Protein AF-A0A8K1CAI7-F1 (afdb_monomer_lite)

Sequence (606 aa):
MFGKKLILIAAAVALAVGSTTAKPEGIKISLHVRDGSHHTDASSIAITANDTIVVESGSLEVDDEESEERDGDDDEEDEEEEESEEGDDDEEEEDEEEEEEEEEEEEEEEESEDGDVTPTPASNSTTTATETEETEITIWVEGETGPSTTPDCSGDGESPMSVEGVEGVFCVHEQACVADIKDGNCPEPQEGLEFGAYCGTVKSGVQGCKPYSSLEEWEAGQAKHKAKKAKKAVKKVVKKAHKAKKDAVCTGPNQSPMSVEGVEGVFCVTGQSCVADIKGACPEPAANLPYGGYCDKVKTGVYGCKPKTKEMWDAEHAGQENASADCSGPNESPMSVEGVEGVYCVSGQACVANILGACPGPQDGLPLGAYCDKVKTGVYGCKPYTSVRHFKKPLKKAHKVKKAHKAKKDAVCTGPNQSPMSVEGVEGVFCVTGQSCVADIKGACPEPAANLPYGGYCDKVKTGVYGCKPKTKEMWDAEHAGEEDASADCGDGESPMSVEGVEGIFCVSGQSCVADIMGNCPGPQEGLEHGAHCGTVKTGVLGCKPNTSAHKHHFKHATVSKPKAHPKKVVKKHAVVKKPKKVVKKVMKKVVGKVHPPKKHSPKKN

Radius of gyration: 43.68 Å; chains: 1; bounding box: 120×98×103 Å

Structure (mmCIF, N/CA/C/O backbone):
data_AF-A0A8K1CAI7-F1
#
_entry.id   AF-A0A8K1CAI7-F1
#
loop_
_atom_site.group_PDB
_atom_site.id
_atom_site.type_symbol
_atom_site.label_atom_id
_atom_site.label_alt_id
_atom_site.label_comp_id
_atom_site.label_asym_id
_atom_site.label_entity_id
_atom_site.label_seq_id
_atom_site.pdbx_PDB_ins_code
_atom_site.Cartn_x
_atom_site.Cartn_y
_atom_site.Cartn_z
_atom_site.occupancy
_atom_site.B_iso_or_equiv
_atom_site.auth_seq_id
_atom_site.auth_comp_id
_atom_site.auth_asym_id
_atom_site.auth_atom_id
_atom_site.pdbx_PDB_model_num
ATOM 1 N N . MET A 1 1 ? -11.250 29.398 43.341 1.00 40.06 1 MET A N 1
ATOM 2 C CA . MET A 1 1 ? -11.298 28.273 42.381 1.00 40.06 1 MET A CA 1
ATOM 3 C C . MET A 1 1 ? -12.736 27.778 42.278 1.00 40.06 1 MET A C 1
ATOM 5 O O . MET A 1 1 ? -13.139 27.056 43.163 1.00 40.06 1 MET A O 1
ATOM 9 N N . PHE A 1 2 ? -13.518 28.246 41.299 1.00 40.19 2 PHE A N 1
ATOM 10 C CA . PHE A 1 2 ? -14.754 27.646 40.744 1.00 40.19 2 PHE A CA 1
ATOM 11 C C . PHE A 1 2 ? -15.329 28.698 39.784 1.00 40.19 2 PHE A C 1
ATOM 13 O O . PHE A 1 2 ? -16.049 29.600 40.189 1.00 40.19 2 PHE A O 1
ATOM 20 N N . GLY A 1 3 ? -14.913 28.662 38.519 1.00 37.84 3 GLY A N 1
ATOM 21 C CA . GLY A 1 3 ? -15.300 29.686 37.547 1.00 37.84 3 GLY A CA 1
ATOM 22 C C . GLY A 1 3 ? -14.571 29.494 36.232 1.00 37.84 3 GLY A C 1
ATOM 23 O O . GLY A 1 3 ? -13.623 30.212 35.959 1.00 37.84 3 GLY A O 1
ATOM 24 N N . LYS A 1 4 ? -14.953 28.455 35.478 1.00 39.66 4 LYS A N 1
ATOM 25 C CA . LYS A 1 4 ? -14.561 28.249 34.064 1.00 39.66 4 LYS A CA 1
ATOM 26 C C . LYS A 1 4 ? -15.398 27.193 33.317 1.00 39.66 4 LYS A C 1
ATOM 28 O O . LYS A 1 4 ? -15.179 26.985 32.134 1.00 39.66 4 LYS A O 1
ATOM 33 N N . LYS A 1 5 ? -16.398 26.554 33.948 1.00 42.03 5 LYS A N 1
ATOM 34 C CA . LYS A 1 5 ? -17.209 25.493 33.309 1.00 42.03 5 LYS A CA 1
ATOM 35 C C . LYS A 1 5 ? -18.584 25.919 32.766 1.00 42.03 5 LYS A C 1
ATOM 37 O O . LYS A 1 5 ? -19.255 25.085 32.174 1.00 42.03 5 LYS A O 1
ATOM 42 N N . LEU A 1 6 ? -18.997 27.185 32.892 1.00 39.62 6 LEU A N 1
ATOM 43 C CA . LEU A 1 6 ? -20.319 27.624 32.404 1.00 39.62 6 LEU A CA 1
ATOM 44 C C . LEU A 1 6 ? -20.339 28.186 30.967 1.00 39.62 6 LEU A C 1
ATOM 46 O O . LEU A 1 6 ? -21.412 28.313 30.390 1.00 39.62 6 LEU A O 1
ATOM 50 N N . ILE A 1 7 ? -19.188 28.494 30.360 1.00 43.47 7 ILE A N 1
ATOM 51 C CA . ILE A 1 7 ? -19.135 29.200 29.059 1.00 43.47 7 ILE A CA 1
ATOM 52 C C . ILE A 1 7 ? -19.227 28.237 27.854 1.00 43.47 7 ILE A C 1
ATOM 54 O O . ILE A 1 7 ? -19.613 28.638 26.761 1.00 43.47 7 ILE A O 1
ATOM 58 N N . LEU A 1 8 ? -18.981 26.938 28.050 1.00 38.09 8 LEU A N 1
ATOM 59 C CA . LEU A 1 8 ? -18.921 25.956 26.957 1.00 38.09 8 LEU A CA 1
ATOM 60 C C . LEU A 1 8 ? -20.285 25.419 26.481 1.00 38.09 8 LEU A C 1
ATOM 62 O O . LEU A 1 8 ? -20.372 24.890 25.378 1.00 38.09 8 LEU A O 1
ATOM 66 N N . ILE A 1 9 ? -21.366 25.581 27.254 1.00 38.78 9 ILE A N 1
ATOM 67 C CA . ILE A 1 9 ? -22.683 25.006 26.899 1.00 38.78 9 ILE A CA 1
ATOM 68 C C . ILE A 1 9 ? -23.518 25.964 26.027 1.00 38.78 9 ILE A C 1
ATOM 70 O O . ILE A 1 9 ? -24.315 25.514 25.207 1.00 38.78 9 ILE A O 1
ATOM 74 N N . ALA A 1 10 ? -23.287 27.278 26.108 1.00 37.06 10 ALA A N 1
ATOM 75 C CA . ALA A 1 10 ? -24.016 28.257 25.295 1.00 37.06 10 ALA A CA 1
ATOM 76 C C . ALA A 1 10 ? -23.569 28.273 23.816 1.00 37.06 10 ALA A C 1
ATOM 78 O O . ALA A 1 10 ? -24.388 28.499 22.927 1.00 37.06 10 ALA A O 1
ATOM 79 N N . ALA A 1 11 ? -22.296 27.971 23.530 1.00 39.69 11 ALA A N 1
ATOM 80 C CA . ALA A 1 11 ? -21.764 27.974 22.163 1.00 39.69 11 ALA A CA 1
ATOM 81 C C . ALA A 1 11 ? -22.216 26.756 21.330 1.00 39.69 11 ALA A C 1
ATOM 83 O O . ALA A 1 11 ? -22.404 26.869 20.119 1.00 39.69 11 ALA A O 1
ATOM 84 N N . ALA A 1 12 ? -22.461 25.605 21.969 1.00 38.50 12 ALA A N 1
ATOM 85 C CA . ALA A 1 12 ? -22.873 24.382 21.275 1.00 38.50 12 ALA A CA 1
ATOM 86 C C . ALA A 1 12 ? -24.326 24.436 20.760 1.00 38.50 12 ALA A C 1
ATOM 88 O O . ALA A 1 12 ? -24.644 23.840 19.733 1.00 38.50 12 ALA A O 1
ATOM 89 N N . VAL A 1 13 ? -25.206 25.192 21.425 1.00 37.91 13 VAL A N 1
ATOM 90 C CA . VAL A 1 13 ? -26.621 25.314 21.025 1.00 37.91 13 VAL A CA 1
ATOM 91 C C . VAL A 1 13 ? -26.805 26.311 19.869 1.00 37.91 13 VAL A C 1
ATOM 93 O O . VAL A 1 13 ? -27.704 26.138 19.050 1.00 37.91 13 VAL A O 1
ATOM 96 N N . ALA A 1 14 ? -25.914 27.299 19.723 1.00 39.41 14 ALA A N 1
ATOM 97 C CA . ALA A 1 14 ? -25.960 28.258 18.615 1.00 39.41 14 ALA A CA 1
ATOM 98 C C . ALA A 1 14 ? -25.511 27.658 17.264 1.00 39.41 14 ALA A C 1
ATOM 100 O O . ALA A 1 14 ? -25.999 28.076 16.215 1.00 39.41 14 ALA A O 1
ATOM 101 N N . LEU A 1 15 ? -24.640 26.641 17.268 1.00 41.84 15 LEU A N 1
ATOM 102 C CA . LEU A 1 15 ? -24.167 25.973 16.045 1.00 41.84 15 LEU A CA 1
ATOM 103 C C . LEU A 1 15 ? -25.156 24.933 15.484 1.00 41.84 15 LEU A C 1
ATOM 105 O O . LEU A 1 15 ? -25.115 24.635 14.292 1.00 41.84 15 LEU A O 1
ATOM 109 N N . ALA A 1 16 ? -26.094 24.429 16.293 1.00 37.34 16 ALA A N 1
ATOM 110 C CA . ALA A 1 16 ? -27.057 23.406 15.870 1.00 37.34 16 ALA A CA 1
ATOM 111 C C . ALA A 1 16 ? -28.301 23.954 15.130 1.00 37.34 16 ALA A C 1
ATOM 113 O O . ALA A 1 16 ? -29.062 23.176 14.561 1.00 37.34 16 ALA A O 1
ATOM 114 N N . VAL A 1 17 ? -28.514 25.277 15.088 1.00 43.94 17 VAL A N 1
ATOM 115 C CA . VAL A 1 17 ? -29.697 25.900 14.443 1.00 43.94 17 VAL A CA 1
ATOM 116 C C . VAL A 1 17 ? -29.384 26.466 13.042 1.00 43.94 17 VAL A C 1
ATOM 118 O O . VAL A 1 17 ? -30.270 26.931 12.331 1.00 43.94 17 VAL A O 1
ATOM 121 N N . GLY A 1 18 ? -28.138 26.363 1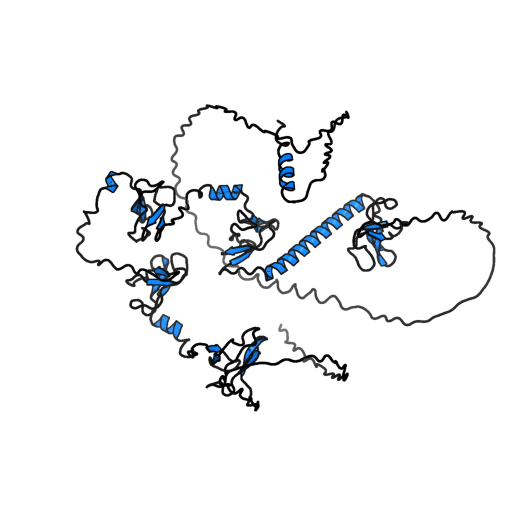2.570 1.00 39.31 18 GLY A N 1
ATOM 122 C CA . GLY A 1 18 ? -27.683 26.970 11.310 1.00 39.31 18 GLY A CA 1
ATOM 123 C C . GLY A 1 18 ? -28.145 26.315 9.999 1.00 39.31 18 GLY A C 1
ATOM 124 O O . GLY A 1 18 ? -27.663 26.707 8.941 1.00 39.31 18 GLY A O 1
ATOM 125 N N . SER A 1 19 ? -29.034 25.318 10.008 1.00 39.41 19 SER A N 1
ATOM 126 C CA . SER A 1 19 ? -29.372 24.579 8.779 1.00 39.41 19 SER A CA 1
ATOM 127 C C . SER A 1 19 ? -30.821 24.098 8.693 1.00 39.41 19 SER A C 1
ATOM 129 O O . SER A 1 19 ? -31.077 22.943 8.387 1.00 39.41 19 SER A O 1
ATOM 131 N N . THR A 1 20 ? -31.802 24.990 8.862 1.00 37.47 20 THR A N 1
ATOM 132 C CA . THR A 1 20 ? -33.116 24.786 8.222 1.00 37.47 20 THR A CA 1
ATOM 133 C C . THR A 1 20 ? -33.693 26.110 7.715 1.00 37.47 20 THR A C 1
ATOM 135 O O . THR A 1 20 ? -33.923 27.054 8.464 1.00 37.47 20 THR A O 1
ATOM 138 N N . THR A 1 21 ? -33.926 26.201 6.406 1.00 43.59 21 THR A N 1
ATOM 139 C CA . THR A 1 21 ? -34.692 27.280 5.775 1.00 43.59 21 THR A CA 1
ATOM 140 C C . THR A 1 21 ? -36.184 26.986 5.920 1.00 43.59 21 THR A C 1
ATOM 142 O O . THR A 1 21 ? -36.829 26.484 5.004 1.00 43.59 21 THR A O 1
ATOM 145 N N . ALA A 1 22 ? -36.756 27.308 7.080 1.00 42.38 22 ALA A N 1
ATOM 146 C CA . ALA A 1 22 ? -38.203 27.391 7.250 1.00 42.38 22 ALA A CA 1
ATOM 147 C C . ALA A 1 22 ? -38.580 28.485 8.262 1.00 42.38 22 ALA A C 1
ATOM 149 O O . ALA A 1 22 ? -37.907 28.710 9.261 1.00 42.38 22 ALA A O 1
ATOM 150 N N . LYS A 1 23 ? -39.658 29.200 7.937 1.00 36.91 23 LYS A N 1
ATOM 151 C CA . LYS A 1 23 ? -40.226 30.363 8.639 1.00 36.91 23 LYS A CA 1
ATOM 152 C C . LYS A 1 23 ? -40.496 30.038 10.127 1.00 36.91 23 LYS A C 1
ATOM 154 O O . LYS A 1 23 ? -41.126 29.012 10.372 1.00 36.91 23 LYS A O 1
ATOM 159 N N . PRO A 1 24 ? -40.087 30.869 11.107 1.00 41.44 24 PRO A N 1
ATOM 160 C CA . PRO A 1 24 ? -40.223 30.497 12.512 1.00 41.44 24 PRO A CA 1
ATOM 161 C C . PRO A 1 24 ? -41.618 30.831 13.059 1.00 41.44 24 PRO A C 1
ATOM 163 O O . PRO A 1 24 ? -42.025 31.993 13.073 1.00 41.44 24 PRO A O 1
ATOM 166 N N . GLU A 1 25 ? -42.321 29.822 13.573 1.00 39.16 25 GLU A N 1
ATOM 167 C CA . GLU A 1 25 ? -43.254 29.998 14.690 1.00 39.16 25 GLU A CA 1
ATOM 168 C C . GLU A 1 25 ? -42.498 29.669 15.989 1.00 39.16 25 GLU A C 1
ATOM 170 O O . GLU A 1 25 ? -41.663 28.765 16.021 1.00 39.16 25 GLU A O 1
ATOM 175 N N . GLY A 1 26 ? -42.698 30.492 17.022 1.00 39.06 26 GLY A N 1
ATOM 176 C CA . GLY A 1 26 ? -41.787 30.639 18.161 1.00 39.06 26 GLY A CA 1
ATOM 177 C C . GLY A 1 26 ? -41.462 29.346 18.914 1.00 39.06 26 GLY A C 1
ATOM 178 O O . GLY A 1 26 ? -42.344 28.682 19.451 1.00 39.06 26 GLY A O 1
ATOM 179 N N . ILE A 1 27 ? -40.167 29.041 19.021 1.00 38.91 27 ILE A N 1
ATOM 180 C CA . ILE A 1 27 ? -39.647 27.943 19.840 1.00 38.91 27 ILE A CA 1
ATOM 181 C C . ILE A 1 27 ? -39.511 28.439 21.283 1.00 38.91 27 ILE A C 1
ATOM 183 O O . ILE A 1 27 ? -38.824 29.424 21.553 1.00 38.91 27 ILE A O 1
ATOM 187 N N . LYS A 1 28 ? -40.159 27.743 22.219 1.00 35.50 28 LYS A N 1
ATOM 188 C CA . LYS A 1 28 ? -40.067 28.001 23.660 1.00 35.50 28 LYS A CA 1
ATOM 189 C C . LYS A 1 28 ? -39.188 26.915 24.281 1.00 35.50 28 LYS A C 1
ATOM 191 O O . LYS A 1 28 ? -39.600 25.762 24.346 1.00 35.50 28 LYS A O 1
ATOM 196 N N . ILE A 1 29 ? -37.973 27.267 24.699 1.00 34.19 29 ILE A N 1
ATOM 197 C CA . ILE A 1 29 ? -37.051 26.338 25.369 1.00 34.19 29 ILE A CA 1
ATOM 198 C C . ILE A 1 29 ? -37.164 26.564 26.878 1.00 34.19 29 ILE A C 1
ATOM 200 O O . ILE A 1 29 ? -36.898 27.662 27.361 1.00 34.19 29 ILE A O 1
ATOM 204 N N . SER A 1 30 ? -37.561 25.530 27.621 1.00 32.94 30 SER A N 1
ATOM 205 C CA . SER A 1 30 ? -37.557 25.525 29.088 1.00 32.94 30 SER A CA 1
ATOM 206 C C . SER A 1 30 ? -36.387 24.683 29.584 1.00 32.94 30 SER A C 1
ATOM 208 O O . SER A 1 30 ? -36.345 23.478 29.361 1.00 32.94 30 SER A O 1
ATOM 210 N N . LEU A 1 31 ? -35.439 25.323 30.265 1.00 30.53 31 LEU A N 1
ATOM 211 C CA . LEU A 1 31 ? -34.338 24.660 30.958 1.00 30.53 31 LEU A CA 1
ATOM 212 C C . LEU A 1 31 ? -34.680 24.559 32.444 1.00 30.53 31 LEU A C 1
ATOM 214 O O . LEU A 1 31 ? -34.848 25.573 33.116 1.00 30.53 31 LEU A O 1
ATOM 218 N N . HIS A 1 32 ? -34.767 23.334 32.957 1.00 30.47 32 HIS A N 1
ATOM 219 C CA . HIS A 1 32 ? -34.830 23.081 34.391 1.00 30.47 32 HIS A CA 1
ATOM 220 C C . HIS A 1 32 ? -33.421 22.805 34.909 1.00 30.47 32 HIS A C 1
ATOM 222 O O . HIS A 1 32 ? -32.841 21.758 34.628 1.00 30.47 32 HIS A O 1
ATOM 228 N N . VAL A 1 33 ? -32.881 23.746 35.679 1.00 32.75 33 VAL A N 1
ATOM 229 C CA . VAL A 1 33 ? -31.655 23.547 36.454 1.00 32.75 33 VAL A CA 1
ATOM 230 C C . VAL A 1 33 ? -32.075 23.139 37.859 1.00 32.75 33 VAL A C 1
ATOM 232 O O . VAL A 1 33 ? -32.844 23.839 38.516 1.00 32.75 33 VAL A O 1
ATOM 235 N N . ARG A 1 34 ? -31.626 21.965 38.300 1.00 28.73 34 ARG A N 1
ATOM 236 C CA . ARG A 1 34 ? -31.884 21.458 39.647 1.00 28.73 34 ARG A CA 1
ATOM 237 C C . ARG A 1 34 ? -30.728 21.912 40.528 1.00 28.73 34 ARG A C 1
ATOM 239 O O . ARG A 1 34 ? -29.659 21.315 40.466 1.00 28.73 34 ARG A O 1
ATOM 246 N N . ASP A 1 35 ? -30.940 22.967 41.305 1.00 33.75 35 ASP A N 1
ATOM 247 C CA . ASP A 1 35 ? -29.999 23.364 42.349 1.00 33.75 35 ASP A CA 1
ATOM 248 C C . ASP A 1 35 ? -30.506 22.881 43.710 1.00 33.75 35 ASP A C 1
ATOM 250 O O . ASP A 1 35 ? -31.693 22.982 44.035 1.00 33.75 35 ASP A O 1
ATOM 254 N N . GLY A 1 36 ? -29.609 22.271 44.477 1.00 37.97 36 GLY A N 1
ATOM 255 C CA . GLY A 1 36 ? -29.901 21.642 45.759 1.00 37.97 36 GLY A CA 1
ATOM 256 C C . GLY A 1 36 ? -29.976 22.666 46.882 1.00 37.97 36 GLY A C 1
ATOM 257 O O . GLY A 1 36 ? -29.133 22.655 47.771 1.00 37.97 36 GLY A O 1
ATOM 258 N N . SER A 1 37 ? -30.968 23.553 46.859 1.00 34.16 37 SER A N 1
ATOM 259 C CA . SER A 1 37 ? -31.308 24.374 48.021 1.00 34.16 37 SER A CA 1
ATOM 260 C C . SER A 1 37 ? -32.764 24.825 47.959 1.00 34.16 37 SER A C 1
ATOM 262 O O . SER A 1 37 ? -33.235 25.362 46.958 1.00 34.16 37 SER A O 1
ATOM 264 N N . HIS A 1 38 ? -33.495 24.563 49.041 1.00 42.25 38 HIS A N 1
ATOM 265 C CA . HIS A 1 38 ? -34.890 24.944 49.214 1.00 42.25 38 HIS A CA 1
ATOM 266 C C . HIS A 1 38 ? -35.023 26.468 49.239 1.00 42.25 38 HIS A C 1
ATOM 268 O O . HIS A 1 38 ? -34.750 27.058 50.270 1.00 42.25 38 HIS A O 1
ATOM 274 N N . HIS A 1 39 ? -35.459 27.082 48.139 1.00 33.44 39 HIS A N 1
ATOM 275 C CA . HIS A 1 39 ? -36.371 28.235 48.096 1.00 33.44 39 HIS A CA 1
ATOM 276 C C . HIS A 1 39 ? -36.778 28.470 46.631 1.00 33.44 39 HIS A C 1
ATOM 278 O O . HIS A 1 39 ? -35.936 28.625 45.752 1.00 33.44 39 HIS A O 1
ATOM 284 N N . THR A 1 40 ? -38.081 28.421 46.350 1.00 32.06 40 THR A N 1
ATOM 285 C CA . THR A 1 40 ? -38.645 28.555 45.002 1.00 32.06 40 THR A CA 1
ATOM 286 C C . THR A 1 40 ? -38.952 30.014 44.685 1.00 32.06 40 THR A C 1
ATOM 288 O O . THR A 1 40 ? -39.915 30.543 45.229 1.00 32.06 40 THR A O 1
ATOM 291 N N . ASP A 1 41 ? -38.222 30.604 43.741 1.00 32.16 41 ASP A N 1
ATOM 292 C CA . ASP A 1 41 ? -38.693 31.751 42.962 1.00 32.16 41 ASP A CA 1
ATOM 293 C C . ASP A 1 41 ? -38.345 31.527 41.485 1.00 32.16 41 ASP A C 1
ATOM 295 O O . ASP A 1 41 ? -37.181 31.449 41.090 1.00 32.16 41 ASP A O 1
ATOM 299 N N . ALA A 1 42 ? -39.378 31.368 40.657 1.00 32.19 42 ALA A N 1
ATOM 300 C CA . ALA A 1 42 ? -39.245 31.174 39.220 1.00 32.19 42 ALA A CA 1
ATOM 301 C C . ALA A 1 42 ? -39.174 32.538 38.523 1.00 32.19 42 ALA A C 1
ATOM 303 O O . ALA A 1 42 ? -40.165 33.263 38.472 1.00 32.19 42 ALA A O 1
ATOM 304 N N . SER A 1 43 ? -38.019 32.880 37.950 1.00 32.03 43 SER A N 1
ATOM 305 C CA . SER A 1 43 ? -37.897 34.024 37.039 1.00 32.03 43 SER A CA 1
ATOM 306 C C . SER A 1 43 ? -37.868 33.540 35.592 1.00 32.03 43 SER A C 1
ATOM 308 O O . SER A 1 43 ? -36.973 32.802 35.188 1.00 32.03 43 SER A O 1
ATOM 310 N N . SER A 1 44 ? -38.858 33.954 34.802 1.00 31.80 44 SER A N 1
ATOM 311 C CA . SER A 1 44 ? -38.900 33.739 33.354 1.00 31.80 44 SER A CA 1
ATOM 312 C C . SER A 1 44 ? -38.314 34.950 32.629 1.00 31.80 44 SER A C 1
ATOM 314 O O . SER A 1 44 ? -38.834 36.054 32.783 1.00 31.80 44 SER A O 1
ATOM 316 N N . ILE A 1 45 ? -37.286 34.749 31.803 1.00 33.84 45 ILE A N 1
ATOM 317 C CA . ILE A 1 45 ? -36.786 35.766 30.867 1.00 33.84 45 ILE A CA 1
ATOM 318 C C . ILE A 1 45 ? -37.313 35.415 29.475 1.00 33.84 45 ILE A C 1
ATOM 320 O O . ILE A 1 45 ? -37.091 34.310 28.982 1.00 33.84 45 ILE A O 1
ATOM 324 N N . ALA A 1 46 ? -38.031 36.346 28.850 1.00 31.84 46 ALA A N 1
ATOM 325 C CA . ALA A 1 46 ? -38.451 36.242 27.458 1.00 31.84 46 ALA A CA 1
ATOM 326 C C . ALA A 1 46 ? -37.490 37.067 26.594 1.00 31.84 46 ALA A C 1
ATOM 328 O O . ALA A 1 46 ? -37.387 38.275 26.785 1.00 31.84 46 ALA A O 1
ATOM 329 N N . ILE A 1 47 ? -36.800 36.421 25.653 1.00 35.59 47 ILE A N 1
ATOM 330 C CA . ILE A 1 47 ? -35.985 37.097 24.635 1.00 35.59 47 ILE A CA 1
ATOM 331 C C . ILE A 1 47 ? -36.798 37.098 23.340 1.00 35.59 47 ILE A C 1
ATOM 333 O O . ILE A 1 47 ? -37.262 36.045 22.898 1.00 35.59 47 ILE A O 1
ATOM 337 N N . THR A 1 48 ? -36.997 38.272 22.741 1.00 36.12 48 THR A N 1
ATOM 338 C CA . THR A 1 48 ? -37.642 38.404 21.424 1.00 36.12 48 THR A CA 1
ATOM 339 C C . THR A 1 48 ? -36.602 38.682 20.343 1.00 36.12 48 THR A C 1
ATOM 341 O O . THR A 1 48 ? -35.549 39.244 20.619 1.00 36.12 48 THR A O 1
ATOM 344 N N . ALA A 1 49 ? -36.890 38.252 19.113 1.00 35.50 49 ALA A N 1
ATOM 345 C CA . ALA A 1 49 ? -35.923 38.005 18.036 1.00 35.50 49 ALA A CA 1
ATOM 346 C C . ALA A 1 49 ? -35.177 39.226 17.439 1.00 35.50 49 ALA A C 1
ATOM 348 O O . ALA A 1 49 ? -34.654 39.110 16.338 1.00 35.50 49 ALA A O 1
ATOM 349 N N . ASN A 1 50 ? -35.100 40.368 18.129 1.00 40.91 50 ASN A N 1
ATOM 350 C CA . ASN A 1 50 ? -34.421 41.578 17.644 1.00 40.91 50 ASN A CA 1
ATOM 351 C C . ASN A 1 50 ? -33.405 42.193 18.627 1.00 40.91 50 ASN A C 1
ATOM 353 O O . ASN A 1 50 ? -32.916 43.289 18.360 1.00 40.91 50 ASN A O 1
ATOM 357 N N . ASP A 1 51 ? -33.055 41.522 19.727 1.00 37.50 51 ASP A N 1
ATOM 358 C CA . ASP A 1 51 ? -32.044 42.050 20.650 1.00 37.50 51 ASP A CA 1
ATOM 359 C C . ASP A 1 51 ? -30.622 41.664 20.216 1.00 37.50 51 ASP A C 1
ATOM 361 O O . ASP A 1 51 ? -30.208 40.505 20.275 1.00 37.50 51 ASP A O 1
ATOM 365 N N . THR A 1 52 ? -29.863 42.665 19.770 1.00 30.38 52 THR A N 1
ATOM 366 C CA . THR A 1 52 ? -28.436 42.563 19.447 1.00 30.38 52 THR A CA 1
ATOM 367 C C . THR A 1 52 ? -27.618 42.513 20.737 1.00 30.38 52 THR A C 1
ATOM 369 O O . THR A 1 52 ? -27.555 43.496 21.473 1.00 30.38 52 THR A O 1
ATOM 372 N N . ILE A 1 53 ? -26.953 41.389 21.007 1.00 34.22 53 ILE A N 1
ATOM 373 C CA . ILE A 1 53 ? -26.015 41.258 22.130 1.00 34.22 53 ILE A CA 1
ATOM 374 C C . ILE A 1 53 ? -24.625 41.686 21.645 1.00 34.22 53 ILE A C 1
ATOM 376 O O . ILE A 1 53 ? -24.006 40.996 20.838 1.00 34.22 53 ILE A O 1
ATOM 380 N N . VAL A 1 54 ? -24.137 42.833 22.123 1.00 26.95 54 VAL A N 1
ATOM 381 C CA . VAL A 1 54 ? -22.752 43.281 21.910 1.00 26.95 54 VAL A CA 1
ATOM 382 C C . VAL A 1 54 ? -21.892 42.703 23.031 1.00 26.95 54 VAL A C 1
ATOM 384 O O . VAL A 1 54 ? -22.118 43.009 24.200 1.00 26.95 54 VAL A O 1
ATOM 387 N N . VAL A 1 55 ? -20.919 41.860 22.684 1.00 27.75 55 VAL A N 1
ATOM 388 C CA . VAL A 1 55 ? -19.883 41.393 23.614 1.00 27.75 55 VAL A CA 1
ATOM 389 C C . VAL A 1 55 ? -18.607 42.164 23.295 1.00 27.75 55 VAL A C 1
ATOM 391 O O . VAL A 1 55 ? -17.958 41.908 22.285 1.00 27.75 55 VAL A O 1
ATOM 394 N N . GLU A 1 56 ? -18.280 43.143 24.135 1.00 26.09 56 GLU A N 1
ATOM 395 C CA . GLU A 1 56 ? -17.016 43.877 24.085 1.00 26.09 56 GLU A CA 1
ATOM 396 C C . GLU A 1 56 ? -15.945 43.059 24.824 1.00 26.09 56 GLU A C 1
ATOM 398 O O . GLU A 1 56 ? -16.051 42.815 26.026 1.00 26.09 56 GLU A O 1
ATOM 403 N N . SER A 1 57 ? -14.927 42.588 24.107 1.00 32.66 57 SER A N 1
ATOM 404 C CA . SER A 1 57 ? -13.751 41.944 24.694 1.00 32.66 57 SER A CA 1
ATOM 405 C C . SER A 1 57 ? -12.703 43.007 25.026 1.00 32.66 57 SER A C 1
ATOM 407 O O . SER A 1 57 ? -12.000 43.479 24.134 1.00 32.66 57 SER A O 1
ATOM 409 N N . GLY A 1 58 ? -12.613 43.396 26.298 1.00 28.61 58 GLY A N 1
ATOM 410 C CA . GLY A 1 58 ? -11.522 44.225 26.811 1.00 28.61 58 GLY A CA 1
ATOM 411 C C . GLY A 1 58 ? -10.271 43.385 27.081 1.00 28.61 58 GLY A C 1
ATOM 412 O O . GLY A 1 58 ? -10.332 42.428 27.854 1.00 28.61 58 GLY A O 1
ATOM 413 N N . SER A 1 59 ? -9.153 43.745 26.448 1.00 29.53 59 SER A N 1
ATOM 414 C CA . SER A 1 59 ? -7.817 43.228 26.768 1.00 29.53 59 SER A CA 1
ATOM 415 C C . SER A 1 59 ? -7.327 43.830 28.083 1.00 29.53 59 SER A C 1
ATOM 417 O O . SER A 1 59 ? -7.387 45.043 28.273 1.00 29.53 59 SER A O 1
ATOM 419 N N . LEU A 1 60 ? -6.846 42.975 28.981 1.00 29.91 60 LEU A N 1
ATOM 420 C CA . LEU A 1 60 ? -6.201 43.347 30.235 1.00 29.91 60 LEU A CA 1
ATOM 421 C C . LEU A 1 60 ? -4.728 42.954 30.093 1.00 29.91 60 LEU A C 1
ATOM 423 O O . LEU A 1 60 ? -4.413 41.767 30.027 1.00 29.91 60 LEU A O 1
ATOM 427 N N . GLU A 1 61 ? -3.865 43.957 29.945 1.00 35.41 61 GLU A N 1
ATOM 428 C CA . GLU A 1 61 ? -2.409 43.809 29.968 1.00 35.41 61 GLU A CA 1
ATOM 429 C C . GLU A 1 61 ? -1.977 43.548 31.416 1.00 35.41 61 GLU A C 1
ATOM 431 O O . GLU A 1 61 ? -2.413 44.245 32.336 1.00 35.41 61 GLU A O 1
ATOM 436 N N . VAL A 1 62 ? -1.175 42.503 31.616 1.00 37.66 62 VAL A N 1
ATOM 437 C CA . VAL A 1 62 ? -0.517 42.200 32.889 1.00 37.66 62 VAL A CA 1
ATOM 438 C C . VAL A 1 62 ? 0.971 42.119 32.578 1.00 37.66 62 VAL A C 1
ATOM 440 O O . VAL A 1 62 ? 1.407 41.204 31.881 1.00 37.66 62 VAL A O 1
ATOM 443 N N . ASP A 1 63 ? 1.702 43.136 33.024 1.00 37.78 63 ASP A N 1
ATOM 444 C CA . ASP A 1 63 ? 3.157 43.146 33.108 1.00 37.78 63 ASP A CA 1
ATOM 445 C C . ASP A 1 63 ? 3.586 42.238 34.269 1.00 37.78 63 ASP A C 1
ATOM 447 O O . ASP A 1 63 ? 3.184 42.474 35.409 1.00 37.78 63 ASP A O 1
ATOM 451 N N . ASP A 1 64 ? 4.416 41.236 33.988 1.00 39.50 64 ASP A N 1
ATOM 452 C CA . ASP A 1 64 ? 5.205 40.532 35.000 1.00 39.50 64 ASP A CA 1
ATOM 453 C C . ASP A 1 64 ? 6.665 40.507 34.524 1.00 39.50 64 ASP A C 1
ATOM 455 O O . ASP A 1 64 ? 7.061 39.744 33.639 1.00 39.50 64 ASP A O 1
ATOM 459 N N . GLU A 1 65 ? 7.445 41.424 35.097 1.00 45.12 65 GLU A N 1
ATOM 460 C CA . GLU A 1 65 ? 8.899 41.362 35.175 1.00 45.12 65 GLU A CA 1
ATOM 461 C C . GLU A 1 65 ? 9.273 40.345 36.263 1.00 45.12 65 GLU A C 1
ATOM 463 O O . GLU A 1 65 ? 8.979 40.584 37.431 1.00 45.12 65 GLU A O 1
ATOM 468 N N . GLU A 1 66 ? 9.994 39.272 35.934 1.00 45.03 66 GLU A N 1
ATOM 469 C CA . GLU A 1 66 ? 10.993 38.756 36.875 1.00 45.03 66 GLU A CA 1
ATOM 470 C C . GLU A 1 66 ? 12.138 38.039 36.153 1.00 45.03 66 GLU A C 1
ATOM 472 O O . GLU A 1 66 ? 11.967 37.123 35.349 1.00 45.03 66 GLU A O 1
ATOM 477 N N . SER A 1 67 ? 13.324 38.554 36.441 1.00 42.41 67 SER A N 1
ATOM 478 C CA . SER A 1 67 ? 14.652 38.104 36.070 1.00 42.41 67 SER A CA 1
ATOM 479 C C . SER A 1 67 ? 15.128 37.008 37.017 1.00 42.41 67 SER A C 1
ATOM 481 O O . SER A 1 67 ? 15.189 37.273 38.213 1.00 42.41 67 SER A O 1
ATOM 483 N N . GLU A 1 68 ? 15.603 35.870 36.511 1.00 47.78 68 GLU A N 1
ATOM 484 C CA . GLU A 1 68 ? 16.612 35.085 37.231 1.00 47.78 68 GLU A CA 1
ATOM 485 C C . GLU A 1 68 ? 17.664 34.536 36.263 1.00 47.78 68 GLU A C 1
ATOM 487 O O . GLU A 1 68 ? 17.380 33.813 35.307 1.00 47.78 68 GLU A O 1
ATOM 492 N N . GLU A 1 69 ? 18.896 34.951 36.535 1.00 45.38 69 GLU A N 1
ATOM 493 C CA . GLU A 1 69 ? 20.141 34.485 35.950 1.00 45.38 69 GLU A CA 1
ATOM 494 C C . GLU A 1 69 ? 20.448 33.083 36.491 1.00 45.38 69 GLU A C 1
ATOM 496 O O . GLU A 1 69 ? 20.316 32.827 37.691 1.00 45.38 69 GLU A O 1
ATOM 501 N N . ARG A 1 70 ? 20.871 32.160 35.623 1.00 42.34 70 ARG A N 1
ATOM 502 C CA . ARG A 1 70 ? 21.451 30.890 36.064 1.00 42.34 70 ARG A CA 1
ATOM 503 C C . ARG A 1 70 ? 22.648 30.545 35.193 1.00 42.34 70 ARG A C 1
ATOM 505 O O . ARG A 1 70 ? 22.511 29.948 34.128 1.00 42.34 70 ARG A O 1
ATOM 512 N N . ASP A 1 71 ? 23.805 30.973 35.679 1.00 48.94 71 ASP A N 1
ATOM 513 C CA . ASP A 1 71 ? 25.107 30.444 35.304 1.00 48.94 71 ASP A CA 1
ATOM 514 C C . ASP A 1 71 ? 25.177 28.955 35.680 1.00 48.94 71 ASP A C 1
ATOM 516 O O . ASP A 1 71 ? 24.739 28.547 36.761 1.00 48.94 71 ASP A O 1
ATOM 520 N N . GLY A 1 72 ? 25.703 28.148 34.765 1.00 49.56 72 GLY A N 1
ATOM 521 C CA . GLY A 1 72 ? 25.949 26.721 34.938 1.00 49.56 72 GLY A CA 1
ATOM 522 C C . GLY A 1 72 ? 27.206 26.344 34.168 1.00 49.56 72 GLY A C 1
ATOM 523 O O . GLY A 1 72 ? 27.119 25.952 33.006 1.00 49.56 72 GLY A O 1
ATOM 524 N N . ASP A 1 73 ? 28.345 26.568 34.821 1.00 44.62 73 ASP A N 1
ATOM 525 C CA . ASP A 1 73 ? 29.669 26.050 34.477 1.00 44.62 73 ASP A CA 1
ATOM 526 C C . ASP A 1 73 ? 29.740 24.518 34.624 1.00 44.62 73 ASP A C 1
ATOM 528 O O . ASP A 1 73 ? 28.995 23.943 35.418 1.00 44.62 73 ASP A O 1
ATOM 532 N N . ASP A 1 74 ? 30.694 23.943 33.880 1.00 48.31 74 ASP A N 1
ATOM 533 C CA . ASP A 1 74 ? 31.482 22.726 34.145 1.00 48.31 74 ASP A CA 1
ATOM 534 C C . ASP A 1 74 ? 30.756 21.405 34.477 1.00 48.31 74 ASP A C 1
ATOM 536 O O . ASP A 1 74 ? 30.113 21.249 35.508 1.00 48.31 74 ASP A O 1
ATOM 540 N N . ASP A 1 75 ? 30.944 20.394 33.624 1.00 50.34 75 ASP A N 1
ATOM 541 C CA . ASP A 1 75 ? 31.915 19.334 33.939 1.00 50.34 75 ASP A CA 1
ATOM 542 C C . ASP A 1 75 ? 32.098 18.398 32.728 1.00 50.34 75 ASP A C 1
ATOM 544 O O . ASP A 1 75 ? 31.155 17.810 32.191 1.00 50.34 75 ASP A O 1
ATOM 548 N N . GLU A 1 76 ? 33.350 18.320 32.276 1.00 52.22 76 GLU A N 1
ATOM 549 C CA . GLU A 1 76 ? 33.875 17.255 31.430 1.00 52.22 76 GLU A CA 1
ATOM 550 C C . GLU A 1 76 ? 34.063 16.006 32.297 1.00 52.22 76 GLU A C 1
ATOM 552 O O . GLU A 1 76 ? 34.865 16.043 33.225 1.00 52.22 76 GLU A O 1
ATOM 557 N N . GLU A 1 77 ? 33.409 14.891 31.970 1.00 53.72 77 GLU A N 1
ATOM 558 C CA . GLU A 1 77 ? 33.904 13.573 32.373 1.00 53.72 77 GLU A CA 1
ATOM 559 C C . GLU A 1 77 ? 33.910 12.629 31.164 1.00 53.72 77 GLU A C 1
ATOM 561 O O . GLU A 1 77 ? 32.876 12.268 30.595 1.00 53.72 77 GLU A O 1
ATOM 566 N N . ASP A 1 78 ? 35.141 12.316 30.754 1.00 49.44 78 ASP A N 1
ATOM 567 C CA . ASP A 1 78 ? 35.548 11.095 30.072 1.00 49.44 78 ASP A CA 1
ATOM 568 C C . ASP A 1 78 ? 34.978 9.873 30.807 1.00 49.44 78 ASP A C 1
ATOM 570 O O . ASP A 1 78 ? 35.267 9.686 31.987 1.00 49.44 78 ASP A O 1
ATOM 574 N N . GLU A 1 79 ? 34.282 8.982 30.100 1.00 54.03 79 GLU A N 1
ATOM 575 C CA . GLU A 1 79 ? 34.267 7.569 30.482 1.00 54.03 79 GLU A CA 1
ATOM 576 C C . GLU A 1 79 ? 34.651 6.709 29.276 1.00 54.03 79 GLU A C 1
ATOM 578 O O . GLU A 1 79 ? 33.998 6.687 28.227 1.00 54.03 79 GLU A O 1
ATOM 583 N N . GLU A 1 80 ? 35.804 6.071 29.454 1.00 45.72 80 GLU A N 1
ATOM 584 C CA . GLU A 1 80 ? 36.421 5.080 28.594 1.00 45.72 80 GLU A CA 1
ATOM 585 C C . GLU A 1 80 ? 35.652 3.747 28.632 1.00 45.72 80 GLU A C 1
ATOM 587 O O . GLU A 1 80 ? 35.031 3.389 29.626 1.00 45.72 80 GLU A O 1
ATOM 592 N N . GLU A 1 81 ? 35.737 3.042 27.504 1.00 46.97 81 GLU A N 1
ATOM 593 C CA . GLU A 1 81 ? 35.902 1.588 27.360 1.00 46.97 81 GLU A CA 1
ATOM 594 C C . GLU A 1 81 ? 35.239 0.641 28.375 1.00 46.97 81 GLU A C 1
ATOM 596 O O . GLU A 1 81 ? 35.744 0.439 29.470 1.00 46.97 81 GLU A O 1
ATOM 601 N N . GLU A 1 82 ? 34.249 -0.127 27.910 1.00 46.25 82 GLU A N 1
ATOM 602 C CA . GLU A 1 82 ? 34.053 -1.506 28.374 1.00 46.25 82 GLU A CA 1
ATOM 603 C C . GLU A 1 82 ? 33.726 -2.395 27.161 1.00 46.25 82 GLU A C 1
ATOM 605 O O . GLU A 1 82 ? 32.711 -2.239 26.471 1.00 46.25 82 GLU A O 1
ATOM 610 N N . GLU A 1 83 ? 34.654 -3.307 26.882 1.00 49.69 83 GLU A N 1
ATOM 611 C CA . GLU A 1 83 ? 34.502 -4.445 25.987 1.00 49.69 83 GLU A CA 1
ATOM 612 C C . GLU A 1 83 ? 33.469 -5.425 26.581 1.00 49.69 83 GLU A C 1
ATOM 614 O O . GLU A 1 83 ? 33.521 -5.754 27.760 1.00 49.69 83 GLU A O 1
ATOM 619 N N . SER A 1 84 ? 32.535 -5.928 25.773 1.00 46.72 84 SER A N 1
ATOM 620 C CA . SER A 1 84 ? 31.763 -7.142 26.094 1.00 46.72 84 SER A CA 1
ATOM 621 C C . SER A 1 84 ? 31.793 -8.007 24.839 1.00 46.72 84 SER A C 1
ATOM 623 O O . SER A 1 84 ? 31.329 -7.600 23.777 1.00 46.72 84 SER A O 1
ATOM 625 N N . GLU A 1 85 ? 32.728 -8.950 24.799 1.00 43.16 85 GLU A N 1
ATOM 626 C CA . GLU A 1 85 ? 32.597 -10.336 25.266 1.00 43.16 85 GLU A CA 1
ATOM 627 C C . GLU A 1 85 ? 31.516 -11.126 24.523 1.00 43.16 85 GLU A C 1
ATOM 629 O O . GLU A 1 85 ? 30.349 -10.756 24.422 1.00 43.16 85 GLU A O 1
ATOM 634 N N . GLU A 1 86 ? 32.014 -12.218 23.961 1.00 48.34 86 GLU A N 1
ATOM 635 C CA . GLU A 1 86 ? 31.391 -13.173 23.071 1.00 48.34 86 GLU A CA 1
ATOM 636 C C . GLU A 1 86 ? 30.228 -13.901 23.757 1.00 48.34 86 GLU A C 1
ATOM 638 O O . GLU A 1 86 ? 30.345 -14.364 24.892 1.00 48.34 86 GLU A O 1
ATOM 643 N N . GLY A 1 87 ? 29.120 -14.031 23.031 1.00 40.66 87 GLY A N 1
ATOM 644 C CA . GLY A 1 87 ? 28.018 -14.929 23.347 1.00 40.66 87 GLY A CA 1
ATOM 645 C C . GLY A 1 87 ? 27.651 -15.704 22.090 1.00 40.66 87 GLY A C 1
ATOM 646 O O . GLY A 1 87 ? 26.787 -15.272 21.332 1.00 40.66 87 GLY A O 1
ATOM 647 N N . ASP A 1 88 ? 28.381 -16.794 21.851 1.00 49.00 88 ASP A N 1
ATOM 648 C CA . ASP A 1 88 ? 27.849 -17.982 21.183 1.00 49.00 88 ASP A CA 1
ATOM 649 C C . ASP A 1 88 ? 26.696 -18.518 22.042 1.00 49.00 88 ASP A C 1
ATOM 651 O O . ASP A 1 88 ? 26.894 -18.690 23.241 1.00 49.00 88 ASP A O 1
ATOM 655 N N . ASP A 1 89 ? 25.525 -18.726 21.440 1.00 52.28 89 ASP A N 1
ATOM 656 C CA . ASP A 1 89 ? 24.512 -19.750 21.753 1.00 52.28 89 ASP A CA 1
ATOM 657 C C . ASP A 1 89 ? 23.165 -19.274 21.181 1.00 52.28 89 ASP A C 1
ATOM 659 O O . ASP A 1 89 ? 22.653 -18.234 21.584 1.00 52.28 89 ASP A O 1
ATOM 663 N N . ASP A 1 90 ? 22.669 -19.983 20.162 1.00 45.72 90 ASP A N 1
ATOM 664 C CA . ASP A 1 90 ? 21.254 -20.350 19.950 1.00 45.72 90 ASP A CA 1
ATOM 665 C C . ASP A 1 90 ? 21.087 -20.844 18.499 1.00 45.72 90 ASP A C 1
ATOM 667 O O . ASP A 1 90 ? 20.587 -20.167 17.597 1.00 45.72 90 ASP A O 1
ATOM 671 N N . GLU A 1 91 ? 21.595 -22.060 18.273 1.00 53.62 91 GLU A N 1
ATOM 672 C CA . GLU A 1 91 ? 20.969 -22.998 17.342 1.00 53.62 91 GLU A CA 1
ATOM 673 C C . GLU A 1 91 ? 19.745 -23.609 18.055 1.00 53.62 91 GLU A C 1
ATOM 675 O O . GLU A 1 91 ? 19.808 -23.820 19.263 1.00 53.62 91 GLU A O 1
ATOM 680 N N . GLU A 1 92 ? 18.698 -23.940 17.289 1.00 52.72 92 GLU A N 1
ATOM 681 C CA . GLU A 1 92 ? 17.448 -24.644 17.668 1.00 52.72 92 GLU A CA 1
ATOM 682 C C . GLU A 1 92 ? 16.174 -23.781 17.774 1.00 52.72 92 GLU A C 1
ATOM 684 O O . GLU A 1 92 ? 15.616 -23.583 18.844 1.00 52.72 92 GLU A O 1
ATOM 689 N N . GLU A 1 93 ? 15.653 -23.364 16.613 1.00 44.53 93 GLU A N 1
ATOM 690 C CA . GLU A 1 93 ? 14.225 -23.060 16.393 1.00 44.53 93 GLU A CA 1
ATOM 691 C C . GLU A 1 93 ? 13.808 -23.710 15.050 1.00 44.53 93 GLU A C 1
ATOM 693 O O . GLU A 1 93 ? 13.547 -23.045 14.047 1.00 44.53 93 GLU A O 1
ATOM 698 N N . GLU A 1 94 ? 13.843 -25.044 14.996 1.00 49.59 94 GLU A N 1
ATOM 699 C CA . GLU A 1 94 ? 13.092 -25.861 14.031 1.00 49.59 94 GLU A CA 1
ATOM 700 C C . GLU A 1 94 ? 12.205 -26.799 14.877 1.00 49.59 94 GLU A C 1
ATOM 702 O O . GLU A 1 94 ? 12.733 -27.410 15.801 1.00 49.59 94 GLU A O 1
ATOM 707 N N . ASP A 1 95 ? 10.898 -26.881 14.574 1.00 48.44 95 ASP A N 1
ATOM 708 C CA . ASP A 1 95 ? 9.900 -27.875 15.063 1.00 48.44 95 ASP A CA 1
ATOM 709 C C . ASP A 1 95 ? 8.695 -27.387 15.919 1.00 48.44 95 ASP A C 1
ATOM 711 O O . ASP A 1 95 ? 8.298 -28.082 16.851 1.00 48.44 95 ASP A O 1
ATOM 715 N N . GLU A 1 96 ? 8.006 -26.282 15.577 1.00 46.59 96 GLU A N 1
ATOM 716 C CA . GLU A 1 96 ? 6.669 -25.985 16.172 1.00 46.59 96 GLU A CA 1
ATOM 717 C C . GLU A 1 96 ? 5.510 -25.734 15.170 1.00 46.59 96 GLU A C 1
ATOM 719 O O . GLU A 1 96 ? 4.407 -25.391 15.584 1.00 46.59 96 GLU A O 1
ATOM 724 N N . GLU A 1 97 ? 5.670 -25.967 13.858 1.00 45.84 97 GLU A N 1
ATOM 725 C CA . GLU A 1 97 ? 4.590 -25.706 12.871 1.00 45.84 97 GLU A CA 1
ATOM 726 C C . GLU A 1 97 ? 3.662 -26.906 12.536 1.00 45.84 97 GLU A C 1
ATOM 728 O O . GLU A 1 97 ? 2.839 -26.788 11.630 1.00 45.84 97 GLU A O 1
ATOM 733 N N . GLU A 1 98 ? 3.723 -28.050 13.238 1.00 46.88 98 GLU A N 1
ATOM 734 C CA . GLU A 1 98 ? 2.916 -29.248 12.880 1.00 46.88 98 GLU A CA 1
ATOM 735 C C . GLU A 1 98 ? 1.719 -29.592 13.804 1.00 46.88 98 GLU A C 1
ATOM 737 O O . GLU A 1 98 ? 1.010 -30.550 13.504 1.00 46.88 98 GLU A O 1
ATOM 742 N N . GLU A 1 99 ? 1.405 -28.833 14.866 1.00 43.31 99 GLU A N 1
ATOM 743 C CA . GLU A 1 99 ? 0.307 -29.206 15.797 1.00 43.31 99 GLU A CA 1
ATOM 744 C C . GLU A 1 99 ? -1.022 -28.422 15.650 1.00 43.31 99 GLU A C 1
ATOM 746 O O . GLU A 1 99 ? -2.003 -28.777 16.300 1.00 43.31 99 GLU A O 1
ATOM 751 N N . GLU A 1 100 ? -1.137 -27.419 14.766 1.00 41.69 100 GLU A N 1
ATOM 752 C CA . GLU A 1 100 ? -2.391 -26.637 14.624 1.00 41.69 100 GLU A CA 1
ATOM 753 C C . GLU A 1 100 ? -3.392 -27.166 13.565 1.00 41.69 100 GLU A C 1
ATOM 755 O O . GLU A 1 100 ? -4.496 -26.630 13.459 1.00 41.69 100 GLU A O 1
ATOM 760 N N . GLU A 1 101 ? -3.082 -28.227 12.803 1.00 41.66 101 GLU A N 1
ATOM 761 C CA . GLU A 1 101 ? -4.017 -28.787 11.799 1.00 41.66 101 GLU A CA 1
ATOM 762 C C . GLU A 1 101 ? -4.888 -29.966 12.299 1.00 41.66 101 GLU A C 1
ATOM 764 O O . GLU A 1 101 ? -5.816 -30.358 11.592 1.00 41.66 101 GLU A O 1
ATOM 769 N N . GLU A 1 102 ? -4.675 -30.513 13.507 1.00 38.69 102 GLU A N 1
ATOM 770 C CA . GLU A 1 102 ? -5.464 -31.666 14.002 1.00 38.69 102 GLU A CA 1
ATOM 771 C C . GLU A 1 102 ? -6.687 -31.302 14.878 1.00 38.69 102 GLU A C 1
ATOM 773 O O . GLU A 1 102 ? -7.553 -32.153 15.079 1.00 38.69 102 GLU A O 1
ATOM 778 N N . GLU A 1 103 ? -6.855 -30.052 15.339 1.00 38.66 103 GLU A N 1
ATOM 779 C CA . GLU A 1 103 ? -8.011 -29.673 16.186 1.00 38.66 103 GLU A CA 1
ATOM 780 C C . GLU A 1 103 ? -9.269 -29.212 15.411 1.00 38.66 103 GLU A C 1
ATOM 782 O O . GLU A 1 103 ? -10.340 -29.093 16.008 1.00 38.66 103 GLU A O 1
ATOM 787 N N . GLU A 1 104 ? -9.213 -29.002 14.086 1.00 39.44 104 GLU A N 1
ATOM 788 C CA . GLU A 1 104 ? -10.406 -28.626 13.293 1.00 39.44 104 GLU A CA 1
ATOM 789 C C . GLU A 1 104 ? -11.212 -29.827 12.741 1.00 39.44 104 GLU A C 1
ATOM 791 O O . GLU A 1 104 ? -12.316 -29.625 12.229 1.00 39.44 104 GLU A O 1
ATOM 796 N N . GLU A 1 105 ? -10.738 -31.076 12.872 1.00 38.12 105 GLU A N 1
ATOM 797 C CA . GLU A 1 105 ? -11.470 -32.265 12.381 1.00 38.12 105 GLU A CA 1
ATOM 798 C C . GLU A 1 105 ? -12.307 -33.007 13.451 1.00 38.12 105 GLU A C 1
ATOM 800 O O . GLU A 1 105 ? -13.143 -33.836 13.085 1.00 38.12 105 GLU A O 1
ATOM 805 N N . GLU A 1 106 ? -12.187 -32.698 14.752 1.00 36.91 106 GLU A N 1
ATOM 806 C CA . GLU A 1 106 ? -12.940 -33.415 15.807 1.00 36.91 106 GLU A CA 1
ATOM 807 C C . GLU A 1 106 ? -14.313 -32.802 16.175 1.00 36.91 106 GLU A C 1
ATOM 809 O O . GLU A 1 106 ? -15.103 -33.448 16.866 1.00 36.91 106 GLU A O 1
ATOM 814 N N . GLU A 1 107 ? -14.686 -31.616 15.673 1.00 39.31 107 GLU A N 1
ATOM 815 C CA . GLU A 1 107 ? -16.006 -31.013 15.966 1.00 39.31 107 GLU A CA 1
ATOM 816 C C . GLU A 1 107 ? -17.139 -31.400 14.978 1.00 39.31 107 GLU A C 1
ATOM 818 O O . GLU A 1 107 ? -18.277 -30.958 15.155 1.00 39.31 107 GLU A O 1
ATOM 823 N N . GLU A 1 108 ? -16.898 -32.254 13.969 1.00 38.94 108 GLU A N 1
ATOM 824 C CA . GLU A 1 108 ? -17.939 -32.673 12.999 1.00 38.94 108 GLU A CA 1
ATOM 825 C C . GLU A 1 108 ? -18.559 -34.077 13.228 1.00 38.94 108 GLU A C 1
ATOM 827 O O . GLU A 1 108 ? -19.466 -34.455 12.482 1.00 38.94 108 GLU A O 1
ATOM 832 N N . GLU A 1 109 ? -18.174 -34.848 14.260 1.00 38.66 109 GLU A N 1
ATOM 833 C CA . GLU A 1 109 ? -18.706 -36.220 14.460 1.00 38.66 109 GLU A CA 1
ATOM 834 C C . GLU A 1 109 ? -19.787 -36.404 15.555 1.00 38.66 109 GLU A C 1
ATOM 836 O O . GLU A 1 109 ? -20.346 -37.497 15.672 1.00 38.66 109 GLU A O 1
ATOM 841 N N . GLU A 1 110 ? -20.212 -35.366 16.285 1.00 40.81 110 GLU A N 1
ATOM 842 C CA . GLU A 1 110 ? -21.231 -35.501 17.351 1.00 40.81 110 GLU A CA 1
ATOM 843 C C . GLU A 1 110 ? -22.649 -35.004 16.989 1.00 40.81 110 GLU A C 1
ATOM 845 O O . GLU A 1 110 ? -23.298 -34.341 17.787 1.00 40.81 110 GLU A O 1
ATOM 850 N N . GLU A 1 111 ? -23.204 -35.352 15.821 1.00 42.34 111 GLU A N 1
ATOM 851 C CA . GLU A 1 111 ? -24.666 -35.261 15.596 1.00 42.34 111 GLU A CA 1
ATOM 852 C C . GLU A 1 111 ? -25.189 -36.380 14.671 1.00 42.34 111 GLU A C 1
ATOM 854 O O . GLU A 1 111 ? -25.516 -36.153 13.506 1.00 42.34 111 GLU A O 1
ATOM 859 N N . SER A 1 112 ? -25.317 -37.620 15.169 1.00 44.59 112 SER A N 1
ATOM 860 C CA . SER A 1 112 ? -26.192 -38.616 14.517 1.00 44.59 112 SER A CA 1
ATOM 861 C C . SER A 1 112 ? -26.698 -39.749 15.422 1.00 44.59 112 SER A C 1
ATOM 863 O O . SER A 1 112 ? -26.530 -40.920 15.104 1.00 44.59 112 SER A O 1
ATOM 865 N N . GLU A 1 113 ? -27.431 -39.437 16.493 1.00 46.12 113 GLU A N 1
ATOM 866 C CA . GLU A 1 113 ? -28.326 -40.423 17.130 1.00 46.12 113 GLU A CA 1
ATOM 867 C C . GLU A 1 113 ? -29.671 -39.794 17.527 1.00 46.12 113 GLU A C 1
ATOM 869 O O . GLU A 1 113 ? -29.963 -39.581 18.699 1.00 46.12 113 GLU A O 1
ATOM 874 N N . ASP A 1 114 ? -30.532 -39.539 16.535 1.00 37.41 114 ASP A N 1
ATOM 875 C CA . ASP A 1 114 ? -31.965 -39.327 16.767 1.00 37.41 114 ASP A CA 1
ATOM 876 C C . ASP A 1 114 ? -32.758 -40.555 16.311 1.00 37.41 114 ASP A C 1
ATOM 878 O O . ASP A 1 114 ? -32.858 -40.890 15.125 1.00 37.41 114 ASP A O 1
ATOM 882 N N . GLY A 1 115 ? -33.300 -41.249 17.310 1.00 38.25 115 GLY A N 1
ATOM 883 C CA . GLY A 1 115 ? -34.175 -42.399 17.167 1.00 38.25 115 GLY A CA 1
ATOM 884 C C . GLY A 1 115 ? -35.540 -42.018 16.597 1.00 38.25 115 GLY A C 1
ATOM 885 O O . GLY A 1 115 ? -36.265 -41.176 17.123 1.00 38.25 115 GLY A O 1
ATOM 886 N N . ASP A 1 116 ? -35.898 -42.720 15.530 1.00 35.62 116 ASP A N 1
ATOM 887 C CA . ASP A 1 116 ? -37.201 -42.739 14.878 1.00 35.62 116 ASP A CA 1
ATOM 888 C C . ASP A 1 116 ? -38.307 -43.219 15.841 1.00 35.62 116 ASP A C 1
ATOM 890 O O . ASP A 1 116 ? -38.309 -44.370 16.284 1.00 35.62 116 ASP A O 1
ATOM 894 N N . VAL A 1 117 ? -39.280 -42.351 16.150 1.00 36.03 117 VAL A N 1
ATOM 895 C CA . VAL A 1 117 ? -40.588 -42.777 16.675 1.00 36.03 117 VAL A CA 1
ATOM 896 C C . VAL A 1 117 ? -41.708 -42.040 15.940 1.00 36.03 117 VAL A C 1
ATOM 898 O O . VAL A 1 117 ? -42.155 -40.958 16.316 1.00 36.03 117 VAL A O 1
ATOM 901 N N . THR A 1 118 ? -42.205 -42.669 14.877 1.00 34.75 118 THR A N 1
ATOM 902 C CA . THR A 1 118 ? -43.501 -42.359 14.251 1.00 34.75 118 THR A CA 1
ATOM 903 C C . THR A 1 118 ? -44.689 -42.531 15.213 1.00 34.75 118 THR A C 1
ATOM 905 O O . THR A 1 118 ? -44.775 -43.562 15.882 1.00 34.75 118 THR A O 1
ATOM 908 N N . PRO A 1 119 ? -45.698 -41.634 15.198 1.00 47.62 119 PRO A N 1
ATOM 909 C CA . PRO A 1 119 ? -46.992 -41.884 15.821 1.00 47.62 119 PRO A CA 1
ATOM 910 C C . PRO A 1 119 ? -48.035 -42.357 14.791 1.00 47.62 119 PRO A C 1
ATOM 912 O O . PRO A 1 119 ? -48.064 -41.923 13.640 1.00 47.62 119 PRO A O 1
ATOM 915 N N . THR A 1 120 ? -48.945 -43.241 15.202 1.00 34.84 120 THR A N 1
ATOM 916 C CA . THR A 1 120 ? -50.181 -43.583 14.467 1.00 34.84 120 THR A CA 1
ATOM 917 C C . THR A 1 120 ? -51.322 -43.806 15.483 1.00 34.84 120 THR A C 1
ATOM 919 O O . THR A 1 120 ? -51.035 -44.231 16.602 1.00 34.84 120 THR A O 1
ATOM 922 N N . PRO A 1 121 ? -52.596 -43.475 15.165 1.00 63.22 121 PRO A N 1
ATOM 923 C CA . PRO A 1 121 ? -53.602 -43.085 16.159 1.00 63.22 121 PRO A CA 1
ATOM 924 C C . PRO A 1 121 ? -54.702 -44.138 16.415 1.00 63.22 121 PRO A C 1
ATOM 926 O O . PRO A 1 121 ? -55.031 -44.925 15.533 1.00 63.22 121 PRO A O 1
ATOM 929 N N . ALA A 1 122 ? -55.349 -44.069 17.586 1.00 30.39 122 ALA A N 1
ATOM 930 C CA . ALA A 1 122 ? -56.714 -44.558 17.874 1.00 30.39 122 ALA A CA 1
ATOM 931 C C . ALA A 1 122 ? -57.164 -43.932 19.218 1.00 30.39 122 ALA A C 1
ATOM 933 O O . ALA A 1 122 ? -56.455 -44.057 20.206 1.00 30.39 122 ALA A O 1
ATOM 934 N N . SER A 1 123 ? -58.144 -43.027 19.294 1.00 33.75 123 SER A N 1
ATOM 935 C CA . SER A 1 123 ? -59.607 -43.159 19.149 1.00 33.75 123 SER A CA 1
ATOM 936 C C . SER A 1 123 ? -60.311 -44.023 20.216 1.00 33.75 123 SER A C 1
ATOM 938 O O . SER A 1 123 ? -60.170 -45.239 20.234 1.00 33.75 123 SER A O 1
ATOM 940 N N . ASN A 1 124 ? -61.140 -43.321 21.005 1.00 39.50 124 ASN A N 1
ATOM 941 C CA . ASN A 1 124 ? -62.353 -43.706 21.742 1.00 39.50 124 ASN A CA 1
ATOM 942 C C . ASN A 1 124 ? -62.314 -44.779 22.845 1.00 39.50 124 ASN A C 1
ATOM 944 O O . ASN A 1 124 ? -62.186 -45.970 22.578 1.00 39.50 124 ASN A O 1
ATOM 948 N N . SER A 1 125 ? -62.753 -44.382 24.048 1.00 30.80 125 SER A N 1
ATOM 949 C CA . SER A 1 125 ? -64.055 -44.838 24.569 1.00 30.80 125 SER A CA 1
ATOM 950 C C . SER A 1 125 ? -64.560 -44.000 25.746 1.00 30.80 125 SER A C 1
ATOM 952 O O . SER A 1 125 ? -63.801 -43.416 26.512 1.00 30.80 125 SER A O 1
ATOM 954 N N . THR A 1 126 ? -65.883 -43.950 25.820 1.00 30.69 126 THR A N 1
ATOM 955 C CA . THR A 1 126 ? -66.761 -43.097 26.620 1.00 30.69 126 THR A CA 1
ATOM 956 C C . THR A 1 126 ? -67.661 -44.022 27.458 1.00 30.69 126 THR A C 1
ATOM 958 O O . THR A 1 126 ? -68.120 -45.032 26.926 1.00 30.69 126 THR A O 1
ATOM 961 N N . THR A 1 127 ? -67.933 -43.618 28.715 1.00 31.86 127 THR A N 1
ATOM 962 C CA . THR A 1 127 ? -69.083 -43.991 29.596 1.00 31.86 127 THR A CA 1
ATOM 963 C C . THR A 1 127 ? -69.089 -45.428 30.187 1.00 31.86 127 THR A C 1
ATOM 965 O O . THR A 1 127 ? -68.617 -46.352 29.549 1.00 31.86 127 THR A O 1
ATOM 968 N N . THR A 1 128 ? -69.582 -45.772 31.394 1.00 31.94 128 THR A N 1
ATOM 969 C CA . THR A 1 128 ? -70.694 -45.278 32.242 1.00 31.94 128 THR A CA 1
ATOM 970 C C . THR A 1 128 ? -70.659 -45.905 33.658 1.00 31.94 128 THR A C 1
ATOM 972 O O . THR A 1 128 ? -70.306 -47.074 33.768 1.00 31.94 128 THR A O 1
ATOM 975 N N . ALA A 1 129 ? -71.171 -45.139 34.643 1.00 33.00 129 ALA A N 1
ATOM 976 C CA . ALA A 1 129 ? -71.781 -45.467 35.961 1.00 33.00 129 ALA A CA 1
ATOM 977 C C . ALA A 1 129 ? -70.925 -46.152 37.050 1.00 33.00 129 ALA A C 1
ATOM 979 O O . ALA A 1 129 ? -70.170 -47.075 36.780 1.00 33.00 129 ALA A O 1
ATOM 980 N N . THR A 1 130 ? -71.018 -45.795 38.340 1.00 29.08 130 THR A N 1
ATOM 981 C CA . THR A 1 130 ? -72.213 -45.741 39.230 1.00 29.08 130 THR A CA 1
ATOM 982 C C . THR A 1 130 ? -71.779 -44.990 40.522 1.00 29.08 130 THR A C 1
ATOM 984 O O . THR A 1 130 ? -70.659 -45.237 40.962 1.00 29.08 130 THR A O 1
ATOM 987 N N . GLU A 1 131 ? -72.428 -43.887 40.950 1.00 37.69 131 GLU A N 1
ATOM 988 C CA . GLU A 1 131 ? -73.328 -43.760 42.146 1.00 37.69 131 GLU A CA 1
ATOM 989 C C . GLU A 1 131 ? -72.736 -44.341 43.464 1.00 37.69 131 GLU A C 1
ATOM 991 O O . GLU A 1 131 ? -72.245 -45.461 43.442 1.00 37.69 131 GLU A O 1
ATOM 996 N N . THR A 1 132 ? -72.742 -43.757 44.673 1.00 32.78 132 THR A N 1
ATOM 997 C CA . THR A 1 132 ? -73.345 -42.572 45.326 1.00 32.78 132 THR A CA 1
ATOM 998 C C . THR A 1 132 ? -72.713 -42.502 46.730 1.00 32.78 132 THR A C 1
ATOM 1000 O O . THR A 1 132 ? -72.605 -43.548 47.358 1.00 32.78 132 THR A O 1
ATOM 1003 N N . GLU A 1 133 ? -72.313 -41.335 47.241 1.00 36.72 133 GLU A N 1
ATOM 1004 C CA . GLU A 1 133 ? -72.717 -40.860 48.582 1.00 36.72 133 GLU A CA 1
ATOM 1005 C C . GLU A 1 133 ? -72.221 -39.437 48.841 1.00 36.72 133 GLU A C 1
ATOM 1007 O O . GLU A 1 133 ? -71.155 -39.006 48.401 1.00 36.72 133 GLU A O 1
ATOM 1012 N N . GLU A 1 134 ? -73.102 -38.701 49.496 1.00 44.56 134 GLU A N 1
ATOM 1013 C CA . GLU A 1 134 ? -73.161 -37.259 49.600 1.00 44.56 134 GLU A CA 1
ATOM 1014 C C . GLU A 1 134 ? -72.214 -36.732 50.683 1.00 44.56 134 GLU A C 1
ATOM 1016 O O . GLU A 1 134 ? -72.279 -37.133 51.842 1.00 44.56 134 GLU A O 1
ATOM 1021 N N . THR A 1 135 ? -71.408 -35.733 50.330 1.00 35.03 135 THR A N 1
ATOM 1022 C CA . THR A 1 135 ? -71.016 -34.683 51.275 1.00 35.03 135 THR A CA 1
ATOM 1023 C C . THR A 1 135 ? -71.208 -33.345 50.591 1.00 35.03 135 THR A C 1
ATOM 1025 O O . THR A 1 135 ? -70.469 -32.968 49.682 1.00 35.03 135 THR A O 1
ATOM 1028 N N . GLU A 1 136 ? -72.256 -32.659 51.025 1.00 37.47 136 GLU A N 1
ATOM 1029 C CA . GLU A 1 136 ? -72.590 -31.291 50.678 1.00 37.47 136 GLU A CA 1
ATOM 1030 C C . GLU A 1 136 ? -71.476 -30.357 51.185 1.00 37.47 136 GLU A C 1
ATOM 1032 O O . GLU A 1 136 ? -71.295 -30.173 52.388 1.00 37.47 136 GLU A O 1
ATOM 1037 N N . ILE A 1 137 ? -70.699 -29.784 50.264 1.00 34.91 137 ILE A N 1
ATOM 1038 C CA . ILE A 1 137 ? -69.868 -28.607 50.532 1.00 34.91 137 ILE A CA 1
ATOM 1039 C C . ILE A 1 137 ? -70.421 -27.489 49.659 1.00 34.91 137 ILE A C 1
ATOM 1041 O O . ILE A 1 137 ? -70.180 -27.428 48.453 1.00 34.91 137 ILE A O 1
ATOM 1045 N N . THR A 1 138 ? -71.190 -26.604 50.282 1.00 29.50 138 THR A N 1
ATOM 1046 C CA . THR A 1 138 ? -71.641 -25.353 49.681 1.00 29.50 138 THR A CA 1
ATOM 1047 C C . THR A 1 138 ? -70.439 -24.412 49.570 1.00 29.50 138 THR A C 1
ATOM 1049 O O . THR A 1 138 ? -70.086 -23.724 50.526 1.00 29.50 138 THR A O 1
ATOM 1052 N N . ILE A 1 139 ? -69.781 -24.385 48.408 1.00 34.41 139 ILE A N 1
ATOM 1053 C CA . ILE A 1 139 ? -68.847 -23.307 48.073 1.00 34.41 139 ILE A CA 1
ATOM 1054 C C . ILE A 1 139 ? -69.664 -22.192 47.428 1.00 34.41 139 ILE A C 1
ATOM 1056 O O . ILE A 1 139 ? -70.099 -22.293 46.283 1.00 34.41 139 ILE A O 1
ATOM 1060 N N . TRP A 1 140 ? -69.869 -21.123 48.187 1.00 30.86 140 TRP A N 1
ATOM 1061 C CA . TRP A 1 140 ? -70.278 -19.838 47.646 1.00 30.86 140 TRP A CA 1
ATOM 1062 C C . TRP A 1 140 ? -69.072 -19.244 46.915 1.00 30.86 140 TRP A C 1
ATOM 1064 O O . TRP A 1 140 ? -68.093 -18.869 47.555 1.00 30.86 140 TRP A O 1
ATOM 1074 N N . VAL A 1 141 ? -69.126 -19.173 45.584 1.00 33.66 141 VAL A N 1
ATOM 1075 C CA . VAL A 1 141 ? -68.288 -18.242 44.815 1.00 33.66 141 VAL A CA 1
ATOM 1076 C C . VAL A 1 141 ? -69.202 -17.124 44.337 1.00 33.66 141 VAL A C 1
ATOM 1078 O O . VAL A 1 141 ? -69.638 -17.080 43.191 1.00 33.66 141 VAL A O 1
ATOM 1081 N N . GLU A 1 142 ? -69.539 -16.234 45.265 1.00 46.34 142 GLU A N 1
ATOM 1082 C CA . GLU A 1 142 ? -69.756 -14.841 44.899 1.00 46.34 142 GLU A CA 1
ATOM 1083 C C . GLU A 1 142 ? -68.363 -14.254 44.656 1.00 46.34 142 GLU A C 1
ATOM 1085 O O . GLU A 1 142 ? -67.535 -14.183 45.561 1.00 46.34 142 GLU A O 1
ATOM 1090 N N . GLY A 1 143 ? -68.074 -13.919 43.405 1.00 37.19 143 GLY A N 1
ATOM 1091 C CA . GLY A 1 143 ? -66.805 -13.334 43.002 1.00 37.19 143 GLY A CA 1
ATOM 1092 C C . GLY A 1 143 ? -66.970 -12.749 41.616 1.00 37.19 143 GLY A C 1
ATOM 1093 O O . GLY A 1 143 ? -66.883 -13.453 40.616 1.00 37.19 143 GLY A O 1
ATOM 1094 N N . GLU A 1 144 ? -67.315 -11.471 41.589 1.00 41.69 144 GLU A N 1
ATOM 1095 C CA . GLU A 1 144 ? -67.547 -10.657 40.407 1.00 41.69 144 GLU A CA 1
ATOM 1096 C C . GLU A 1 144 ? -66.434 -10.873 39.371 1.00 41.69 144 GLU A C 1
ATOM 1098 O O . GLU A 1 144 ? -65.258 -10.633 39.646 1.00 41.69 144 GLU A O 1
ATOM 1103 N N . THR A 1 145 ? -66.794 -11.300 38.156 1.00 43.91 145 THR A N 1
ATOM 1104 C CA . THR A 1 145 ? -65.919 -11.173 36.987 1.00 43.91 145 THR A CA 1
ATOM 1105 C C . THR A 1 145 ? -65.786 -9.685 36.684 1.00 43.91 145 THR A C 1
ATOM 1107 O O . THR A 1 145 ? -66.493 -9.142 35.830 1.00 43.91 145 THR A O 1
ATOM 1110 N N . GLY A 1 146 ? -64.925 -9.004 37.439 1.00 51.75 146 GLY A N 1
ATOM 1111 C CA . GLY A 1 146 ? -64.451 -7.681 37.078 1.00 51.75 146 GLY A CA 1
ATOM 1112 C C . GLY A 1 146 ? -63.878 -7.748 35.659 1.00 51.75 146 GLY A C 1
ATOM 1113 O O . GLY A 1 146 ? -63.301 -8.774 35.284 1.00 51.75 146 GLY A O 1
ATOM 1114 N N . PRO A 1 147 ? -64.072 -6.713 34.829 1.00 48.47 147 PRO A N 1
ATOM 1115 C CA . PRO A 1 147 ? -63.487 -6.681 33.499 1.00 48.47 147 PRO A CA 1
ATOM 1116 C C . PRO A 1 147 ? -61.972 -6.832 33.648 1.00 48.47 147 PRO A C 1
ATOM 1118 O O . PRO A 1 147 ? -61.310 -5.939 34.169 1.00 48.47 147 PRO A O 1
ATOM 1121 N N . SER A 1 148 ? -61.433 -7.979 33.226 1.00 48.81 148 SER A N 1
ATOM 1122 C CA . SER A 1 148 ? -59.996 -8.166 33.048 1.00 48.81 148 SER A CA 1
ATOM 1123 C C . SER A 1 148 ? -59.583 -7.187 31.957 1.00 48.81 148 SER A C 1
ATOM 1125 O O . SER A 1 148 ? -59.754 -7.442 30.765 1.00 48.81 148 SER A O 1
ATOM 1127 N N . THR A 1 149 ? -59.170 -5.993 32.371 1.00 62.78 149 THR A N 1
ATOM 1128 C CA . THR A 1 149 ? -58.597 -4.992 31.488 1.00 62.78 149 THR A CA 1
ATOM 1129 C C . THR A 1 149 ? -57.251 -5.542 31.059 1.00 62.78 149 THR A C 1
ATOM 1131 O O . THR A 1 149 ? -56.251 -5.345 31.743 1.00 62.78 149 THR A O 1
ATOM 1134 N N . THR A 1 150 ? -57.233 -6.299 29.961 1.00 71.06 150 THR A N 1
ATOM 1135 C CA . THR A 1 150 ? -55.992 -6.607 29.255 1.00 71.06 150 THR A CA 1
ATOM 1136 C C . THR A 1 150 ? -55.307 -5.271 28.986 1.00 71.06 150 THR A C 1
ATOM 1138 O O . THR A 1 150 ? -55.934 -4.428 28.332 1.00 71.06 150 THR A O 1
ATOM 1141 N N . PRO A 1 151 ? -54.098 -5.029 29.518 1.00 79.25 151 PRO A N 1
ATOM 1142 C CA . PRO A 1 151 ? -53.396 -3.791 29.239 1.00 79.25 151 PRO A CA 1
ATOM 1143 C C . PRO A 1 151 ? -53.246 -3.650 27.726 1.00 79.25 151 PRO A C 1
ATOM 1145 O O . PRO A 1 151 ? -52.855 -4.589 27.029 1.00 79.25 151 PRO A O 1
ATOM 1148 N N . ASP A 1 152 ? -53.649 -2.490 27.218 1.00 88.75 152 ASP A N 1
ATOM 1149 C CA . ASP A 1 152 ? -53.485 -2.138 25.817 1.00 88.75 152 ASP A CA 1
ATOM 1150 C C . ASP A 1 152 ? -51.999 -1.811 25.616 1.00 88.75 152 ASP A C 1
ATOM 1152 O O . ASP A 1 152 ? -51.532 -0.745 26.018 1.00 88.75 152 ASP A O 1
ATOM 1156 N N . CYS A 1 153 ? -51.233 -2.772 25.088 1.00 93.44 153 CYS A N 1
ATOM 1157 C CA . CYS A 1 153 ? -49.832 -2.575 24.712 1.00 93.44 153 CYS A CA 1
ATOM 1158 C C . CYS A 1 153 ? -49.777 -1.698 23.453 1.00 93.44 153 CYS A C 1
ATOM 1160 O O . CYS A 1 153 ? -49.574 -2.190 22.342 1.00 93.44 153 CYS A O 1
ATOM 1162 N N . SER A 1 154 ? -50.073 -0.408 23.617 1.00 91.06 154 SER A N 1
ATOM 1163 C CA . SER A 1 154 ? -50.227 0.538 22.513 1.00 91.06 154 SER A CA 1
ATOM 1164 C C . SER A 1 154 ? -48.896 1.107 22.001 1.00 91.06 154 SER A C 1
ATOM 1166 O O . SER A 1 154 ? -48.909 1.902 21.061 1.00 91.06 154 SER A O 1
ATOM 1168 N N . GLY A 1 155 ? -47.753 0.757 22.604 1.00 88.81 155 GLY A N 1
ATOM 1169 C CA . GLY A 1 155 ? -46.439 1.189 22.139 1.00 88.81 155 GLY A CA 1
ATOM 1170 C C . GLY A 1 155 ? -46.033 0.512 20.827 1.00 88.81 155 GLY A C 1
ATOM 1171 O O . GLY A 1 155 ? -46.234 -0.688 20.628 1.00 88.81 155 GLY A O 1
ATOM 1172 N N . ASP A 1 156 ? -45.426 1.278 19.916 1.00 87.50 156 ASP A N 1
ATOM 1173 C CA . ASP A 1 156 ? -44.862 0.739 18.678 1.00 87.50 156 ASP A CA 1
ATOM 1174 C C . ASP A 1 156 ? -43.815 -0.343 18.995 1.00 87.50 156 ASP A C 1
ATOM 1176 O O . ASP A 1 156 ? -42.734 -0.060 19.512 1.00 87.50 156 ASP A O 1
ATOM 1180 N N . GLY A 1 157 ? -44.124 -1.596 18.649 1.00 89.50 157 GLY A N 1
ATOM 1181 C CA . GLY A 1 157 ? -43.232 -2.734 18.883 1.00 89.50 157 GLY A CA 1
ATOM 1182 C C . GLY A 1 157 ? -43.382 -3.401 20.251 1.00 89.50 157 GLY A C 1
ATOM 1183 O O . GLY A 1 157 ? -42.517 -4.200 20.616 1.00 89.50 157 GLY A O 1
ATOM 1184 N N . GLU A 1 158 ? -44.458 -3.110 20.982 1.00 95.25 158 GLU A N 1
ATOM 1185 C CA . GLU A 1 158 ? -44.854 -3.886 22.151 1.00 95.25 158 GLU A CA 1
ATOM 1186 C C . GLU A 1 158 ? -45.716 -5.093 21.755 1.00 95.25 158 GLU A C 1
ATOM 1188 O O . GLU A 1 158 ? -46.454 -5.082 20.768 1.00 95.25 158 GLU A O 1
ATOM 1193 N N . SER A 1 159 ? -45.619 -6.181 22.511 1.00 94.88 159 SER A N 1
ATOM 1194 C CA . SER A 1 159 ? -46.479 -7.352 22.350 1.00 94.88 159 SER A CA 1
ATOM 1195 C C . SER A 1 159 ? -46.927 -7.878 23.712 1.00 94.88 159 SER A C 1
ATOM 1197 O O . SER A 1 159 ? -46.106 -7.941 24.632 1.00 94.88 159 SER A O 1
ATOM 1199 N N . PRO A 1 160 ? -48.206 -8.268 23.861 1.00 95.62 160 PRO A N 1
ATOM 1200 C CA . PRO A 1 160 ? -48.694 -8.876 25.089 1.00 95.62 160 PRO A CA 1
ATOM 1201 C C . PRO A 1 160 ? -48.050 -10.250 25.296 1.00 95.62 160 PRO A C 1
ATOM 1203 O O . PRO A 1 160 ? -48.006 -11.070 24.379 1.00 95.62 160 PRO A O 1
ATOM 1206 N N . MET A 1 161 ? -47.587 -10.518 26.513 1.00 95.69 161 MET A N 1
ATOM 1207 C CA . MET A 1 161 ? -46.998 -11.790 26.923 1.00 95.69 161 MET A CA 1
ATOM 1208 C C . MET A 1 161 ? -47.486 -12.215 28.301 1.00 95.69 161 MET A C 1
ATOM 1210 O O . MET A 1 161 ? -47.630 -11.405 29.214 1.00 95.69 161 MET A O 1
ATOM 1214 N N . SER A 1 162 ? -47.683 -13.520 28.459 1.00 96.44 162 SER A N 1
ATOM 1215 C CA . SER A 1 162 ? -47.925 -14.141 29.760 1.00 96.44 162 SER A CA 1
ATOM 1216 C C . SER A 1 162 ? -46.607 -14.583 30.391 1.00 96.44 162 SER A C 1
ATOM 1218 O O . SER A 1 162 ? -45.700 -15.056 29.702 1.00 96.44 162 SER A O 1
ATOM 1220 N N . VAL A 1 163 ? -46.516 -14.446 31.712 1.00 97.00 163 VAL A N 1
ATOM 1221 C CA . VAL A 1 163 ? -45.367 -14.879 32.515 1.00 97.00 163 VAL A CA 1
ATOM 1222 C C . VAL A 1 163 ? -45.779 -16.102 33.331 1.00 97.00 163 VAL A C 1
ATOM 1224 O O . VAL A 1 163 ? -46.865 -16.144 33.905 1.00 97.00 163 VAL A O 1
ATOM 1227 N N . GLU A 1 164 ? -44.934 -17.130 33.364 1.00 97.19 164 GLU A N 1
ATOM 1228 C CA . GLU A 1 164 ? -45.248 -18.375 34.058 1.00 97.19 164 GLU A CA 1
ATOM 1229 C C . GLU A 1 164 ? -45.471 -18.141 35.558 1.00 97.19 164 GLU A C 1
ATOM 1231 O O . GLU A 1 164 ? -44.576 -17.697 36.272 1.00 97.19 164 GLU A O 1
ATOM 1236 N N . GLY A 1 165 ? -46.658 -18.509 36.047 1.00 95.69 165 GLY A N 1
ATOM 1237 C CA . GLY A 1 165 ? -46.994 -18.418 37.468 1.00 95.69 165 GLY A CA 1
ATOM 1238 C C . GLY A 1 165 ? -47.408 -17.024 37.942 1.00 95.69 165 GLY A C 1
ATOM 1239 O O . GLY A 1 165 ? -47.578 -16.848 39.144 1.00 95.69 165 GLY A O 1
ATOM 1240 N N . VAL A 1 166 ? -47.597 -16.065 37.030 1.00 96.56 166 VAL A N 1
ATOM 1241 C CA . VAL A 1 166 ? -48.103 -14.722 37.341 1.00 96.56 166 VAL A CA 1
ATOM 1242 C C . VAL A 1 166 ? -49.428 -14.506 36.612 1.00 96.56 166 VAL A C 1
ATOM 1244 O O . VAL A 1 166 ? -49.526 -14.749 35.409 1.00 96.56 166 VAL A O 1
ATOM 1247 N N . GLU A 1 167 ? -50.460 -14.073 37.336 1.00 94.88 167 GLU A N 1
ATOM 1248 C CA . GLU A 1 167 ? -51.746 -13.719 36.732 1.00 94.88 167 GLU A CA 1
ATOM 1249 C C . GLU A 1 167 ? -51.652 -12.354 36.046 1.00 94.88 167 GLU A C 1
ATOM 1251 O O . GLU A 1 167 ? -51.280 -11.360 36.665 1.00 94.88 167 GLU A O 1
ATOM 1256 N N . GLY A 1 168 ? -51.996 -12.309 34.759 1.00 93.50 168 GLY A N 1
ATOM 1257 C CA . GLY A 1 168 ? -51.992 -11.080 33.973 1.00 93.50 168 GLY A CA 1
ATOM 1258 C C . GLY A 1 168 ? -51.396 -11.252 32.580 1.00 93.50 168 GLY A C 1
ATOM 1259 O O . GLY A 1 168 ? -50.913 -12.319 32.191 1.00 93.50 168 GLY A O 1
ATOM 1260 N N . VAL A 1 169 ? -51.460 -10.168 31.814 1.00 94.75 169 VAL A N 1
ATOM 1261 C CA . VAL A 1 169 ? -50.803 -10.018 30.515 1.00 94.75 169 VAL A CA 1
ATOM 1262 C C . VAL A 1 169 ? -49.904 -8.799 30.628 1.00 94.75 169 VAL A C 1
ATOM 1264 O O . VAL A 1 169 ? -50.346 -7.763 31.109 1.00 94.75 169 VAL A O 1
ATOM 1267 N N . PHE A 1 170 ? -48.658 -8.930 30.202 1.00 96.69 170 PHE A N 1
ATOM 1268 C CA . PHE A 1 170 ? -47.621 -7.920 30.371 1.00 96.69 170 PHE A CA 1
ATOM 1269 C C . PHE A 1 170 ? -47.078 -7.494 29.012 1.00 96.69 170 PHE A C 1
ATOM 1271 O O . PHE A 1 170 ? -47.007 -8.309 28.093 1.00 96.69 170 PHE A O 1
ATOM 1278 N N . CYS A 1 171 ? -46.669 -6.236 28.873 1.00 97.12 171 CYS A N 1
ATOM 1279 C CA . CYS A 1 171 ? -46.145 -5.739 27.603 1.00 97.12 171 CYS A CA 1
ATOM 1280 C C . CYS A 1 171 ? -44.636 -5.998 27.495 1.00 97.12 171 CYS A C 1
ATOM 1282 O O . CYS A 1 171 ? -43.868 -5.725 28.420 1.00 97.12 171 CYS A O 1
ATOM 1284 N N . VAL A 1 172 ? -44.211 -6.549 26.357 1.00 96.56 172 VAL A N 1
ATOM 1285 C CA . VAL A 1 172 ? -42.805 -6.813 26.023 1.00 96.56 172 VAL A CA 1
ATOM 1286 C C . VAL A 1 172 ? -42.407 -5.967 24.839 1.00 96.56 172 VAL A C 1
ATOM 1288 O O . VAL A 1 172 ? -43.072 -6.015 23.811 1.00 96.56 172 VAL A O 1
ATOM 1291 N N . HIS A 1 173 ? -41.292 -5.254 24.963 1.00 94.44 173 HIS A N 1
ATOM 1292 C CA . HIS A 1 173 ? -40.683 -4.552 23.843 1.00 94.44 173 HIS A CA 1
ATOM 1293 C C . HIS A 1 173 ? -39.834 -5.500 22.990 1.00 94.44 173 HIS A C 1
ATOM 1295 O O . HIS A 1 173 ? -39.043 -6.295 23.511 1.00 94.44 173 HIS A O 1
ATOM 1301 N N . GLU A 1 174 ? -39.916 -5.326 21.671 1.00 93.19 174 GLU A N 1
ATOM 1302 C CA . GLU A 1 174 ? -39.207 -6.126 20.666 1.00 93.19 174 GLU A CA 1
ATOM 1303 C C . GLU A 1 174 ? -39.726 -7.583 20.583 1.00 93.19 174 GLU A C 1
ATOM 1305 O O . GLU A 1 174 ? -40.869 -7.893 20.914 1.00 93.19 174 GLU A O 1
ATOM 1310 N N . GLN A 1 175 ? -38.914 -8.497 20.044 1.00 94.94 175 GLN A N 1
ATOM 1311 C CA . GLN A 1 175 ? -39.324 -9.875 19.787 1.00 94.94 175 GLN A CA 1
ATOM 1312 C C . GLN A 1 175 ? -39.396 -10.681 21.091 1.00 94.94 175 GLN A C 1
ATOM 1314 O O . GLN A 1 175 ? -38.376 -10.914 21.741 1.00 94.94 175 GLN A O 1
ATOM 1319 N N . ALA A 1 176 ? -40.601 -11.118 21.455 1.00 95.94 176 ALA A N 1
ATOM 1320 C CA . ALA A 1 176 ? -40.852 -11.857 22.687 1.00 95.94 176 ALA A CA 1
ATOM 1321 C C . ALA A 1 176 ? -40.185 -13.245 22.717 1.00 95.94 176 ALA A C 1
ATOM 1323 O O . ALA A 1 176 ? -40.037 -13.916 21.692 1.00 95.94 176 ALA A O 1
ATOM 1324 N N . CYS A 1 177 ? -39.822 -13.689 23.922 1.00 96.50 177 CYS A N 1
ATOM 1325 C CA . CYS A 1 177 ? -39.376 -15.053 24.201 1.00 96.50 177 CYS A CA 1
ATOM 1326 C C . CYS A 1 177 ? -40.552 -16.033 24.098 1.00 96.50 177 CYS A C 1
ATOM 1328 O O . CYS A 1 177 ? -41.300 -16.223 25.057 1.00 96.50 177 CYS A O 1
ATOM 1330 N N . VAL A 1 178 ? -40.736 -16.637 22.921 1.00 95.94 178 VAL A N 1
ATOM 1331 C CA . VAL A 1 178 ? -41.794 -17.624 22.679 1.00 95.94 178 VAL A CA 1
ATOM 1332 C C . VAL A 1 178 ? -41.279 -18.764 21.798 1.00 95.94 178 VAL A C 1
ATOM 1334 O O . VAL A 1 178 ? -40.555 -18.531 20.827 1.00 95.94 178 VAL A O 1
ATOM 1337 N N . ALA A 1 179 ? -41.678 -19.996 22.125 1.00 93.56 179 ALA A N 1
ATOM 1338 C CA . ALA A 1 179 ? -41.373 -21.215 21.369 1.00 93.56 179 ALA A CA 1
ATOM 1339 C C . ALA A 1 179 ? -39.863 -21.487 21.204 1.00 93.56 179 ALA A C 1
ATOM 1341 O O . ALA A 1 179 ? -39.215 -21.904 22.164 1.00 93.56 179 ALA A O 1
ATOM 1342 N N . ASP A 1 180 ? -39.312 -21.253 20.010 1.00 92.12 180 ASP A N 1
ATOM 1343 C CA . ASP A 1 180 ? -37.920 -21.573 19.656 1.00 92.12 180 ASP A CA 1
ATOM 1344 C C . ASP A 1 180 ? -36.965 -20.375 19.830 1.00 92.12 180 ASP A C 1
ATOM 1346 O O . ASP A 1 180 ? -35.754 -20.477 19.612 1.00 92.12 180 ASP A O 1
ATOM 1350 N N . ILE A 1 181 ? -37.486 -19.212 20.235 1.00 92.12 181 ILE A N 1
ATOM 1351 C CA . ILE A 1 181 ? -36.722 -17.963 20.332 1.00 92.12 181 ILE A CA 1
ATOM 1352 C C . ILE A 1 181 ? -36.054 -17.858 21.714 1.00 92.12 181 ILE A C 1
ATOM 1354 O O . ILE A 1 181 ? -36.559 -17.197 22.619 1.00 92.12 181 ILE A O 1
ATOM 1358 N N . LYS A 1 182 ? -34.879 -18.486 21.867 1.00 92.19 182 LYS A N 1
ATOM 1359 C CA . LYS A 1 182 ? -34.085 -18.502 23.122 1.00 92.19 182 LYS A CA 1
ATOM 1360 C C . LYS A 1 182 ? -33.515 -17.135 23.544 1.00 92.19 182 LYS A C 1
ATOM 1362 O O . LYS A 1 182 ? -33.157 -16.950 24.702 1.00 92.19 182 LYS A O 1
ATOM 1367 N N . ASP A 1 183 ? -33.412 -16.192 22.606 1.00 91.50 183 ASP A N 1
ATOM 1368 C CA . ASP A 1 183 ? -32.883 -14.835 22.828 1.00 91.50 183 ASP A CA 1
ATOM 1369 C C . ASP A 1 183 ? -33.986 -13.761 22.803 1.00 91.50 183 ASP A C 1
ATOM 1371 O O . ASP A 1 183 ? -33.710 -12.591 22.530 1.00 91.50 183 ASP A O 1
ATOM 1375 N N . GLY A 1 184 ? -35.245 -14.154 23.011 1.00 94.31 184 GLY A N 1
ATOM 1376 C CA . GLY A 1 184 ? -36.357 -13.210 23.041 1.00 94.31 184 GLY A CA 1
ATOM 1377 C C . GLY A 1 184 ? -36.369 -12.370 24.318 1.00 94.31 184 GLY A C 1
ATOM 1378 O O . GLY A 1 184 ? -35.831 -12.767 25.356 1.00 94.31 184 GLY A O 1
ATOM 1379 N N . ASN A 1 185 ? -37.005 -11.204 24.247 1.00 96.31 185 ASN A N 1
ATOM 1380 C CA . ASN A 1 185 ? -37.199 -10.342 25.405 1.00 96.31 185 ASN A CA 1
ATOM 1381 C C . ASN A 1 185 ? -38.390 -10.814 26.250 1.00 96.31 185 ASN A C 1
ATOM 1383 O O . ASN A 1 185 ? -39.312 -11.472 25.761 1.00 96.31 185 ASN A O 1
ATOM 1387 N N . CYS A 1 186 ? -38.357 -10.451 27.529 1.00 97.44 186 CYS A N 1
ATOM 1388 C CA . CYS A 1 186 ? -39.431 -10.664 28.490 1.00 97.44 186 CYS A CA 1
ATOM 1389 C C . CYS A 1 186 ? -39.799 -9.337 29.164 1.00 97.44 186 CYS A C 1
ATOM 1391 O O . CYS A 1 186 ? -39.024 -8.382 29.061 1.00 97.44 186 CYS A O 1
ATOM 1393 N N . PRO A 1 187 ? -40.977 -9.251 29.808 1.00 97.06 187 PRO A N 1
ATOM 1394 C CA . PRO A 1 187 ? -41.459 -7.982 30.331 1.00 97.06 187 PRO A CA 1
ATOM 1395 C C . PRO A 1 187 ? -40.539 -7.422 31.422 1.00 97.06 187 PRO A C 1
ATOM 1397 O O . PRO A 1 187 ? -40.066 -8.155 32.295 1.00 97.06 187 PRO A O 1
ATOM 1400 N N . GLU A 1 188 ? -40.297 -6.115 31.369 1.00 95.88 188 GLU A N 1
ATOM 1401 C CA . GLU A 1 188 ? -39.599 -5.373 32.422 1.00 95.88 188 GLU A CA 1
ATOM 1402 C C . GLU A 1 188 ? -40.497 -5.205 33.667 1.00 95.88 188 GLU A C 1
ATOM 1404 O O . GLU A 1 188 ? -41.701 -5.495 33.590 1.00 95.88 188 GLU A O 1
ATOM 1409 N N . PRO A 1 189 ? -39.934 -4.773 34.819 1.00 96.50 189 PRO A N 1
ATOM 1410 C CA . PRO A 1 189 ? -40.712 -4.488 36.017 1.00 96.50 189 PRO A CA 1
ATOM 1411 C C . PRO A 1 189 ? -41.914 -3.583 35.734 1.00 96.50 189 PRO A C 1
ATOM 1413 O O . PRO A 1 189 ? -41.762 -2.466 35.241 1.00 96.50 189 PRO A O 1
ATOM 1416 N N . GLN A 1 190 ? -43.108 -4.076 36.046 1.00 95.19 190 GLN A N 1
ATOM 1417 C CA . GLN A 1 190 ? -44.373 -3.361 35.878 1.00 95.19 190 GLN A CA 1
ATOM 1418 C C . GLN A 1 190 ? -45.360 -3.782 36.971 1.00 95.19 190 GLN A C 1
ATOM 1420 O O . GLN A 1 190 ? -45.074 -4.683 37.761 1.00 95.19 190 GLN A O 1
ATOM 1425 N N . GLU A 1 191 ? -46.514 -3.123 37.053 1.00 94.06 191 GLU A N 1
ATOM 1426 C CA . GLU A 1 191 ? -47.533 -3.461 38.051 1.00 94.06 191 GLU A CA 1
ATOM 1427 C C . GLU A 1 191 ? -47.976 -4.927 37.889 1.00 94.06 191 GLU A C 1
ATOM 1429 O O . GLU A 1 191 ? -48.324 -5.360 36.792 1.00 94.06 191 GLU A O 1
ATOM 1434 N N . GLY A 1 192 ? -47.891 -5.714 38.967 1.00 94.12 192 GLY A N 1
ATOM 1435 C CA . GLY A 1 192 ? -48.118 -7.168 38.944 1.00 94.12 192 GLY A CA 1
ATOM 1436 C C . GLY A 1 192 ? -46.881 -8.024 38.626 1.00 94.12 192 GLY A C 1
ATOM 1437 O O . GLY A 1 192 ? -46.958 -9.247 38.709 1.00 94.12 192 GLY A O 1
ATOM 1438 N N . LEU A 1 193 ? -45.734 -7.412 38.310 1.00 96.00 193 LEU A N 1
ATOM 1439 C CA . LEU A 1 193 ? -44.465 -8.093 38.032 1.00 96.00 193 LEU A CA 1
ATOM 1440 C C . LEU A 1 193 ? -43.279 -7.261 38.556 1.00 96.00 193 LEU A C 1
ATOM 1442 O O . LEU A 1 193 ? -42.524 -6.670 37.785 1.00 96.00 193 LEU A O 1
ATOM 1446 N N . GLU A 1 194 ? -43.118 -7.209 39.881 1.00 94.81 194 GLU A N 1
ATOM 1447 C CA . GLU A 1 194 ? -42.218 -6.270 40.582 1.00 94.81 194 GLU A CA 1
ATOM 1448 C C . GLU A 1 194 ? -40.744 -6.343 40.153 1.00 94.81 194 GLU A C 1
ATOM 1450 O O . GLU A 1 194 ? -40.045 -5.332 40.170 1.00 94.81 194 GLU A O 1
ATOM 1455 N N . PHE A 1 195 ? -40.272 -7.518 39.733 1.00 96.06 195 PHE A N 1
ATOM 1456 C CA . PHE A 1 195 ? -38.882 -7.739 39.320 1.00 96.06 195 PHE A CA 1
ATOM 1457 C C . PHE A 1 195 ? -38.746 -8.060 37.828 1.00 96.06 195 PHE A C 1
ATOM 1459 O O . PHE A 1 195 ? -37.682 -8.473 37.387 1.00 96.06 195 PHE A O 1
ATOM 1466 N N . GLY A 1 196 ? -39.801 -7.889 37.026 1.00 96.12 196 GLY A N 1
ATOM 1467 C CA . GLY A 1 196 ? -39.795 -8.284 35.615 1.00 96.12 196 GLY A CA 1
ATOM 1468 C C . GLY A 1 196 ? -39.699 -9.804 35.415 1.00 96.12 196 GLY A C 1
ATOM 1469 O O . GLY A 1 196 ? -39.939 -10.600 36.328 1.00 96.12 196 GLY A O 1
ATOM 1470 N N . ALA A 1 197 ? -39.330 -10.222 34.205 1.00 97.50 197 ALA A N 1
ATOM 1471 C CA . ALA A 1 197 ? -39.169 -11.630 33.849 1.00 97.50 197 ALA A CA 1
ATOM 1472 C C . ALA A 1 197 ? -37.971 -11.886 32.917 1.00 97.50 197 ALA A C 1
ATOM 1474 O O . ALA A 1 197 ? -37.478 -10.984 32.239 1.00 97.50 197 ALA A O 1
ATOM 1475 N N . TYR A 1 198 ? -37.514 -13.137 32.859 1.00 96.88 198 TYR A N 1
ATOM 1476 C CA . TYR A 1 198 ? -36.447 -13.611 31.975 1.00 96.88 198 TYR A CA 1
ATOM 1477 C C . TYR A 1 198 ? -36.911 -14.737 31.055 1.00 96.88 198 TYR A C 1
ATOM 1479 O O . TYR A 1 198 ? -37.845 -15.472 31.366 1.00 96.88 198 TYR A O 1
ATOM 1487 N N . CYS A 1 199 ? -36.225 -14.879 29.921 1.00 97.25 199 CYS A N 1
ATOM 1488 C CA . CYS A 1 199 ? -36.474 -15.946 28.958 1.00 97.25 199 CYS A CA 1
ATOM 1489 C C . CYS A 1 199 ? -35.885 -17.270 29.464 1.00 97.25 199 CYS A C 1
ATOM 1491 O O . CYS A 1 199 ? -34.683 -17.354 29.734 1.00 97.25 199 CYS A O 1
ATOM 1493 N N . GLY A 1 200 ? -36.722 -18.296 29.601 1.00 96.75 200 GLY A N 1
ATOM 1494 C CA . GLY A 1 200 ? -36.307 -19.633 30.007 1.00 96.75 200 GLY A CA 1
ATOM 1495 C C . GLY A 1 200 ? -37.350 -20.703 29.689 1.00 96.75 200 GLY A C 1
ATOM 1496 O O . GLY A 1 200 ? -38.460 -20.421 29.248 1.00 96.75 200 GLY A O 1
ATOM 1497 N N . THR A 1 201 ? -37.007 -21.968 29.921 1.00 96.69 201 THR A N 1
ATOM 1498 C CA . THR A 1 201 ? -37.916 -23.090 29.647 1.00 96.69 201 THR A CA 1
ATOM 1499 C C . THR A 1 201 ? -39.036 -23.140 30.682 1.00 96.69 201 THR A C 1
ATOM 1501 O O . THR A 1 201 ? -38.775 -23.443 31.850 1.00 96.69 201 THR A O 1
ATOM 1504 N N . VAL A 1 202 ? -40.272 -22.853 30.275 1.00 96.50 202 VAL A N 1
ATOM 1505 C CA . VAL A 1 202 ? -41.448 -22.912 31.160 1.00 96.50 202 VAL A CA 1
ATOM 1506 C C . VAL A 1 202 ? -41.908 -24.358 31.392 1.00 96.50 202 VAL A C 1
ATOM 1508 O O . VAL A 1 202 ? -41.440 -25.267 30.707 1.00 96.50 202 VAL A O 1
ATOM 1511 N N . LYS A 1 203 ? -42.824 -24.618 32.339 1.00 95.38 203 LYS A N 1
ATOM 1512 C CA . LYS A 1 203 ? -43.334 -25.983 32.642 1.00 95.38 203 LYS A CA 1
ATOM 1513 C C . LYS A 1 203 ? -43.816 -26.791 31.435 1.00 95.38 203 LYS A C 1
ATOM 1515 O O . LYS A 1 203 ? -43.778 -28.015 31.481 1.00 95.38 203 LYS A O 1
ATOM 1520 N N . SER A 1 204 ? -44.276 -26.137 30.371 1.00 95.19 204 SER A N 1
ATOM 1521 C CA . SER A 1 204 ? -44.689 -26.809 29.134 1.00 95.19 204 SER A CA 1
ATOM 1522 C C . SER A 1 204 ? -43.521 -27.316 28.278 1.00 95.19 204 SER A C 1
ATOM 1524 O O . SER A 1 204 ? -43.762 -27.981 27.277 1.00 95.19 204 SER A O 1
ATOM 1526 N N . GLY A 1 205 ? -42.271 -27.017 28.641 1.00 94.94 205 GLY A N 1
ATOM 1527 C CA . GLY A 1 205 ? -41.070 -27.439 27.915 1.00 94.94 205 GLY A CA 1
ATOM 1528 C C . GLY A 1 205 ? -40.654 -26.514 26.766 1.00 94.94 205 GLY A C 1
ATOM 1529 O O . GLY A 1 205 ? -39.603 -26.733 26.173 1.00 94.94 205 GLY A O 1
ATOM 1530 N N . VAL A 1 206 ? -41.426 -25.464 26.466 1.00 95.62 206 VAL A N 1
ATOM 1531 C CA . VAL A 1 206 ? -41.081 -24.446 25.452 1.00 95.62 206 VAL A CA 1
ATOM 1532 C C . VAL A 1 206 ? -40.413 -23.222 26.089 1.00 95.62 206 VAL A C 1
ATOM 1534 O O . VAL A 1 206 ? -40.535 -23.012 27.298 1.00 95.62 206 VAL A O 1
ATOM 1537 N N . GLN A 1 207 ? -39.705 -22.399 25.304 1.00 96.50 207 GLN A N 1
ATOM 1538 C CA . GLN A 1 207 ? -39.206 -21.112 25.808 1.00 96.50 207 GLN A CA 1
ATOM 1539 C C . GLN A 1 207 ? -40.378 -20.171 26.105 1.00 96.50 207 GLN A C 1
ATOM 1541 O O . GLN A 1 207 ? -41.304 -20.037 25.298 1.00 96.50 207 GLN A O 1
ATOM 1546 N N . GLY A 1 208 ? -40.319 -19.522 27.263 1.00 97.44 208 GLY A N 1
ATOM 1547 C CA . GLY A 1 208 ? -41.282 -18.532 27.725 1.00 97.44 208 GLY A CA 1
ATOM 1548 C C . GLY A 1 208 ? -40.692 -17.643 28.819 1.00 97.44 208 GLY A C 1
ATOM 1549 O O . GLY A 1 208 ? -39.532 -17.782 29.206 1.00 97.44 208 GLY A O 1
ATOM 1550 N N . CYS A 1 209 ? -41.490 -16.707 29.324 1.00 98.00 209 CYS A N 1
ATOM 1551 C CA . CYS A 1 209 ? -41.041 -15.773 30.351 1.00 98.00 209 CYS A CA 1
ATOM 1552 C C . CYS A 1 209 ? -41.296 -16.316 31.760 1.00 98.00 209 CYS A C 1
ATOM 1554 O O . CYS A 1 209 ? -42.418 -16.707 32.082 1.00 98.00 209 CYS A O 1
ATOM 1556 N N . LYS A 1 210 ? -40.266 -16.295 32.610 1.00 97.75 210 LYS A N 1
ATOM 1557 C CA . LYS A 1 210 ? -40.328 -16.635 34.038 1.00 97.75 210 LYS A CA 1
ATOM 1558 C C . LYS A 1 210 ? -40.069 -15.402 34.897 1.00 97.75 210 LYS A C 1
ATOM 1560 O O . LYS A 1 210 ? -39.175 -14.632 34.551 1.00 97.75 210 LYS A O 1
ATOM 1565 N N . PRO A 1 211 ? -40.799 -15.205 36.004 1.00 97.88 211 PRO A N 1
ATOM 1566 C CA . PRO A 1 211 ? -40.571 -14.065 36.877 1.00 97.88 211 PRO A CA 1
ATOM 1567 C C . PRO A 1 211 ? -39.222 -14.211 37.586 1.00 97.88 211 PRO A C 1
ATOM 1569 O O . PRO A 1 211 ? -38.792 -15.325 37.898 1.00 97.88 211 PRO A O 1
ATOM 1572 N N . TYR A 1 212 ? -38.563 -13.088 37.856 1.00 97.38 212 TYR A N 1
ATOM 1573 C CA . TYR A 1 212 ? -37.426 -13.086 38.774 1.00 97.38 212 TYR A CA 1
ATOM 1574 C C . TYR A 1 212 ? -37.909 -13.261 40.214 1.00 97.38 212 TYR A C 1
ATOM 1576 O O . TYR A 1 212 ? -38.964 -12.750 40.591 1.00 97.38 212 TYR A O 1
ATOM 1584 N N . SER A 1 213 ? -37.134 -13.982 41.025 1.00 96.12 213 SER A N 1
ATOM 1585 C CA . SER A 1 213 ? -37.489 -14.225 42.427 1.00 96.12 213 SER A CA 1
ATOM 1586 C C . SER A 1 213 ? -37.088 -13.075 43.358 1.00 96.12 213 SER A C 1
ATOM 1588 O O . SER A 1 213 ? -37.610 -12.965 44.468 1.00 96.12 213 SER A O 1
ATOM 1590 N N . SER A 1 214 ? -36.172 -12.212 42.911 1.00 96.88 214 SER A N 1
ATOM 1591 C CA . SER A 1 214 ? -35.658 -11.076 43.671 1.00 96.88 214 SER A CA 1
ATOM 1592 C C . SER A 1 214 ? -35.098 -9.981 42.758 1.00 96.88 214 SER A C 1
ATOM 1594 O O . SER A 1 214 ? -34.779 -10.217 41.588 1.00 96.88 214 SER A O 1
ATOM 1596 N N . LEU A 1 215 ? -34.924 -8.781 43.321 1.00 93.56 215 LEU A N 1
ATOM 1597 C CA . LEU A 1 215 ? -34.277 -7.651 42.647 1.00 93.56 215 LEU A CA 1
ATOM 1598 C C . LEU A 1 215 ? -32.829 -7.971 42.233 1.00 93.56 215 LEU A C 1
ATOM 1600 O O . LEU A 1 215 ? -32.407 -7.601 41.143 1.00 93.56 215 LEU A O 1
ATOM 1604 N N . GLU A 1 216 ? -32.086 -8.694 43.073 1.00 95.81 216 GLU A N 1
ATOM 1605 C CA . GLU A 1 216 ? -30.690 -9.066 42.805 1.00 95.81 216 GLU A CA 1
ATOM 1606 C C . GLU A 1 216 ? -30.574 -9.987 41.579 1.00 95.81 216 GLU A C 1
ATOM 1608 O O . GLU A 1 216 ? -29.700 -9.811 40.727 1.00 95.81 216 GLU A O 1
ATOM 1613 N N . GLU A 1 217 ? -31.503 -10.938 41.438 1.00 96.00 217 GLU A N 1
ATOM 1614 C CA . GLU A 1 217 ? -31.554 -11.830 40.278 1.00 96.00 217 GLU A CA 1
ATOM 1615 C C . GLU A 1 217 ? -31.881 -11.056 38.991 1.00 96.00 217 GLU A C 1
ATOM 1617 O O . GLU A 1 217 ? -31.286 -11.312 37.939 1.00 96.00 217 GLU A O 1
ATOM 1622 N N . TRP A 1 218 ? -32.772 -10.062 39.087 1.00 94.75 218 TRP A N 1
ATOM 1623 C CA . TRP A 1 218 ? -33.110 -9.174 37.976 1.00 94.75 218 TRP A CA 1
ATOM 1624 C C . TRP A 1 218 ? -31.923 -8.312 37.533 1.00 94.75 218 TRP A C 1
ATOM 1626 O O . TRP A 1 218 ? -31.612 -8.259 36.339 1.00 94.75 218 TRP A O 1
ATOM 1636 N N . GLU A 1 219 ? -31.209 -7.684 38.469 1.00 92.62 219 GLU A N 1
ATOM 1637 C CA . GLU A 1 219 ? -30.017 -6.882 38.167 1.00 92.62 219 GLU A CA 1
ATOM 1638 C C . GLU A 1 219 ? -28.915 -7.733 37.514 1.00 92.62 219 GLU A C 1
ATOM 1640 O O . GLU A 1 219 ? -28.319 -7.334 36.504 1.00 92.62 219 GLU A O 1
ATOM 1645 N N . ALA A 1 220 ? -28.695 -8.952 38.019 1.00 92.38 220 ALA A N 1
ATOM 1646 C CA . ALA A 1 220 ? -27.772 -9.910 37.416 1.00 92.38 220 ALA A CA 1
ATOM 1647 C C . ALA A 1 220 ? -28.215 -10.330 36.000 1.00 92.38 220 ALA A C 1
ATOM 1649 O O . ALA A 1 220 ? -27.385 -10.477 35.093 1.00 92.38 220 ALA A O 1
ATOM 1650 N N . GLY A 1 221 ? -29.520 -10.498 35.780 1.00 89.75 221 GLY A N 1
ATOM 1651 C CA . GLY A 1 221 ? -30.113 -10.776 34.473 1.00 89.75 221 GLY A CA 1
ATOM 1652 C C . GLY A 1 221 ? -29.911 -9.636 33.469 1.00 89.75 221 GLY A C 1
ATOM 1653 O O . GLY A 1 221 ? -29.459 -9.873 32.344 1.00 89.75 221 GLY A O 1
ATOM 1654 N N . GLN A 1 222 ? -30.143 -8.390 33.891 1.00 88.88 222 GLN A N 1
ATOM 1655 C CA . GLN A 1 222 ? -29.889 -7.172 33.111 1.00 88.88 222 GLN A CA 1
ATOM 1656 C C . GLN A 1 222 ? -28.416 -7.062 32.692 1.00 88.88 222 GLN A C 1
ATOM 1658 O O . GLN A 1 222 ? -28.116 -6.775 31.530 1.00 88.88 222 GLN A O 1
ATOM 1663 N N . ALA A 1 223 ? -27.478 -7.347 33.601 1.00 88.12 223 ALA A N 1
ATOM 1664 C CA . ALA A 1 223 ? -26.050 -7.355 33.284 1.00 88.12 223 ALA A CA 1
ATOM 1665 C C . ALA A 1 223 ? -25.705 -8.398 32.202 1.00 88.12 223 ALA A C 1
ATOM 1667 O O . ALA A 1 223 ? -24.993 -8.091 31.240 1.00 88.12 223 ALA A O 1
ATOM 1668 N N . LYS A 1 224 ? -26.269 -9.611 32.299 1.00 87.81 224 LYS A N 1
ATOM 1669 C CA . LYS A 1 224 ? -26.089 -10.674 31.294 1.00 87.81 224 LYS A CA 1
ATOM 1670 C C . LYS A 1 224 ? -26.695 -10.298 29.940 1.00 87.81 224 LYS A C 1
ATOM 1672 O O . LYS A 1 224 ? -26.060 -10.534 28.910 1.00 87.81 224 LYS A O 1
ATOM 1677 N N . HIS A 1 225 ? -27.888 -9.698 29.914 1.00 83.50 225 HIS A N 1
ATOM 1678 C CA . HIS A 1 225 ? -28.536 -9.254 28.672 1.00 83.50 225 HIS A CA 1
ATOM 1679 C C . HIS A 1 225 ? -27.729 -8.146 27.986 1.00 83.50 225 HIS A C 1
ATOM 1681 O O . HIS A 1 225 ? -27.414 -8.265 26.800 1.00 83.50 225 HIS A O 1
ATOM 1687 N N . LYS A 1 226 ? -27.260 -7.146 28.746 1.00 85.31 226 LYS A N 1
ATOM 1688 C CA . LYS A 1 226 ? -26.361 -6.092 28.244 1.00 85.31 226 LYS A CA 1
ATOM 1689 C C . LYS A 1 226 ? -25.066 -6.670 27.673 1.00 85.31 226 LYS A C 1
ATOM 1691 O O . LYS A 1 226 ? -24.677 -6.302 26.563 1.00 85.31 226 LYS A O 1
ATOM 1696 N N . ALA A 1 227 ? -24.439 -7.623 28.365 1.00 82.62 227 ALA A N 1
ATOM 1697 C CA . ALA A 1 227 ? -23.239 -8.300 27.877 1.00 82.62 227 ALA A CA 1
ATOM 1698 C C . ALA A 1 227 ? -23.497 -9.084 26.575 1.00 82.62 227 ALA A C 1
ATOM 1700 O O . ALA A 1 227 ? -22.711 -8.989 25.631 1.00 82.62 227 ALA A O 1
ATOM 1701 N N . LYS A 1 228 ? -24.618 -9.813 26.471 1.00 84.00 228 LYS A N 1
ATOM 1702 C CA . LYS A 1 228 ? -25.015 -10.517 25.237 1.00 84.00 228 LYS A CA 1
ATOM 1703 C C . LYS A 1 228 ? -25.287 -9.546 24.082 1.00 84.00 228 LYS A C 1
ATOM 1705 O O . LYS A 1 228 ? -24.810 -9.781 22.971 1.00 84.00 228 LYS A O 1
ATOM 1710 N N . LYS A 1 229 ? -25.996 -8.437 24.329 1.00 82.12 229 LYS A N 1
ATOM 1711 C CA . LYS A 1 229 ? -26.293 -7.403 23.319 1.00 82.12 229 LYS A CA 1
ATOM 1712 C C . LYS A 1 229 ? -25.007 -6.734 22.824 1.00 82.12 229 LYS A C 1
ATOM 1714 O O . LYS A 1 229 ? -24.837 -6.586 21.614 1.00 82.12 229 LYS A O 1
ATOM 1719 N N . ALA A 1 230 ? -24.062 -6.445 23.723 1.00 77.56 230 ALA A N 1
ATOM 1720 C CA . ALA A 1 230 ? -22.733 -5.942 23.376 1.00 77.56 230 ALA A CA 1
ATOM 1721 C C . ALA A 1 230 ? -21.943 -6.945 22.515 1.00 77.56 230 ALA A C 1
ATOM 1723 O O . ALA A 1 230 ? -21.468 -6.583 21.440 1.00 77.56 230 ALA A O 1
ATOM 1724 N N . LYS A 1 231 ? -21.888 -8.227 22.906 1.00 81.88 231 LYS A N 1
ATOM 1725 C CA . LYS A 1 231 ? -21.235 -9.286 22.109 1.00 81.88 231 LYS A CA 1
ATOM 1726 C C . LYS A 1 231 ? -21.859 -9.433 20.715 1.00 81.88 231 LYS A C 1
ATOM 1728 O O . LYS A 1 231 ? -21.138 -9.537 19.724 1.00 81.88 231 LYS A O 1
ATOM 1733 N N . LYS A 1 232 ? -23.193 -9.393 20.605 1.00 81.56 232 LYS A N 1
ATOM 1734 C CA . LYS A 1 232 ? -23.910 -9.473 19.318 1.00 81.56 232 LYS A CA 1
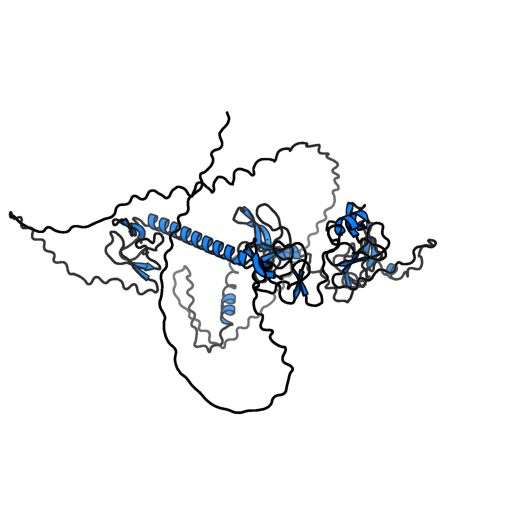ATOM 1735 C C . LYS A 1 232 ? -23.653 -8.242 18.441 1.00 81.56 232 LYS A C 1
ATOM 1737 O O . LYS A 1 232 ? -23.497 -8.391 17.230 1.00 81.56 232 LYS A O 1
ATOM 1742 N N . ALA A 1 233 ? -23.561 -7.049 19.035 1.00 73.19 233 ALA A N 1
ATOM 1743 C CA . ALA A 1 233 ? -23.183 -5.825 18.332 1.00 73.19 233 ALA A CA 1
ATOM 1744 C C . ALA A 1 233 ? -21.747 -5.909 17.792 1.00 73.19 233 ALA A C 1
ATOM 1746 O O . ALA A 1 233 ? -21.544 -5.680 16.602 1.00 73.19 233 ALA A O 1
ATOM 1747 N N . VAL A 1 234 ? -20.785 -6.349 18.611 1.00 75.25 234 VAL A N 1
ATOM 1748 C CA . VAL A 1 234 ? -19.394 -6.577 18.184 1.00 75.25 234 VAL A CA 1
ATOM 1749 C C . VAL A 1 234 ? -19.330 -7.612 17.060 1.00 75.25 234 VAL A C 1
ATOM 1751 O O . VAL A 1 234 ? -18.768 -7.322 16.011 1.00 75.25 234 VAL A O 1
ATOM 1754 N N . LYS A 1 235 ? -19.997 -8.770 17.188 1.00 80.38 235 LYS A N 1
ATOM 1755 C CA . LYS A 1 235 ? -20.044 -9.793 16.123 1.00 80.38 235 LYS A CA 1
ATOM 1756 C C . LYS A 1 235 ? -20.647 -9.250 14.822 1.00 80.38 235 LYS A C 1
ATOM 1758 O O . LYS A 1 235 ? -20.187 -9.595 13.734 1.00 80.38 235 LYS A O 1
ATOM 1763 N N . LYS A 1 236 ? -21.655 -8.371 14.905 1.00 77.31 236 LYS A N 1
ATOM 1764 C CA . LYS A 1 236 ? -22.253 -7.702 13.737 1.00 77.31 236 LYS A CA 1
ATOM 1765 C C . LYS A 1 236 ? -21.290 -6.696 13.097 1.00 77.31 236 LYS A C 1
ATOM 1767 O O . LYS A 1 236 ? -21.226 -6.646 11.870 1.00 77.31 236 LYS A O 1
ATOM 1772 N N . VAL A 1 237 ? -20.533 -5.941 13.896 1.00 67.12 237 VAL A N 1
ATOM 1773 C CA . VAL A 1 237 ? -19.484 -5.023 13.421 1.00 67.12 237 VAL A CA 1
ATOM 1774 C C . VAL A 1 237 ? -18.347 -5.803 12.764 1.00 67.12 237 VAL A C 1
ATOM 1776 O O . VAL A 1 237 ? -18.001 -5.495 11.631 1.00 67.12 237 VAL A O 1
ATOM 1779 N N . VAL A 1 238 ? -17.858 -6.876 13.391 1.00 69.19 238 VAL A N 1
ATOM 1780 C CA . VAL A 1 238 ? -16.823 -7.768 12.842 1.00 69.19 238 VAL A CA 1
ATOM 1781 C C . VAL A 1 238 ? -17.285 -8.386 11.520 1.00 69.19 238 VAL A C 1
ATOM 1783 O O . VAL A 1 238 ? -16.600 -8.265 10.510 1.00 69.19 238 VAL A O 1
ATOM 1786 N N . LYS A 1 239 ? -18.500 -8.948 11.452 1.00 69.94 239 LYS A N 1
ATOM 1787 C CA . LYS A 1 239 ? -19.046 -9.509 10.201 1.00 69.94 239 LYS A CA 1
ATOM 1788 C C . LYS A 1 239 ? -19.209 -8.450 9.100 1.00 69.94 239 LYS A C 1
ATOM 1790 O O . LYS A 1 239 ? -18.990 -8.745 7.926 1.00 69.94 239 LYS A O 1
ATOM 1795 N N . LYS A 1 240 ? -19.573 -7.213 9.460 1.00 65.44 240 LYS A N 1
ATOM 1796 C CA . LYS A 1 240 ? -19.640 -6.077 8.525 1.00 65.44 240 LYS A CA 1
ATOM 1797 C C . LYS A 1 240 ? -18.240 -5.637 8.075 1.00 65.44 240 LYS A C 1
ATOM 1799 O O . LYS A 1 240 ? -18.074 -5.350 6.897 1.00 65.44 240 LYS A O 1
ATOM 1804 N N . ALA A 1 241 ? -17.244 -5.661 8.961 1.00 53.28 241 ALA A N 1
ATOM 1805 C CA . ALA A 1 241 ? -15.847 -5.360 8.658 1.00 53.28 241 ALA A CA 1
ATOM 1806 C C . ALA A 1 241 ? -15.209 -6.421 7.745 1.00 53.28 241 ALA A C 1
ATOM 1808 O O . ALA A 1 241 ? -14.559 -6.060 6.773 1.00 53.28 241 ALA A O 1
ATOM 1809 N N . HIS A 1 242 ? -15.472 -7.716 7.956 1.00 54.84 242 HIS A N 1
ATOM 1810 C CA . HIS A 1 242 ? -15.048 -8.775 7.027 1.00 54.84 242 HIS A CA 1
ATOM 1811 C C . HIS A 1 242 ? -15.702 -8.643 5.648 1.00 54.84 242 HIS A C 1
ATOM 1813 O O . HIS A 1 242 ? -15.067 -8.927 4.635 1.00 54.84 242 HIS A O 1
ATOM 1819 N N . LYS A 1 243 ? -16.958 -8.181 5.587 1.00 53.06 243 LYS A N 1
ATOM 1820 C CA . LYS A 1 243 ? -17.610 -7.878 4.309 1.00 53.06 243 LYS A CA 1
ATOM 1821 C C . LYS A 1 243 ? -16.993 -6.643 3.639 1.00 53.06 243 LYS A C 1
ATOM 1823 O O . LYS A 1 243 ? -16.730 -6.694 2.448 1.00 53.06 243 LYS A O 1
ATOM 1828 N N . ALA A 1 244 ? -16.681 -5.594 4.401 1.00 52.06 244 ALA A N 1
ATOM 1829 C CA . ALA A 1 244 ? -15.999 -4.398 3.902 1.00 52.06 244 ALA A CA 1
ATOM 1830 C C . ALA A 1 244 ? -14.539 -4.662 3.476 1.00 52.06 244 ALA A C 1
ATOM 1832 O O . ALA A 1 244 ? -14.072 -4.039 2.529 1.00 52.06 244 ALA A O 1
ATOM 1833 N N . LYS A 1 245 ? -13.839 -5.630 4.091 1.00 50.34 245 LYS A N 1
ATOM 1834 C CA . LYS A 1 245 ? -12.508 -6.098 3.655 1.00 50.34 245 LYS A CA 1
ATOM 1835 C C . LYS A 1 245 ? -12.504 -6.667 2.230 1.00 50.34 245 LYS A C 1
ATOM 1837 O O . LYS A 1 245 ? -11.466 -6.619 1.587 1.00 50.34 245 LYS A O 1
ATOM 1842 N N . LYS A 1 246 ? -13.637 -7.175 1.720 1.00 54.25 246 LYS A N 1
ATOM 1843 C CA . LYS A 1 246 ? -13.755 -7.604 0.312 1.00 54.25 246 LYS A CA 1
ATOM 1844 C C . LYS A 1 246 ? -13.926 -6.441 -0.671 1.00 54.25 246 LYS A C 1
ATOM 1846 O O . LYS A 1 246 ? -13.639 -6.626 -1.847 1.00 54.25 246 LYS A O 1
ATOM 1851 N N . ASP A 1 247 ? -14.357 -5.273 -0.197 1.00 55.53 247 ASP A N 1
ATOM 1852 C CA . ASP A 1 247 ? -14.686 -4.119 -1.045 1.00 55.53 247 ASP A CA 1
ATOM 1853 C C . ASP A 1 247 ? -13.634 -2.990 -0.959 1.00 55.53 247 ASP A C 1
ATOM 1855 O O . ASP A 1 247 ? -13.564 -2.136 -1.842 1.00 55.53 247 ASP A O 1
ATOM 1859 N N . ALA A 1 248 ? -12.791 -2.977 0.081 1.00 58.44 248 ALA A N 1
ATOM 1860 C CA . ALA A 1 248 ? -11.685 -2.031 0.230 1.00 58.44 248 ALA A CA 1
ATOM 1861 C C . ALA A 1 248 ? -10.465 -2.483 -0.590 1.00 58.44 248 ALA A C 1
ATOM 1863 O O . ALA A 1 248 ? -9.523 -3.078 -0.070 1.00 58.44 248 ALA A O 1
ATOM 1864 N N . VAL A 1 249 ? -10.496 -2.210 -1.895 1.00 75.94 249 VAL A N 1
ATOM 1865 C CA . VAL A 1 249 ? -9.350 -2.426 -2.785 1.00 75.94 249 VAL A CA 1
ATOM 1866 C C . VAL A 1 249 ? -8.371 -1.266 -2.603 1.00 75.94 249 VAL A C 1
ATOM 1868 O O . VAL A 1 249 ? -8.606 -0.168 -3.106 1.00 75.94 249 VAL A O 1
ATOM 1871 N N . CYS A 1 250 ? -7.275 -1.496 -1.879 1.00 90.75 250 CYS A N 1
ATOM 1872 C CA . CYS A 1 250 ? -6.123 -0.600 -1.937 1.00 90.75 250 CYS A CA 1
ATOM 1873 C C . CYS A 1 250 ? -5.505 -0.702 -3.334 1.00 90.75 250 CYS A C 1
ATOM 1875 O O . CYS A 1 250 ? -5.106 -1.781 -3.762 1.00 90.75 250 CYS A O 1
ATOM 1877 N N . THR A 1 251 ? -5.499 0.402 -4.081 1.00 86.62 251 THR A N 1
ATOM 1878 C CA . THR A 1 251 ? -5.118 0.404 -5.502 1.00 86.62 251 THR A CA 1
ATOM 1879 C C . THR A 1 251 ? -3.631 0.660 -5.737 1.00 86.62 251 THR A C 1
ATOM 1881 O O . THR A 1 251 ? -3.175 0.544 -6.872 1.00 86.62 251 THR A O 1
ATOM 1884 N N . GLY A 1 252 ? -2.874 1.057 -4.709 1.00 85.94 252 GLY A N 1
ATOM 1885 C CA . GLY A 1 252 ? -1.442 1.316 -4.839 1.00 85.94 252 GLY A CA 1
ATOM 1886 C C . GLY A 1 252 ? -0.591 0.044 -4.722 1.00 85.94 252 GLY A C 1
ATOM 1887 O O . GLY A 1 252 ? -0.945 -0.861 -3.964 1.00 85.94 252 GLY A O 1
ATOM 1888 N N . PRO A 1 253 ? 0.552 -0.033 -5.431 1.00 83.44 253 PRO A N 1
ATOM 1889 C CA . PRO A 1 253 ? 1.523 -1.102 -5.217 1.00 83.44 253 PRO A CA 1
ATOM 1890 C C . PRO A 1 253 ? 2.024 -1.063 -3.765 1.00 83.44 253 PRO A C 1
ATOM 1892 O O . PRO A 1 253 ? 2.278 0.013 -3.227 1.00 83.44 253 PRO A O 1
ATOM 1895 N N . ASN A 1 254 ? 2.163 -2.233 -3.134 1.00 87.88 254 ASN A N 1
ATOM 1896 C CA . ASN A 1 254 ? 2.593 -2.387 -1.735 1.00 87.88 254 ASN A CA 1
ATOM 1897 C C . ASN A 1 254 ? 1.685 -1.704 -0.697 1.00 87.88 254 ASN A C 1
ATOM 1899 O O . ASN A 1 254 ? 2.156 -1.323 0.379 1.00 87.88 254 ASN A O 1
ATOM 1903 N N . GLN A 1 255 ? 0.396 -1.539 -1.009 1.00 92.94 255 GLN A N 1
ATOM 1904 C CA . GLN A 1 255 ? -0.585 -1.063 -0.042 1.00 92.94 255 GLN A CA 1
ATOM 1905 C C . GLN A 1 255 ? -1.356 -2.215 0.593 1.00 92.94 255 GLN A C 1
ATOM 1907 O O . GLN A 1 255 ? -1.894 -3.071 -0.107 1.00 92.94 255 GLN A O 1
ATOM 1912 N N . SER A 1 256 ? -1.471 -2.184 1.918 1.00 93.25 256 SER A N 1
ATOM 1913 C CA . SER A 1 256 ? -2.282 -3.132 2.680 1.00 93.25 256 SER A CA 1
ATOM 1914 C C . SER A 1 256 ? -3.477 -2.426 3.327 1.00 93.25 256 SER A C 1
ATOM 1916 O O . SER A 1 256 ? -3.322 -1.316 3.846 1.00 93.25 256 SER A O 1
ATOM 1918 N N . PRO A 1 257 ? -4.679 -3.029 3.314 1.00 93.88 257 PRO A N 1
ATOM 1919 C CA . PRO A 1 257 ? -5.829 -2.492 4.024 1.00 93.88 257 PRO A CA 1
ATOM 1920 C C . PRO A 1 257 ? -5.650 -2.652 5.536 1.00 93.88 257 PRO A C 1
ATOM 1922 O O . PRO A 1 257 ? -5.269 -3.714 6.026 1.00 93.88 257 PRO A O 1
ATOM 1925 N N . MET A 1 258 ? -5.985 -1.613 6.290 1.00 94.19 258 MET A N 1
ATOM 1926 C CA . MET A 1 258 ? -5.773 -1.548 7.728 1.00 94.19 258 MET A CA 1
ATOM 1927 C C . MET A 1 258 ? -6.895 -0.784 8.430 1.00 94.19 258 MET A C 1
ATOM 1929 O O . MET A 1 258 ? -7.458 0.173 7.898 1.00 94.19 258 MET A O 1
ATOM 1933 N N . SER A 1 259 ? -7.228 -1.217 9.643 1.00 94.81 259 SER A N 1
ATOM 1934 C CA . SER A 1 259 ? -8.201 -0.551 10.512 1.00 94.81 259 SER A CA 1
ATOM 1935 C C . SER A 1 259 ? -7.485 0.178 11.645 1.00 94.81 259 SER A C 1
ATOM 1937 O O . SER A 1 259 ? -6.457 -0.285 12.133 1.00 94.81 259 SER A O 1
ATOM 1939 N N . VAL A 1 260 ? -8.046 1.308 12.070 1.00 96.69 260 VAL A N 1
ATOM 1940 C CA . VAL A 1 260 ? -7.534 2.122 13.180 1.00 96.69 260 VAL A CA 1
ATOM 1941 C C . VAL A 1 260 ? -8.500 2.000 14.359 1.00 96.69 260 VAL A C 1
ATOM 1943 O O . VAL A 1 260 ? -9.716 2.075 14.171 1.00 96.69 260 VAL A O 1
ATOM 1946 N N . GLU A 1 261 ? -7.987 1.779 15.571 1.00 96.38 261 GLU A N 1
ATOM 1947 C CA . GLU A 1 261 ? -8.810 1.579 16.765 1.00 96.38 261 GLU A CA 1
ATOM 1948 C C . GLU A 1 261 ? -9.738 2.781 16.992 1.00 96.38 261 GLU A C 1
ATOM 1950 O O . GLU A 1 261 ? -9.297 3.920 17.125 1.00 96.38 261 GLU A O 1
ATOM 1955 N N . GLY A 1 262 ? -11.046 2.522 17.058 1.00 94.62 262 GLY A N 1
ATOM 1956 C CA . GLY A 1 262 ? -12.049 3.553 17.331 1.00 94.62 262 GLY A CA 1
ATOM 1957 C C . GLY A 1 262 ? -12.437 4.423 16.132 1.00 94.62 262 GLY A C 1
ATOM 1958 O O . GLY A 1 262 ? -13.253 5.324 16.307 1.00 94.62 262 GLY A O 1
ATOM 1959 N N . VAL A 1 263 ? -11.919 4.149 14.930 1.00 95.38 263 VAL A N 1
ATOM 1960 C CA . VAL A 1 263 ? -12.269 4.883 13.704 1.00 95.38 263 VAL A CA 1
ATOM 1961 C C . VAL A 1 263 ? -13.012 3.968 12.734 1.00 95.38 263 VAL A C 1
ATOM 1963 O O . VAL A 1 263 ? -12.553 2.873 12.408 1.00 95.38 263 VAL A O 1
ATOM 1966 N N . GLU A 1 264 ? -14.178 4.408 12.253 1.00 92.75 264 GLU A N 1
ATOM 1967 C CA . GLU A 1 264 ? -14.923 3.673 11.230 1.00 92.75 264 GLU A CA 1
ATOM 1968 C C . GLU A 1 264 ? -14.269 3.853 9.852 1.00 92.75 264 GLU A C 1
ATOM 1970 O O . GLU A 1 264 ? -14.255 4.946 9.287 1.00 92.75 264 GLU A O 1
ATOM 1975 N N . GLY A 1 265 ? -13.749 2.763 9.289 1.00 90.75 265 GLY A N 1
ATOM 1976 C CA . GLY A 1 265 ? -13.182 2.754 7.944 1.00 90.75 265 GLY A CA 1
ATOM 1977 C C . GLY A 1 265 ? -12.120 1.677 7.745 1.00 90.75 265 GLY A C 1
ATOM 1978 O O . GLY A 1 265 ? -11.650 1.049 8.695 1.00 90.75 265 GLY A O 1
ATOM 1979 N N . VAL A 1 266 ? -11.755 1.468 6.483 1.00 92.31 266 VAL A N 1
ATOM 1980 C CA . VAL A 1 266 ? -10.546 0.742 6.089 1.00 92.31 266 VAL A CA 1
ATOM 1981 C C . VAL A 1 266 ? -9.661 1.747 5.371 1.00 92.31 266 VAL A C 1
ATOM 1983 O O . VAL A 1 266 ? -10.121 2.439 4.464 1.00 92.31 266 VAL A O 1
ATOM 1986 N N . PHE A 1 267 ? -8.417 1.841 5.809 1.00 95.62 267 PHE A N 1
ATOM 1987 C CA . PHE A 1 267 ? -7.415 2.744 5.269 1.00 95.62 267 PHE A CA 1
ATOM 1988 C C . PHE A 1 267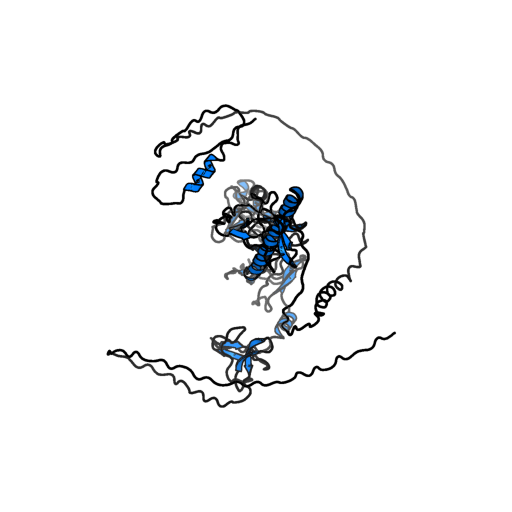 ? -6.332 1.931 4.570 1.00 95.62 267 PHE A C 1
ATOM 1990 O O . PHE A 1 267 ? -6.133 0.763 4.893 1.00 95.62 267 PHE A O 1
ATOM 1997 N N . CYS A 1 268 ? -5.628 2.539 3.625 1.00 95.50 268 CYS A N 1
ATOM 1998 C CA . CYS A 1 268 ? -4.511 1.896 2.947 1.00 95.50 268 CYS A CA 1
ATOM 1999 C C . CYS A 1 268 ? -3.204 2.412 3.537 1.00 95.50 268 CYS A C 1
ATOM 2001 O O . CYS A 1 268 ? -3.007 3.621 3.640 1.00 95.50 268 CYS A O 1
ATOM 2003 N N . VAL A 1 269 ? -2.326 1.492 3.926 1.00 96.38 269 VAL A N 1
ATOM 2004 C CA . VAL A 1 269 ? -0.965 1.790 4.381 1.00 96.38 269 VAL A CA 1
ATOM 2005 C C . VAL A 1 269 ? 0.038 1.289 3.372 1.00 96.38 269 VAL A C 1
ATOM 2007 O O . VAL A 1 269 ? -0.089 0.168 2.888 1.00 96.38 269 VAL A O 1
ATOM 2010 N N . THR A 1 270 ? 1.040 2.108 3.085 1.00 93.81 270 THR A N 1
ATOM 2011 C CA . THR A 1 270 ? 2.181 1.718 2.259 1.00 93.81 270 THR A CA 1
ATOM 2012 C C . THR A 1 270 ? 3.258 1.111 3.158 1.00 93.81 270 THR A C 1
ATOM 2014 O O . THR A 1 270 ? 3.639 1.724 4.153 1.00 93.81 270 THR A O 1
ATOM 2017 N N . GLY A 1 271 ? 3.762 -0.075 2.809 1.00 93.31 271 GLY A N 1
ATOM 2018 C CA . GLY A 1 271 ? 4.798 -0.777 3.578 1.00 93.31 271 GLY A CA 1
ATOM 2019 C C . GLY A 1 271 ? 4.257 -1.853 4.528 1.00 93.31 271 GLY A C 1
ATOM 2020 O O . GLY A 1 271 ? 3.102 -2.270 4.429 1.00 93.31 271 GLY A O 1
ATOM 2021 N N . GLN A 1 272 ? 5.120 -2.341 5.424 1.00 94.75 272 GLN A N 1
ATOM 2022 C CA . GLN A 1 272 ? 4.775 -3.402 6.373 1.00 94.75 272 GLN A CA 1
ATOM 2023 C C . GLN A 1 272 ? 3.784 -2.877 7.411 1.00 94.75 272 GLN A C 1
ATOM 2025 O O . GLN A 1 272 ? 4.029 -1.873 8.075 1.00 94.75 272 GLN A O 1
ATOM 2030 N N . SER A 1 273 ? 2.646 -3.546 7.536 1.00 95.69 273 SER A N 1
ATOM 2031 C CA . SER A 1 273 ? 1.535 -3.125 8.381 1.00 95.69 273 SER A CA 1
ATOM 2032 C C . SER A 1 273 ? 1.814 -3.288 9.880 1.00 95.69 273 SER A C 1
ATOM 2034 O O . SER A 1 273 ? 2.341 -4.318 10.287 1.00 95.69 273 SER A O 1
ATOM 2036 N N . CYS A 1 274 ? 1.383 -2.329 10.709 1.00 96.88 274 CYS A N 1
ATOM 2037 C CA . CYS A 1 274 ? 1.314 -2.475 12.168 1.00 96.88 274 CYS A CA 1
ATOM 2038 C C . CYS A 1 274 ? 0.217 -3.475 12.587 1.00 96.88 274 CYS A C 1
ATOM 2040 O O . CYS A 1 274 ? -0.955 -3.102 12.705 1.00 96.88 274 CYS A O 1
ATOM 2042 N N . VAL A 1 275 ? 0.581 -4.747 12.758 1.00 95.19 275 VAL A N 1
ATOM 2043 C CA . VAL A 1 275 ? -0.317 -5.848 13.148 1.00 95.19 275 VAL A CA 1
ATOM 2044 C C . VAL A 1 275 ? 0.463 -6.854 13.997 1.00 95.19 275 VAL A C 1
ATOM 2046 O O . VAL A 1 275 ? 1.629 -7.116 13.710 1.00 95.19 275 VAL A O 1
ATOM 2049 N N . ALA A 1 276 ? -0.202 -7.451 14.991 1.00 92.56 276 ALA A N 1
ATOM 2050 C CA . ALA A 1 276 ? 0.358 -8.489 15.863 1.00 92.56 276 ALA A CA 1
ATOM 2051 C C . ALA A 1 276 ? 1.568 -7.973 16.657 1.00 92.56 276 ALA A C 1
ATOM 2053 O O . ALA A 1 276 ? 1.399 -7.063 17.464 1.00 92.56 276 ALA A O 1
ATOM 2054 N N . ASP A 1 277 ? 2.764 -8.500 16.414 1.00 92.75 277 ASP A N 1
ATOM 2055 C CA . ASP A 1 277 ? 3.991 -8.109 17.120 1.00 92.75 277 ASP A CA 1
ATOM 2056 C C . ASP A 1 277 ? 4.899 -7.198 16.282 1.00 92.75 277 ASP A C 1
ATOM 2058 O O . ASP A 1 277 ? 5.995 -6.817 16.688 1.00 92.75 277 ASP A O 1
ATOM 2062 N N . ILE A 1 278 ? 4.418 -6.787 15.107 1.00 93.06 278 ILE A N 1
ATOM 2063 C CA . ILE A 1 278 ? 5.192 -6.013 14.145 1.00 93.06 278 ILE A CA 1
ATOM 2064 C C . ILE A 1 278 ? 4.901 -4.525 14.327 1.00 93.06 278 ILE A C 1
ATOM 2066 O O . ILE A 1 278 ? 3.786 -4.045 14.089 1.00 93.06 278 ILE A O 1
ATOM 2070 N N . LYS A 1 279 ? 5.943 -3.756 14.662 1.00 95.38 279 LYS A N 1
ATOM 2071 C CA . LYS A 1 279 ? 5.886 -2.291 14.723 1.00 95.38 279 LYS A CA 1
ATOM 2072 C C . LYS A 1 279 ? 5.969 -1.678 13.318 1.00 95.38 279 LYS A C 1
ATOM 2074 O O . LYS A 1 279 ? 6.992 -1.135 12.916 1.00 95.38 279 LYS A O 1
ATOM 2079 N N . GLY A 1 280 ? 4.889 -1.832 12.557 1.00 94.94 280 GLY A N 1
ATOM 2080 C CA . GLY A 1 280 ? 4.786 -1.387 11.166 1.00 94.94 280 GLY A CA 1
ATOM 2081 C C . GLY A 1 280 ? 4.231 0.031 10.975 1.00 94.94 280 GLY A C 1
ATOM 2082 O O . GLY A 1 280 ? 4.054 0.804 11.918 1.00 94.94 280 GLY A O 1
ATOM 2083 N N . ALA A 1 281 ? 3.923 0.359 9.721 1.00 96.62 281 ALA A N 1
ATOM 2084 C CA . ALA A 1 281 ? 3.324 1.620 9.305 1.00 96.62 281 ALA A CA 1
ATOM 2085 C C . ALA A 1 281 ? 1.821 1.684 9.628 1.00 96.62 281 ALA A C 1
ATOM 2087 O O . ALA A 1 281 ? 1.114 0.672 9.601 1.00 96.62 281 ALA A O 1
ATOM 2088 N N . CYS A 1 282 ? 1.343 2.904 9.889 1.00 97.69 282 CYS A N 1
ATOM 2089 C CA . CYS A 1 282 ? -0.062 3.246 10.103 1.00 97.69 282 CYS A CA 1
ATOM 2090 C C . CYS A 1 282 ? -0.538 4.287 9.078 1.00 97.69 282 CYS A C 1
ATOM 2092 O O . CYS A 1 282 ? 0.298 4.952 8.466 1.00 97.69 282 CYS A O 1
ATOM 2094 N N . PRO A 1 283 ? -1.860 4.424 8.850 1.00 97.06 283 PRO A N 1
ATOM 2095 C CA . PRO A 1 283 ? -2.371 5.288 7.793 1.00 97.06 283 PRO A CA 1
ATOM 2096 C C . PRO A 1 283 ? -2.009 6.759 8.001 1.00 97.06 283 PRO A C 1
ATOM 2098 O O . PRO A 1 283 ? -2.066 7.269 9.121 1.00 97.06 283 PRO A O 1
ATOM 2101 N N . GLU A 1 284 ? -1.706 7.446 6.905 1.00 95.25 284 GLU A N 1
ATOM 2102 C CA . GLU A 1 284 ? -1.517 8.898 6.863 1.00 95.25 284 GLU A CA 1
ATOM 2103 C C . GLU A 1 284 ? -2.845 9.665 7.049 1.00 95.25 284 GLU A C 1
ATOM 2105 O O . GLU A 1 284 ? -3.925 9.055 7.027 1.00 95.25 284 GLU A O 1
ATOM 2110 N N . PRO A 1 285 ? -2.802 11.000 7.248 1.00 95.06 285 PRO A N 1
ATOM 2111 C CA . PRO A 1 285 ? -3.998 11.828 7.328 1.00 95.06 285 PRO A CA 1
ATOM 2112 C C . PRO A 1 285 ? -5.007 11.599 6.200 1.00 95.06 285 PRO A C 1
ATOM 2114 O O . PRO A 1 285 ? -4.685 11.668 5.016 1.00 95.06 285 PRO A O 1
ATOM 2117 N N . ALA A 1 286 ? -6.267 11.381 6.572 1.00 94.38 286 ALA A N 1
ATOM 2118 C CA . ALA A 1 286 ? -7.374 11.153 5.648 1.00 94.38 286 ALA A CA 1
ATOM 2119 C C . ALA A 1 286 ? -8.676 11.784 6.166 1.00 94.38 286 ALA A C 1
ATOM 2121 O O . ALA A 1 286 ? -8.763 12.219 7.314 1.00 94.38 286 ALA A O 1
ATOM 2122 N N . ALA A 1 287 ? -9.729 11.791 5.339 1.00 89.69 287 ALA A N 1
ATOM 2123 C CA . ALA A 1 287 ? -11.006 12.459 5.632 1.00 89.69 287 ALA A CA 1
ATOM 2124 C C . ALA A 1 287 ? -11.685 12.027 6.955 1.00 89.69 287 ALA A C 1
ATOM 2126 O O . ALA A 1 287 ? -12.459 12.798 7.512 1.00 89.69 287 ALA A O 1
ATOM 2127 N N . ASN A 1 288 ? -11.365 10.834 7.477 1.00 91.12 288 ASN A N 1
ATOM 2128 C CA . ASN A 1 288 ? -11.864 10.310 8.760 1.00 91.12 288 ASN A CA 1
ATOM 2129 C C . ASN A 1 288 ? -10.753 10.070 9.797 1.00 91.12 288 ASN A C 1
ATOM 2131 O O . ASN A 1 288 ? -10.988 9.457 10.834 1.00 91.12 288 ASN A O 1
ATOM 2135 N N . LEU A 1 289 ? -9.535 10.517 9.500 1.00 96.00 289 LEU A N 1
ATOM 2136 C CA . LEU A 1 289 ? -8.355 10.342 10.332 1.00 96.00 289 LEU A CA 1
ATOM 2137 C C . LEU A 1 289 ? -7.434 11.554 10.117 1.00 96.00 289 LEU A C 1
ATOM 2139 O O . LEU A 1 289 ? -6.400 11.421 9.474 1.00 96.00 289 LEU A O 1
ATOM 2143 N N . PRO A 1 290 ? -7.822 12.760 10.572 1.00 94.62 290 PRO A N 1
ATOM 2144 C CA . PRO A 1 290 ? -7.195 14.022 10.157 1.00 94.62 290 PRO A CA 1
ATOM 2145 C C . PRO A 1 290 ? -5.723 14.160 10.566 1.00 94.62 290 PRO A C 1
ATOM 2147 O O . PRO A 1 290 ? -5.011 14.974 9.993 1.00 94.62 290 PRO A O 1
ATOM 2150 N N . TYR A 1 291 ? -5.277 13.356 11.529 1.00 96.31 291 TYR A N 1
ATOM 2151 C CA . TYR A 1 291 ? -3.908 13.333 12.040 1.00 96.31 291 TYR A CA 1
ATOM 2152 C C . TYR A 1 291 ? -3.208 11.994 11.758 1.00 96.31 291 TYR A C 1
ATOM 2154 O O . TYR A 1 291 ? -2.194 11.677 12.363 1.00 96.31 291 TYR A O 1
ATOM 2162 N N . GLY A 1 292 ? -3.764 11.152 10.884 1.00 96.38 292 GLY A N 1
ATOM 2163 C CA . GLY A 1 292 ? -3.236 9.808 10.659 1.00 96.38 292 GLY A CA 1
ATOM 2164 C C . GLY A 1 292 ? -3.303 8.908 11.903 1.00 96.38 292 GLY A C 1
ATOM 2165 O O . GLY A 1 292 ? -4.007 9.183 12.884 1.00 96.38 292 GLY A O 1
ATOM 2166 N N . GLY A 1 293 ? -2.588 7.788 11.843 1.00 97.12 293 GLY A N 1
ATOM 2167 C CA . GLY A 1 293 ? -2.465 6.825 12.933 1.00 97.12 293 GLY A CA 1
ATOM 2168 C C . GLY A 1 293 ? -1.017 6.583 13.350 1.00 97.12 293 GLY A C 1
ATOM 2169 O O . GLY A 1 293 ? -0.081 6.906 12.624 1.00 97.12 293 GLY A O 1
ATOM 2170 N N . TYR A 1 294 ? -0.832 5.989 14.524 1.00 97.38 294 TYR A N 1
ATOM 2171 C CA . TYR A 1 294 ? 0.462 5.530 15.028 1.00 97.38 294 TYR A CA 1
ATOM 2172 C C . TYR A 1 294 ? 0.359 4.096 15.556 1.00 97.38 294 TYR A C 1
ATOM 2174 O O . TYR A 1 294 ? -0.717 3.658 15.969 1.00 97.38 294 TYR A O 1
ATOM 2182 N N . CYS A 1 295 ? 1.469 3.360 15.501 1.00 97.69 295 CYS A N 1
ATOM 2183 C CA . CYS A 1 295 ? 1.517 1.946 15.860 1.00 97.69 295 CYS A CA 1
ATOM 2184 C C . CYS A 1 295 ? 1.745 1.767 17.364 1.00 97.69 295 CYS A C 1
ATOM 2186 O O . CYS A 1 295 ? 2.779 2.187 17.885 1.00 97.69 295 CYS A O 1
ATOM 2188 N N . ASP A 1 296 ? 0.790 1.147 18.057 1.00 97.88 296 ASP A N 1
ATOM 2189 C CA . ASP A 1 296 ? 0.834 0.930 19.506 1.00 97.88 296 ASP A CA 1
ATOM 2190 C C . ASP A 1 296 ? -0.040 -0.272 19.911 1.00 97.88 296 ASP A C 1
ATOM 2192 O O . ASP A 1 296 ? -0.854 -0.753 19.125 1.00 97.88 296 ASP A O 1
ATOM 2196 N N . LYS A 1 297 ? 0.097 -0.777 21.140 1.00 96.81 297 LYS A N 1
ATOM 2197 C CA . LYS A 1 297 ? -0.733 -1.884 21.636 1.00 96.81 297 LYS A CA 1
ATOM 2198 C C . LYS A 1 297 ? -2.189 -1.445 21.752 1.00 96.81 297 LYS A C 1
ATOM 2200 O O . LYS A 1 297 ? -2.530 -0.607 22.592 1.00 96.81 297 LYS A O 1
ATOM 2205 N N . VAL A 1 298 ? -3.057 -1.994 20.908 1.00 95.81 298 VAL A N 1
ATOM 2206 C CA . VAL A 1 298 ? -4.509 -1.762 20.966 1.00 95.81 298 VAL A CA 1
ATOM 2207 C C . VAL A 1 298 ? -5.124 -2.523 22.144 1.00 95.81 298 VAL A C 1
ATOM 2209 O O . VAL A 1 298 ? -4.454 -3.311 22.809 1.00 95.81 298 VAL A O 1
ATOM 2212 N N . LYS A 1 299 ? -6.414 -2.315 22.430 1.00 92.88 299 LYS A N 1
ATOM 2213 C CA . LYS A 1 299 ? -7.105 -2.965 23.571 1.00 92.88 299 LYS A CA 1
ATOM 2214 C C . LYS A 1 299 ? -7.002 -4.492 23.629 1.00 92.88 299 LYS A C 1
ATOM 2216 O O . LYS A 1 299 ? -7.210 -5.059 24.695 1.00 92.88 299 LYS A O 1
ATOM 2221 N N . THR A 1 300 ? -6.728 -5.152 22.508 1.00 93.31 300 THR A N 1
ATOM 2222 C CA . THR A 1 300 ? -6.533 -6.606 22.447 1.00 93.31 300 THR A CA 1
ATOM 2223 C C . THR A 1 300 ? -5.149 -7.053 22.925 1.00 93.31 300 THR A C 1
ATOM 2225 O O . THR A 1 300 ? -4.933 -8.248 23.057 1.00 93.31 300 THR A O 1
ATOM 2228 N N . GLY A 1 301 ? -4.222 -6.130 23.199 1.00 93.56 301 GLY A N 1
ATOM 2229 C CA . GLY A 1 301 ? -2.866 -6.422 23.678 1.00 93.56 301 GLY A CA 1
ATOM 2230 C C . GLY A 1 301 ? -1.808 -6.559 22.578 1.00 93.56 301 GLY A C 1
ATOM 2231 O O . GLY A 1 301 ? -0.623 -6.458 22.883 1.00 93.56 301 GLY A O 1
ATOM 2232 N N . VAL A 1 302 ? -2.224 -6.702 21.317 1.00 95.62 302 VAL A N 1
ATOM 2233 C CA . VAL A 1 302 ? -1.344 -6.735 20.133 1.00 95.62 302 VAL A CA 1
ATOM 2234 C C . VAL A 1 302 ? -1.130 -5.337 19.547 1.00 95.62 302 VAL A C 1
ATOM 2236 O O . VAL A 1 302 ? -1.942 -4.436 19.778 1.00 95.62 302 VAL A O 1
ATOM 2239 N N . TYR A 1 303 ? -0.061 -5.134 18.775 1.00 96.31 303 TYR A N 1
ATOM 2240 C CA . TYR A 1 303 ? 0.145 -3.903 18.016 1.00 96.31 303 TYR A CA 1
ATOM 2241 C C . TYR A 1 303 ? -0.952 -3.709 16.966 1.00 96.31 303 TYR A C 1
ATOM 2243 O O . TYR A 1 303 ? -1.340 -4.619 16.229 1.00 96.31 303 TYR A O 1
ATOM 2251 N N . GLY A 1 304 ? -1.451 -2.481 16.909 1.00 97.19 304 GLY A N 1
ATOM 2252 C CA . GLY A 1 304 ? -2.381 -1.999 15.905 1.00 97.19 304 GLY A CA 1
ATOM 2253 C C . GLY A 1 304 ? -2.341 -0.477 15.827 1.00 97.19 304 GLY A C 1
ATOM 2254 O O . GLY A 1 304 ? -1.712 0.202 16.640 1.00 97.19 304 GLY A O 1
ATOM 2255 N N . CYS A 1 305 ? -3.012 0.093 14.834 1.00 98.12 305 CYS A N 1
ATOM 2256 C CA . CYS A 1 305 ? -3.000 1.540 14.673 1.00 98.12 305 CYS A CA 1
ATOM 2257 C C . CYS A 1 305 ? -4.001 2.222 15.597 1.00 98.12 305 CYS A C 1
ATOM 2259 O O . CYS A 1 305 ? -5.190 1.899 15.582 1.00 98.12 305 CYS A O 1
ATOM 2261 N N . LYS A 1 306 ? -3.534 3.221 16.343 1.00 97.81 306 LYS A N 1
ATOM 2262 C CA . LYS A 1 306 ? -4.361 4.167 17.100 1.00 97.81 306 LYS A CA 1
ATOM 2263 C C . LYS A 1 306 ? -4.377 5.528 16.404 1.00 97.81 306 LYS A C 1
ATOM 2265 O O . LYS A 1 306 ? -3.398 5.878 15.746 1.00 97.81 306 LYS A O 1
ATOM 2270 N N . PRO A 1 307 ? -5.463 6.308 16.515 1.00 97.62 307 PRO A N 1
ATOM 2271 C CA . PRO A 1 307 ? -5.513 7.645 15.935 1.00 97.62 307 PRO A CA 1
ATOM 2272 C C . PRO A 1 307 ? -4.566 8.581 16.692 1.00 97.62 307 PRO A C 1
ATOM 2274 O O . PRO A 1 307 ? -4.559 8.580 17.924 1.00 97.62 307 PRO A O 1
ATOM 2277 N N . LYS A 1 308 ? -3.788 9.402 15.976 1.00 97.50 308 LYS A N 1
ATOM 2278 C CA . LYS A 1 308 ? -2.999 10.458 16.629 1.00 97.50 308 LYS A CA 1
ATOM 2279 C C . LYS A 1 308 ? -3.937 11.542 17.163 1.00 97.50 308 LYS A C 1
ATOM 2281 O O . LYS A 1 308 ? -4.923 11.909 16.516 1.00 97.50 308 LYS A O 1
ATOM 2286 N N . THR A 1 309 ? -3.634 12.065 18.349 1.00 96.69 309 THR A N 1
ATOM 2287 C CA . THR A 1 309 ? -4.282 13.287 18.833 1.00 96.69 309 THR A CA 1
ATOM 2288 C C . THR A 1 309 ? -3.679 14.493 18.123 1.00 96.69 309 THR A C 1
ATOM 2290 O O . THR A 1 309 ? -2.554 14.432 17.625 1.00 96.69 309 THR A O 1
ATOM 2293 N N . LYS A 1 310 ? -4.414 15.608 18.105 1.00 95.06 310 LYS A N 1
ATOM 2294 C CA . LYS A 1 310 ? -3.886 16.876 17.598 1.00 95.06 310 LYS A CA 1
ATOM 2295 C C . LYS A 1 310 ? -2.569 17.249 18.289 1.00 95.06 310 LYS A C 1
ATOM 2297 O O . LYS A 1 310 ? -1.629 17.635 17.623 1.00 95.06 310 LYS A O 1
ATOM 2302 N N . GLU A 1 311 ? -2.486 17.063 19.602 1.00 95.12 311 GLU A N 1
ATOM 2303 C CA . GLU A 1 311 ? -1.289 17.375 20.394 1.00 95.12 311 GLU A CA 1
ATOM 2304 C C . GLU A 1 311 ? -0.084 16.512 19.996 1.00 95.12 311 GLU A C 1
ATOM 2306 O O . GLU A 1 311 ? 1.021 17.028 19.894 1.00 95.12 311 GLU A O 1
ATOM 2311 N N . MET A 1 312 ? -0.286 15.213 19.732 1.00 94.25 312 MET A N 1
ATOM 2312 C CA . MET A 1 312 ? 0.782 14.327 19.248 1.00 94.25 312 MET A CA 1
ATOM 2313 C C . MET A 1 312 ? 1.222 14.693 17.832 1.00 94.25 312 MET A C 1
ATOM 2315 O O . MET A 1 312 ? 2.412 14.683 17.539 1.00 94.25 312 MET A O 1
ATOM 2319 N N . TRP A 1 313 ? 0.260 15.013 16.964 1.00 93.56 313 TRP A N 1
ATOM 2320 C CA . TRP A 1 313 ? 0.538 15.470 15.608 1.00 93.56 313 TRP A CA 1
ATOM 2321 C C . TRP A 1 313 ? 1.342 16.765 15.618 1.00 93.56 313 TRP A C 1
ATOM 2323 O O . TRP A 1 313 ? 2.394 16.830 14.991 1.00 93.56 313 TRP A O 1
ATOM 2333 N N . ASP A 1 314 ? 0.868 17.756 16.370 1.00 89.12 314 ASP A N 1
ATOM 2334 C CA . ASP A 1 314 ? 1.522 19.046 16.520 1.00 89.12 314 ASP A CA 1
ATOM 2335 C C . ASP A 1 314 ? 2.909 18.852 17.148 1.00 89.12 314 ASP A C 1
ATOM 2337 O O . ASP A 1 314 ? 3.854 19.422 16.646 1.00 89.12 314 ASP A O 1
ATOM 2341 N N . ALA A 1 315 ? 3.104 17.986 18.150 1.00 88.81 315 ALA A N 1
ATOM 2342 C CA . ALA A 1 315 ? 4.435 17.720 18.718 1.00 88.81 315 ALA A CA 1
ATOM 2343 C C . ALA A 1 315 ? 5.417 17.070 17.721 1.00 88.81 315 ALA A C 1
ATOM 2345 O O . ALA A 1 315 ? 6.604 17.388 17.731 1.00 88.81 315 ALA A O 1
ATOM 2346 N N . GLU A 1 316 ? 4.934 16.177 16.854 1.00 85.81 316 GLU A N 1
ATOM 2347 C CA . GLU A 1 316 ? 5.744 15.536 15.808 1.00 85.81 316 GLU A CA 1
ATOM 2348 C C . GLU A 1 316 ? 6.076 16.510 14.664 1.00 85.81 316 GLU A C 1
ATOM 2350 O O . GLU A 1 316 ? 7.129 16.396 14.042 1.00 85.81 316 GLU A O 1
ATOM 2355 N N . HIS A 1 317 ? 5.212 17.505 14.430 1.00 78.75 317 HIS A N 1
ATOM 2356 C CA . HIS A 1 317 ? 5.353 18.495 13.357 1.00 78.75 317 HIS A CA 1
ATOM 2357 C C . HIS A 1 317 ? 5.797 19.886 13.841 1.00 78.75 317 HIS A C 1
ATOM 2359 O O . HIS A 1 317 ? 6.097 20.737 13.004 1.00 78.75 317 HIS A O 1
ATOM 2365 N N . ALA A 1 318 ? 5.946 20.098 15.153 1.00 73.75 318 ALA A N 1
ATOM 2366 C CA . ALA A 1 318 ? 6.352 21.362 15.782 1.00 73.75 318 ALA A CA 1
ATOM 2367 C C . ALA A 1 318 ? 7.783 21.789 15.416 1.00 73.75 318 ALA A C 1
ATOM 2369 O O . ALA A 1 318 ? 8.196 22.908 15.708 1.00 73.75 318 ALA A O 1
ATOM 2370 N N . GLY A 1 319 ? 8.548 20.915 14.751 1.00 59.81 319 GLY A N 1
ATOM 2371 C CA . GLY A 1 319 ? 9.840 21.234 14.136 1.00 59.81 319 GLY A CA 1
ATOM 2372 C C . GLY A 1 319 ? 9.828 21.280 12.602 1.00 59.81 319 GLY A C 1
ATOM 2373 O O . GLY A 1 319 ? 10.860 21.553 11.995 1.00 59.81 319 GLY A O 1
ATOM 2374 N N . GLN A 1 320 ? 8.693 20.999 11.954 1.00 52.69 320 GLN A N 1
ATOM 2375 C CA . GLN A 1 320 ? 8.595 20.800 10.501 1.00 52.69 320 GLN A CA 1
ATOM 2376 C C . GLN A 1 320 ? 7.793 21.888 9.775 1.00 52.69 320 GLN A C 1
ATOM 2378 O O . GLN A 1 320 ? 7.880 22.005 8.552 1.00 52.69 320 GLN A O 1
ATOM 2383 N N . GLU A 1 321 ? 7.089 22.747 10.510 1.00 47.31 321 GLU A N 1
ATOM 2384 C CA . GLU A 1 321 ? 6.251 23.825 9.968 1.00 47.31 321 GLU A CA 1
ATOM 2385 C C . GLU A 1 321 ? 7.019 25.000 9.316 1.00 47.31 321 GLU A C 1
ATOM 2387 O O . GLU A 1 321 ? 6.405 25.931 8.804 1.00 47.31 321 GLU A O 1
ATOM 2392 N N . ASN A 1 322 ? 8.351 24.904 9.197 1.00 51.16 322 ASN A N 1
ATOM 2393 C CA . ASN A 1 322 ? 9.184 25.826 8.406 1.00 51.16 322 ASN A CA 1
ATOM 2394 C C . ASN A 1 322 ? 10.039 25.150 7.308 1.00 51.16 322 ASN A C 1
ATOM 2396 O O . ASN A 1 322 ? 10.911 25.800 6.732 1.00 51.16 322 ASN A O 1
ATOM 2400 N N . ALA A 1 323 ? 9.832 23.861 6.999 1.00 52.88 323 ALA A N 1
ATOM 2401 C CA . ALA A 1 323 ? 10.790 23.087 6.195 1.00 52.88 323 ALA A CA 1
ATOM 2402 C C . ALA A 1 323 ? 10.251 22.459 4.895 1.00 52.88 323 ALA A C 1
ATOM 2404 O O . ALA A 1 323 ? 10.968 21.685 4.267 1.00 52.88 323 ALA A O 1
ATOM 2405 N N . SER A 1 324 ? 9.048 22.795 4.426 1.00 53.97 324 SER A N 1
ATOM 2406 C CA . SER A 1 324 ? 8.686 22.544 3.022 1.00 53.97 324 SER A CA 1
ATOM 2407 C C . SER A 1 324 ? 8.621 23.870 2.279 1.00 53.97 324 SER A C 1
ATOM 2409 O O . SER A 1 324 ? 7.551 24.445 2.080 1.00 53.97 324 SER A O 1
ATOM 2411 N N . ALA A 1 325 ? 9.779 24.389 1.871 1.00 64.81 325 ALA A N 1
ATOM 2412 C CA . ALA A 1 325 ? 9.777 25.370 0.800 1.00 64.81 325 ALA A CA 1
ATOM 2413 C C . ALA A 1 325 ? 9.190 24.675 -0.437 1.00 64.81 325 ALA A C 1
ATOM 2415 O O . ALA A 1 325 ? 9.849 23.835 -1.053 1.00 64.81 325 ALA A O 1
ATOM 2416 N N . ASP A 1 326 ? 7.929 24.973 -0.757 1.00 80.38 326 ASP A N 1
ATOM 2417 C CA . ASP A 1 326 ? 7.297 24.570 -2.011 1.00 80.38 326 ASP A CA 1
ATOM 2418 C C . ASP A 1 326 ? 8.036 25.277 -3.153 1.00 80.38 326 ASP A C 1
ATOM 2420 O O . ASP A 1 326 ? 7.699 26.395 -3.561 1.00 80.38 326 ASP A O 1
ATOM 2424 N N . CYS A 1 327 ? 9.100 24.640 -3.642 1.00 90.12 327 CYS A N 1
ATOM 2425 C CA . CYS A 1 327 ? 9.910 25.131 -4.746 1.00 90.12 327 CYS A CA 1
ATOM 2426 C C . CYS A 1 327 ? 9.083 25.105 -6.033 1.00 90.12 327 CYS A C 1
ATOM 2428 O O . CYS A 1 327 ? 9.046 24.122 -6.768 1.00 90.12 327 CYS A O 1
ATOM 2430 N N . SER A 1 328 ? 8.359 26.198 -6.261 1.00 87.38 328 SER A N 1
ATOM 2431 C CA . SER A 1 328 ? 7.364 26.327 -7.325 1.00 87.38 328 SER A CA 1
ATOM 2432 C C . SER A 1 328 ? 7.981 26.704 -8.678 1.00 87.38 328 SER A C 1
ATOM 2434 O O . SER A 1 328 ? 7.275 26.750 -9.689 1.00 87.38 328 SER A O 1
ATOM 2436 N N . GLY A 1 329 ? 9.281 27.015 -8.729 1.00 84.62 329 GLY A N 1
ATOM 2437 C CA . GLY A 1 329 ? 9.964 27.363 -9.966 1.00 84.62 329 GLY A CA 1
ATOM 2438 C C . GLY A 1 329 ? 10.271 26.142 -10.847 1.00 84.62 329 GLY A C 1
ATOM 2439 O O . GLY A 1 329 ? 10.588 25.058 -10.353 1.00 84.62 329 GLY A O 1
ATOM 2440 N N . PRO A 1 330 ? 10.223 26.286 -12.185 1.00 77.94 330 PRO A N 1
ATOM 2441 C CA . PRO A 1 330 ? 10.608 25.211 -13.092 1.00 77.94 330 PRO A CA 1
ATOM 2442 C C . PRO A 1 330 ? 12.095 24.861 -12.914 1.00 77.94 330 PRO A C 1
ATOM 2444 O O . PRO A 1 330 ? 12.964 25.713 -13.106 1.00 77.94 330 PRO A O 1
ATOM 2447 N N . ASN A 1 331 ? 12.385 23.585 -12.645 1.00 83.88 331 ASN A N 1
ATOM 2448 C CA . ASN A 1 331 ? 13.722 23.053 -12.325 1.00 83.88 331 ASN A CA 1
ATOM 2449 C C . ASN A 1 331 ? 14.291 23.510 -10.972 1.00 83.88 331 ASN A C 1
ATOM 2451 O O . ASN A 1 331 ? 15.516 23.581 -10.819 1.00 83.88 331 ASN A O 1
ATOM 2455 N N . GLU A 1 332 ? 13.428 23.834 -10.011 1.00 91.31 332 GLU A N 1
ATOM 2456 C CA . GLU A 1 332 ? 13.845 24.000 -8.625 1.00 91.31 332 GLU A CA 1
ATOM 2457 C C . GLU A 1 332 ? 13.724 22.685 -7.854 1.00 91.31 332 GLU A C 1
ATOM 2459 O O . GLU A 1 332 ? 12.868 21.845 -8.132 1.00 91.31 332 GLU A O 1
ATOM 2464 N N . SER A 1 333 ? 14.621 22.472 -6.900 1.00 91.94 333 SER A N 1
ATOM 2465 C CA . SER A 1 333 ? 14.565 21.336 -5.983 1.00 91.94 333 SER A CA 1
ATOM 2466 C C . SER A 1 333 ? 14.830 21.811 -4.556 1.00 91.94 333 SER A C 1
ATOM 2468 O O . SER A 1 333 ? 15.614 22.749 -4.372 1.00 91.94 333 SER A O 1
ATOM 2470 N N . PRO A 1 334 ? 14.192 21.198 -3.547 1.00 93.31 334 PRO A N 1
ATOM 2471 C CA . PRO A 1 334 ? 14.492 21.476 -2.152 1.00 93.31 334 PRO A CA 1
ATOM 2472 C C . PRO A 1 334 ? 15.902 20.987 -1.811 1.00 93.31 334 PRO A C 1
ATOM 2474 O O . PRO A 1 334 ? 16.303 19.889 -2.199 1.00 93.31 334 PRO A O 1
ATOM 2477 N N . MET A 1 335 ? 16.662 21.798 -1.081 1.00 94.25 335 MET A N 1
ATOM 2478 C CA . MET A 1 335 ? 18.018 21.471 -0.664 1.00 94.25 335 MET A CA 1
ATOM 2479 C C . MET A 1 335 ? 18.320 22.021 0.730 1.00 94.25 335 MET A C 1
ATOM 2481 O O . MET A 1 335 ? 18.106 23.202 1.009 1.00 94.25 335 MET A O 1
ATOM 2485 N N . SER A 1 336 ? 18.862 21.170 1.599 1.00 94.94 336 SER A N 1
ATOM 2486 C CA . SER A 1 336 ? 19.365 21.567 2.915 1.00 94.94 336 SER A CA 1
ATOM 2487 C C . SER A 1 336 ? 20.766 22.173 2.811 1.00 94.94 336 SER A C 1
ATOM 2489 O O . SER A 1 336 ? 21.584 21.766 1.980 1.00 94.94 336 SER A O 1
ATOM 2491 N N . VAL A 1 337 ? 21.051 23.146 3.676 1.00 96.25 337 VAL A N 1
ATOM 2492 C CA . VAL A 1 337 ? 22.346 23.831 3.764 1.00 96.25 337 VAL A CA 1
ATOM 2493 C C . VAL A 1 337 ? 22.971 23.516 5.121 1.00 96.25 337 VAL A C 1
ATOM 2495 O O . VAL A 1 337 ? 22.330 23.661 6.155 1.00 96.25 337 VAL A O 1
ATOM 2498 N N . GLU A 1 338 ? 24.225 23.065 5.135 1.00 95.69 338 GLU A N 1
ATOM 2499 C CA . GLU A 1 338 ? 24.908 22.651 6.362 1.00 95.69 338 GLU A CA 1
ATOM 2500 C C . GLU A 1 338 ? 25.004 23.807 7.367 1.00 95.69 338 GLU A C 1
ATOM 2502 O O . GLU A 1 338 ? 25.598 24.848 7.081 1.00 95.69 338 GLU A O 1
ATOM 2507 N N . GLY A 1 339 ? 24.469 23.589 8.570 1.00 93.81 339 GLY A N 1
ATOM 2508 C CA . GLY A 1 339 ? 24.519 24.564 9.660 1.00 93.81 339 GLY A CA 1
ATOM 2509 C C . GLY A 1 339 ? 23.489 25.689 9.555 1.00 93.81 339 GLY A C 1
ATOM 2510 O O . GLY A 1 339 ? 23.637 26.684 10.259 1.00 93.81 339 GLY A O 1
ATOM 2511 N N . VAL A 1 340 ? 22.474 25.556 8.695 1.00 94.19 340 VAL A N 1
ATOM 2512 C CA . VAL A 1 340 ? 21.323 26.466 8.659 1.00 94.19 340 VAL A CA 1
ATOM 2513 C C . VAL A 1 340 ? 20.036 25.650 8.732 1.00 94.19 340 VAL A C 1
ATOM 2515 O O . VAL A 1 340 ? 19.886 24.663 8.014 1.00 94.19 340 VAL A O 1
ATOM 2518 N N . GLU A 1 341 ? 19.121 26.051 9.610 1.00 90.38 341 GLU A N 1
ATOM 2519 C CA . GLU A 1 341 ? 17.805 25.425 9.726 1.00 90.38 341 GLU A CA 1
ATOM 2520 C C . GLU A 1 341 ? 16.899 25.852 8.567 1.00 90.38 341 GLU A C 1
ATOM 2522 O O . GLU A 1 341 ? 16.760 27.041 8.275 1.00 90.38 341 GLU A O 1
ATOM 2527 N N . GLY A 1 342 ? 16.277 24.870 7.913 1.00 89.25 342 GLY A N 1
ATOM 2528 C CA . GLY A 1 342 ? 15.330 25.082 6.820 1.00 89.25 342 GLY A CA 1
ATOM 2529 C C . GLY A 1 342 ? 15.672 24.314 5.543 1.00 89.25 342 GLY A C 1
ATOM 2530 O O . GLY A 1 342 ? 16.732 23.697 5.397 1.00 89.25 342 GLY A O 1
ATOM 2531 N N . VAL A 1 343 ? 14.733 24.353 4.601 1.00 91.94 343 VAL A N 1
ATOM 2532 C CA . VAL A 1 343 ? 14.873 23.789 3.255 1.00 91.94 343 VAL A CA 1
ATOM 2533 C C . VAL A 1 343 ? 14.796 24.931 2.259 1.00 91.94 343 VAL A C 1
ATOM 2535 O O . VAL A 1 343 ? 13.890 25.756 2.318 1.00 91.94 343 VAL A O 1
ATOM 2538 N N . TYR A 1 344 ? 15.754 24.973 1.342 1.00 95.56 344 TYR A N 1
ATOM 2539 C CA . TYR A 1 344 ? 15.933 26.085 0.423 1.00 95.56 344 TYR A CA 1
ATOM 2540 C C . TYR A 1 344 ? 15.807 25.626 -1.020 1.00 95.56 344 TYR A C 1
ATOM 2542 O O . TYR A 1 344 ? 16.214 24.518 -1.364 1.00 95.56 344 TYR A O 1
ATOM 2550 N N . CYS A 1 345 ? 15.312 26.495 -1.892 1.00 96.62 345 CYS A N 1
ATOM 2551 C CA . CYS A 1 345 ? 15.163 26.152 -3.298 1.00 96.62 345 CYS A CA 1
ATOM 2552 C C . CYS A 1 345 ? 16.469 26.397 -4.056 1.00 96.62 345 CYS A C 1
ATOM 2554 O O . CYS A 1 345 ? 17.075 27.473 -3.977 1.00 96.62 345 CYS A O 1
ATOM 2556 N N . VAL A 1 346 ? 16.912 25.384 -4.801 1.00 96.31 346 VAL A N 1
ATOM 2557 C CA . VAL A 1 346 ? 18.036 25.475 -5.734 1.00 96.31 346 VAL A CA 1
ATOM 2558 C C . VAL A 1 346 ? 17.546 25.288 -7.161 1.00 96.31 346 VAL A C 1
ATOM 2560 O O . VAL A 1 346 ? 16.836 24.332 -7.448 1.00 96.31 346 VAL A O 1
ATOM 2563 N N . SER A 1 347 ? 17.949 26.177 -8.068 1.00 93.94 347 SER A N 1
ATOM 2564 C CA . SER A 1 347 ? 17.701 26.014 -9.501 1.00 93.94 347 SER A CA 1
ATOM 2565 C C . SER A 1 347 ? 18.867 25.267 -10.161 1.00 93.94 347 SER A C 1
ATOM 2567 O O . SER A 1 347 ? 20.018 25.705 -10.078 1.00 93.94 347 SER A O 1
ATOM 2569 N N . GLY A 1 348 ? 18.574 24.172 -10.867 1.00 92.38 348 GLY A N 1
ATOM 2570 C CA . GLY A 1 348 ? 19.569 23.343 -11.560 1.00 92.38 348 GLY A CA 1
ATOM 2571 C C . GLY A 1 348 ? 19.975 22.077 -10.794 1.00 92.38 348 GLY A C 1
ATOM 2572 O O . GLY A 1 348 ? 19.380 21.724 -9.784 1.00 92.38 348 GLY A O 1
ATOM 2573 N N . GLN A 1 349 ? 20.983 21.356 -11.299 1.00 92.69 349 GLN A N 1
ATOM 2574 C CA . GLN A 1 349 ? 21.433 20.095 -10.697 1.00 92.69 349 GLN A CA 1
ATOM 2575 C C . GLN A 1 349 ? 22.030 20.347 -9.308 1.00 92.69 349 GLN A C 1
ATOM 2577 O O . GLN A 1 349 ? 23.033 21.048 -9.199 1.00 92.69 349 GLN A O 1
ATOM 2582 N N . ALA A 1 350 ? 21.426 19.783 -8.263 1.00 93.94 350 ALA A N 1
ATOM 2583 C CA . ALA A 1 350 ? 21.826 20.020 -6.879 1.00 93.94 350 ALA A CA 1
ATOM 2584 C C . ALA A 1 350 ? 23.248 19.515 -6.564 1.00 93.94 350 ALA A C 1
ATOM 2586 O O . ALA A 1 350 ? 23.713 18.506 -7.100 1.00 93.94 350 ALA A O 1
ATOM 2587 N N . CYS A 1 351 ? 23.942 20.227 -5.675 1.00 96.38 351 CYS A N 1
ATOM 2588 C CA . CYS A 1 351 ? 25.220 19.808 -5.104 1.00 96.38 351 CYS A CA 1
ATOM 2589 C C . CYS A 1 351 ? 25.003 18.698 -4.065 1.00 96.38 351 CYS A C 1
ATOM 2591 O O . CYS A 1 351 ? 24.729 18.982 -2.900 1.00 96.38 351 CYS A O 1
ATOM 2593 N N . VAL A 1 352 ? 25.107 17.438 -4.494 1.00 93.88 352 VAL A N 1
ATOM 2594 C CA . VAL A 1 352 ? 24.912 16.261 -3.636 1.00 93.88 352 VAL A CA 1
ATOM 2595 C C . VAL A 1 352 ? 25.954 15.189 -3.963 1.00 93.88 352 VAL A C 1
ATOM 2597 O O . VAL A 1 352 ? 26.282 14.938 -5.128 1.00 93.88 352 VAL A O 1
ATOM 2600 N N . ALA A 1 353 ? 26.453 14.516 -2.926 1.00 90.56 353 ALA A N 1
ATOM 2601 C CA . ALA A 1 353 ? 27.362 13.375 -3.016 1.00 90.56 353 ALA A CA 1
ATOM 2602 C C . ALA A 1 353 ? 28.701 13.709 -3.703 1.00 90.56 353 ALA A C 1
ATOM 2604 O O . ALA A 1 353 ? 29.576 14.330 -3.107 1.00 90.56 353 ALA A O 1
ATOM 2605 N N . ASN A 1 354 ? 28.882 13.284 -4.954 1.00 88.62 354 ASN A N 1
ATOM 2606 C CA . ASN A 1 354 ? 30.109 13.496 -5.732 1.00 88.62 354 ASN A CA 1
ATOM 2607 C C . ASN A 1 354 ? 29.920 14.503 -6.876 1.00 88.62 354 ASN A C 1
ATOM 2609 O O . ASN A 1 354 ? 30.793 14.640 -7.734 1.00 88.62 354 ASN A O 1
ATOM 2613 N N . ILE A 1 355 ? 28.775 15.185 -6.913 1.00 87.31 355 ILE A N 1
ATOM 2614 C CA . ILE A 1 355 ? 28.391 16.077 -8.002 1.00 87.31 355 ILE A CA 1
ATOM 2615 C C . ILE A 1 355 ? 28.630 17.524 -7.570 1.00 87.31 355 ILE A C 1
ATOM 2617 O O . ILE A 1 355 ? 28.056 18.007 -6.596 1.00 87.31 355 ILE A O 1
ATOM 2621 N N . LEU A 1 356 ? 29.459 18.235 -8.338 1.00 92.50 356 LEU A N 1
ATOM 2622 C CA . LEU A 1 356 ? 29.632 19.684 -8.223 1.00 92.50 356 LEU A CA 1
ATOM 2623 C C . LEU A 1 356 ? 28.424 20.394 -8.850 1.00 92.50 356 LEU A C 1
ATOM 2625 O O . LEU A 1 356 ? 28.473 20.816 -10.005 1.00 92.50 356 LEU A O 1
ATOM 2629 N N . GLY A 1 357 ? 27.336 20.463 -8.088 1.00 94.12 357 GLY A N 1
ATOM 2630 C CA . GLY A 1 357 ? 26.076 21.073 -8.501 1.00 94.12 357 GLY A CA 1
ATOM 2631 C C . GLY A 1 357 ? 25.902 22.531 -8.067 1.00 94.12 357 GLY A C 1
ATOM 2632 O O . GLY A 1 357 ? 26.805 23.171 -7.521 1.00 94.12 357 GLY A O 1
ATOM 2633 N N . ALA A 1 358 ? 24.707 23.057 -8.320 1.00 96.56 358 ALA A N 1
ATOM 2634 C CA . ALA A 1 358 ? 24.236 24.336 -7.817 1.00 96.56 358 ALA A CA 1
ATOM 2635 C C . ALA A 1 358 ? 23.834 24.226 -6.339 1.00 96.56 358 ALA A C 1
ATOM 2637 O O . ALA A 1 358 ? 23.463 23.156 -5.852 1.00 96.56 358 ALA A O 1
ATOM 2638 N N . CYS A 1 359 ? 23.894 25.358 -5.642 1.00 97.56 359 CYS A N 1
ATOM 2639 C CA . CYS A 1 359 ? 23.381 25.520 -4.288 1.00 97.56 359 CYS A CA 1
ATOM 2640 C C . CYS A 1 359 ? 22.368 26.665 -4.240 1.00 97.56 359 CYS A C 1
ATOM 2642 O O . CYS A 1 359 ? 22.382 27.516 -5.138 1.00 97.56 359 CYS A O 1
ATOM 2644 N N . PRO A 1 360 ? 21.500 26.694 -3.215 1.00 97.50 360 PRO A N 1
ATOM 2645 C CA . PRO A 1 360 ? 20.480 27.721 -3.089 1.00 97.50 360 PRO A CA 1
ATOM 2646 C C . PRO A 1 360 ? 21.070 29.136 -3.122 1.00 97.50 360 PRO A C 1
ATOM 2648 O O . PRO A 1 360 ? 22.066 29.437 -2.455 1.00 97.50 360 PRO A O 1
ATOM 2651 N N . GLY A 1 361 ? 20.461 30.008 -3.925 1.00 95.88 361 GLY A N 1
ATOM 2652 C CA . GLY A 1 361 ? 20.806 31.428 -3.962 1.00 95.88 361 GLY A CA 1
ATOM 2653 C C . GLY A 1 361 ? 20.310 32.176 -2.717 1.00 95.88 361 GLY A C 1
ATOM 2654 O O . GLY A 1 361 ? 19.684 31.571 -1.842 1.00 95.88 361 GLY A O 1
ATOM 2655 N N . PRO A 1 362 ? 20.579 33.492 -2.625 1.00 95.81 362 PRO A N 1
ATOM 2656 C CA . PRO A 1 362 ? 20.011 34.344 -1.586 1.00 95.81 362 PRO A CA 1
ATOM 2657 C C . PRO A 1 362 ? 18.482 34.238 -1.518 1.00 95.81 362 PRO A C 1
ATOM 2659 O O . PRO A 1 362 ? 17.809 34.511 -2.511 1.00 95.81 362 PRO A O 1
ATOM 2662 N N . GLN A 1 363 ? 17.956 33.859 -0.356 1.00 94.31 363 GLN A N 1
ATOM 2663 C CA . GLN A 1 363 ? 16.521 33.766 -0.063 1.00 94.31 363 GLN A CA 1
ATOM 2664 C C . GLN A 1 363 ? 16.273 33.963 1.441 1.00 94.31 363 GLN A C 1
ATOM 2666 O O . GLN A 1 363 ? 17.232 34.126 2.203 1.00 94.31 363 GLN A O 1
ATOM 2671 N N . ASP A 1 364 ? 15.012 33.972 1.872 1.00 92.25 364 ASP A N 1
ATOM 2672 C CA . ASP A 1 364 ? 14.668 34.101 3.293 1.00 92.25 364 ASP A CA 1
ATOM 2673 C C . ASP A 1 364 ? 15.296 32.958 4.103 1.00 92.25 364 ASP A C 1
ATOM 2675 O O . ASP A 1 364 ? 15.311 31.810 3.672 1.00 92.25 364 ASP A O 1
ATOM 2679 N N . GLY A 1 365 ? 15.917 33.290 5.238 1.00 91.44 365 GLY A N 1
ATOM 2680 C CA . GLY A 1 365 ? 16.728 32.355 6.032 1.00 91.44 365 GLY A CA 1
ATOM 2681 C C . GLY A 1 365 ? 18.153 32.112 5.505 1.00 91.44 365 GLY A C 1
ATOM 2682 O O . GLY A 1 365 ? 19.008 31.660 6.260 1.00 91.44 365 GLY A O 1
ATOM 2683 N N . LEU A 1 366 ? 18.464 32.488 4.258 1.00 95.12 366 LEU A N 1
ATOM 2684 C CA . LEU A 1 366 ? 19.792 32.331 3.652 1.00 95.12 366 LEU A CA 1
ATOM 2685 C C . LEU A 1 366 ? 20.198 33.586 2.849 1.00 95.12 366 LEU A C 1
ATOM 2687 O O . LEU A 1 366 ? 20.342 33.536 1.625 1.00 95.12 366 LEU A O 1
ATOM 2691 N N . PRO A 1 367 ? 20.432 34.738 3.509 1.00 93.69 367 PRO A N 1
ATOM 2692 C CA . PRO A 1 367 ? 20.536 36.048 2.850 1.00 93.69 367 PRO A CA 1
ATOM 2693 C C . PRO A 1 367 ? 21.758 36.207 1.935 1.00 93.69 367 PRO A C 1
ATOM 2695 O O . PRO A 1 367 ? 21.787 37.087 1.076 1.00 93.69 367 PRO A O 1
ATOM 2698 N N . LEU A 1 368 ? 22.789 35.381 2.117 1.00 95.25 368 LEU A N 1
ATOM 2699 C CA . LEU A 1 368 ? 23.982 35.381 1.268 1.00 95.25 368 LEU A CA 1
ATOM 2700 C C . LEU A 1 368 ? 23.995 34.222 0.259 1.00 95.25 368 LEU A C 1
ATOM 2702 O O . LEU A 1 368 ? 24.886 34.186 -0.587 1.00 95.25 368 LEU A O 1
ATOM 2706 N N . GLY A 1 369 ? 23.015 33.314 0.317 1.00 95.88 369 GLY A N 1
ATOM 2707 C CA . GLY A 1 369 ? 22.997 32.050 -0.420 1.00 95.88 369 GLY A CA 1
ATOM 2708 C C . GLY A 1 369 ? 23.952 30.999 0.157 1.00 95.88 369 GLY A C 1
ATOM 2709 O O . GLY A 1 369 ? 24.519 31.158 1.244 1.00 95.88 369 GLY A O 1
ATOM 2710 N N . ALA A 1 370 ? 24.176 29.938 -0.613 1.00 97.19 370 ALA A N 1
ATOM 2711 C CA . ALA A 1 370 ? 25.114 28.866 -0.306 1.00 97.19 370 ALA A CA 1
ATOM 2712 C C . ALA A 1 370 ? 26.019 28.526 -1.501 1.00 97.19 370 ALA A C 1
ATOM 2714 O O . ALA A 1 370 ? 25.757 28.901 -2.644 1.00 97.19 370 ALA A O 1
ATOM 2715 N N . TYR A 1 371 ? 27.100 27.796 -1.233 1.00 96.81 371 TYR A N 1
ATOM 2716 C CA . TYR A 1 371 ? 28.031 27.281 -2.234 1.00 96.81 371 TYR A CA 1
ATOM 2717 C C . TYR A 1 371 ? 28.293 25.789 -2.035 1.00 96.81 371 TYR A C 1
ATOM 2719 O O . TYR A 1 371 ? 28.177 25.267 -0.930 1.00 96.81 371 TYR A O 1
ATOM 2727 N N . CYS A 1 372 ? 28.649 25.116 -3.128 1.00 97.19 372 CYS A N 1
ATOM 2728 C CA . CYS A 1 372 ? 28.932 23.686 -3.141 1.00 97.19 372 CYS A CA 1
ATOM 2729 C C . CYS A 1 372 ? 30.355 23.417 -2.638 1.00 97.19 372 CYS A C 1
ATOM 2731 O O . CYS A 1 372 ? 31.323 23.868 -3.258 1.00 97.19 372 CYS A O 1
ATOM 2733 N N . ASP A 1 373 ? 30.487 22.689 -1.532 1.00 97.12 373 ASP A N 1
ATOM 2734 C CA . ASP A 1 373 ? 31.770 22.273 -0.957 1.00 97.12 373 ASP A CA 1
ATOM 2735 C C . ASP A 1 373 ? 31.600 20.966 -0.165 1.00 97.12 373 ASP A C 1
ATOM 2737 O O . ASP A 1 373 ? 30.487 20.484 0.022 1.00 97.12 373 ASP A O 1
ATOM 2741 N N . LYS A 1 374 ? 32.690 20.353 0.298 1.00 95.31 374 LYS A N 1
ATOM 2742 C CA . LYS A 1 374 ? 32.597 19.161 1.149 1.00 95.31 374 LYS A CA 1
ATOM 2743 C C . LYS A 1 374 ? 32.019 19.530 2.510 1.00 95.31 374 LYS A C 1
ATOM 2745 O O . LYS A 1 374 ? 32.636 20.314 3.235 1.00 95.31 374 LYS A O 1
ATOM 2750 N N . VAL A 1 375 ? 30.864 18.968 2.851 1.00 94.94 375 VAL A N 1
ATOM 2751 C CA . VAL A 1 375 ? 30.233 19.100 4.175 1.00 94.94 375 VAL A CA 1
ATOM 2752 C C . VAL A 1 375 ? 30.919 18.189 5.201 1.00 94.94 375 VAL A C 1
ATOM 2754 O O . VAL A 1 375 ? 31.792 17.403 4.823 1.00 94.94 375 VAL A O 1
ATOM 2757 N N . LYS A 1 376 ? 30.587 18.287 6.499 1.00 89.06 376 LYS A N 1
ATOM 2758 C CA . LYS A 1 376 ? 31.211 17.465 7.566 1.00 89.06 376 LYS A CA 1
ATOM 2759 C C . LYS A 1 376 ? 31.233 15.961 7.272 1.00 89.06 376 LYS A C 1
ATOM 2761 O O . LYS A 1 376 ? 32.183 15.289 7.655 1.00 89.06 376 LYS A O 1
ATOM 2766 N N . THR A 1 377 ? 30.245 15.446 6.543 1.00 90.38 377 THR A N 1
ATOM 2767 C CA . THR A 1 377 ? 30.162 14.030 6.146 1.00 90.38 377 THR A CA 1
ATOM 2768 C C . THR A 1 377 ? 31.175 13.623 5.064 1.00 90.38 377 THR A C 1
ATOM 2770 O O . THR A 1 377 ? 31.253 12.457 4.694 1.00 90.38 377 THR A O 1
ATOM 2773 N N . GLY A 1 378 ? 31.962 14.560 4.524 1.00 89.88 378 GLY A N 1
ATOM 2774 C CA . GLY A 1 378 ? 33.002 14.298 3.524 1.00 89.88 378 GLY A CA 1
ATOM 2775 C C . GLY A 1 378 ? 32.511 14.244 2.072 1.00 89.88 378 GLY A C 1
ATOM 2776 O O . GLY A 1 378 ? 33.341 14.249 1.156 1.00 89.88 378 GLY A O 1
ATOM 2777 N N . VAL A 1 379 ? 31.194 14.259 1.850 1.00 93.19 379 VAL A N 1
ATOM 2778 C CA . VAL A 1 379 ? 30.565 14.403 0.528 1.00 93.19 379 VAL A CA 1
ATOM 2779 C C . VAL A 1 379 ? 30.308 15.873 0.180 1.00 93.19 379 VAL A C 1
ATOM 2781 O O . VAL A 1 379 ? 30.290 16.733 1.059 1.00 93.19 379 VAL A O 1
ATOM 2784 N N . TYR A 1 380 ? 30.133 16.188 -1.104 1.00 94.44 380 TYR A N 1
ATOM 2785 C CA . TYR A 1 380 ? 29.710 17.517 -1.543 1.00 94.44 380 TYR A CA 1
ATOM 2786 C C . TYR A 1 380 ? 28.279 17.811 -1.081 1.00 94.44 380 TYR A C 1
ATOM 2788 O O . TYR A 1 380 ? 27.375 16.996 -1.272 1.00 94.44 380 TYR A O 1
ATOM 2796 N N . GLY A 1 381 ? 28.099 18.992 -0.498 1.00 96.50 381 GLY A N 1
ATOM 2797 C CA . GLY A 1 381 ? 26.821 19.557 -0.087 1.00 96.50 381 GLY A CA 1
ATOM 2798 C C . GLY A 1 381 ? 26.892 21.085 -0.041 1.00 96.50 381 GLY A C 1
ATOM 2799 O O . GLY A 1 381 ? 27.931 21.696 -0.311 1.00 96.50 381 GLY A O 1
ATOM 2800 N N . CYS A 1 382 ? 25.773 21.727 0.275 1.00 97.88 382 CYS A N 1
ATOM 2801 C CA . CYS A 1 382 ? 25.700 23.183 0.291 1.00 97.88 382 CYS A CA 1
ATOM 2802 C C . CYS A 1 382 ? 26.117 23.754 1.648 1.00 97.88 382 CYS A C 1
ATOM 2804 O O . CYS A 1 382 ? 25.553 23.387 2.673 1.00 97.88 382 CYS A O 1
ATOM 2806 N N . LYS A 1 383 ? 27.071 24.690 1.646 1.00 97.19 383 LYS A N 1
ATOM 2807 C CA . LYS A 1 383 ? 27.495 25.470 2.819 1.00 97.19 383 LYS A CA 1
ATOM 2808 C C . LYS A 1 383 ? 27.075 26.932 2.685 1.00 97.19 383 LYS A C 1
ATOM 2810 O O . LYS A 1 383 ? 27.201 27.488 1.591 1.00 97.19 383 LYS A O 1
ATOM 2815 N N . PRO A 1 384 ? 26.632 27.596 3.763 1.00 97.06 384 PRO A N 1
ATOM 2816 C CA . PRO A 1 384 ? 26.219 28.989 3.699 1.00 97.06 384 PRO A CA 1
ATOM 2817 C C . PRO A 1 384 ? 27.434 29.892 3.491 1.00 97.06 384 PRO A C 1
ATOM 2819 O O . PRO A 1 384 ? 28.535 29.634 3.990 1.00 97.06 384 PRO A O 1
ATOM 2822 N N . TYR A 1 385 ? 27.250 31.000 2.777 1.00 95.19 385 TYR A N 1
ATOM 2823 C CA . TYR A 1 385 ? 28.276 32.038 2.757 1.00 95.19 385 TYR A CA 1
ATOM 2824 C C . TYR A 1 385 ? 28.351 32.723 4.126 1.00 95.19 385 TYR A C 1
ATOM 2826 O O . TYR A 1 385 ? 27.393 33.338 4.576 1.00 95.19 385 TYR A O 1
ATOM 2834 N N . THR A 1 386 ? 29.520 32.686 4.765 1.00 91.06 386 THR A N 1
ATOM 2835 C CA . THR A 1 386 ? 29.732 33.289 6.095 1.00 91.06 386 THR A CA 1
ATOM 2836 C C . THR A 1 386 ? 30.042 34.786 6.051 1.00 91.06 386 THR A C 1
ATOM 2838 O O . THR A 1 386 ? 29.976 35.469 7.068 1.00 91.06 386 THR A O 1
ATOM 2841 N N . SER A 1 387 ? 30.398 35.342 4.885 1.00 89.00 387 SER A N 1
ATOM 2842 C CA . SER A 1 387 ? 30.535 36.793 4.723 1.00 89.00 387 SER A CA 1
ATOM 2843 C C . SER A 1 387 ? 30.424 37.260 3.272 1.00 89.00 387 SER A C 1
ATOM 2845 O O . SER A 1 387 ? 30.806 36.566 2.326 1.00 89.00 387 SER A O 1
ATOM 2847 N N . VAL A 1 388 ? 30.007 38.518 3.099 1.00 79.44 388 VAL A N 1
ATOM 2848 C CA . VAL A 1 388 ? 29.895 39.216 1.802 1.00 79.44 388 VAL A CA 1
ATOM 2849 C C . VAL A 1 388 ? 31.221 39.222 1.017 1.00 79.44 388 VAL A C 1
ATOM 2851 O O . VAL A 1 388 ? 31.235 39.330 -0.210 1.00 79.44 388 VAL A O 1
ATOM 2854 N N . ARG A 1 389 ? 32.371 39.064 1.693 1.00 73.88 389 ARG A N 1
ATOM 2855 C CA . ARG A 1 389 ? 33.688 39.009 1.032 1.00 73.88 389 ARG A CA 1
ATOM 2856 C C . ARG A 1 389 ? 33.912 37.712 0.246 1.00 73.88 389 ARG A C 1
ATOM 2858 O O . ARG A 1 389 ? 34.707 37.727 -0.694 1.00 73.88 389 ARG A O 1
ATOM 2865 N N . HIS A 1 390 ? 33.215 36.625 0.586 1.00 65.75 390 HIS A N 1
ATOM 2866 C CA . HIS A 1 390 ? 33.266 35.364 -0.164 1.00 65.75 390 HIS A CA 1
ATOM 2867 C C . HIS A 1 390 ? 32.377 35.386 -1.414 1.00 65.75 390 HIS A C 1
ATOM 2869 O O . HIS A 1 390 ? 32.725 34.752 -2.406 1.00 65.75 390 HIS A O 1
ATOM 2875 N N . PHE A 1 391 ? 31.324 36.208 -1.420 1.00 58.81 391 PHE A N 1
ATOM 2876 C CA . PHE A 1 391 ? 30.398 36.364 -2.547 1.00 58.81 391 PHE A CA 1
ATOM 2877 C C . PHE A 1 391 ? 31.051 36.995 -3.796 1.00 58.81 391 PHE A C 1
ATOM 2879 O O . PHE A 1 391 ? 30.635 36.757 -4.925 1.00 58.81 391 PHE A O 1
ATOM 2886 N N . LYS A 1 392 ? 32.110 37.804 -3.618 1.00 53.53 392 LYS A N 1
ATOM 2887 C CA . LYS A 1 392 ? 32.716 38.625 -4.689 1.00 53.53 392 LYS A CA 1
ATOM 2888 C C . LYS A 1 392 ? 34.021 38.098 -5.287 1.00 53.53 392 LYS A C 1
ATOM 2890 O O . LYS A 1 392 ? 34.631 38.806 -6.089 1.00 53.53 392 LYS A O 1
ATOM 2895 N N . LYS A 1 393 ? 34.479 36.892 -4.938 1.00 51.03 393 LYS A N 1
ATOM 2896 C CA . LYS A 1 393 ? 35.611 36.272 -5.646 1.00 51.03 393 LYS A CA 1
ATOM 2897 C C . LYS A 1 393 ? 35.075 35.480 -6.845 1.00 51.03 393 LYS A C 1
ATOM 2899 O O . LYS A 1 393 ? 34.669 34.339 -6.655 1.00 51.03 393 LYS A O 1
ATOM 2904 N N . PRO A 1 394 ? 35.099 36.019 -8.083 1.00 45.12 394 PRO A N 1
ATOM 2905 C CA . PRO A 1 394 ? 34.897 35.178 -9.253 1.00 45.12 394 PRO A CA 1
ATOM 2906 C C . PRO A 1 394 ? 35.963 34.081 -9.229 1.00 45.12 394 PRO A C 1
ATOM 2908 O O . PRO A 1 394 ? 37.139 34.382 -8.991 1.00 45.12 394 PRO A O 1
ATOM 2911 N N . LEU A 1 395 ? 35.562 32.830 -9.468 1.00 50.50 395 LEU A N 1
ATOM 2912 C CA . LEU A 1 395 ? 36.462 31.699 -9.690 1.00 50.50 395 LEU A CA 1
ATOM 2913 C C . LEU A 1 395 ? 37.464 32.048 -10.809 1.00 50.50 395 LEU A C 1
ATOM 2915 O O . LEU A 1 395 ? 37.234 31.796 -11.985 1.00 50.50 395 LEU A O 1
ATOM 2919 N N . LYS A 1 396 ? 38.588 32.679 -10.460 1.00 44.59 396 LYS A N 1
ATOM 2920 C CA . LYS A 1 396 ? 39.687 33.005 -11.385 1.00 44.59 396 LYS A CA 1
ATOM 2921 C C . LYS A 1 396 ? 41.006 32.349 -10.998 1.00 44.59 396 LYS A C 1
ATOM 2923 O O . LYS A 1 396 ? 42.033 32.636 -11.602 1.00 44.59 396 LYS A O 1
ATOM 2928 N N . LYS A 1 397 ? 41.000 31.435 -10.031 1.00 43.28 397 LYS A N 1
ATOM 2929 C CA . LYS A 1 397 ? 42.158 30.585 -9.741 1.00 43.28 397 LYS A CA 1
ATOM 2930 C C . LYS A 1 397 ? 41.732 29.127 -9.665 1.00 43.28 397 LYS A C 1
ATOM 2932 O O . LYS A 1 397 ? 41.837 28.489 -8.628 1.00 43.28 397 LYS A O 1
ATOM 2937 N N . ALA A 1 398 ? 41.279 28.609 -10.804 1.00 39.22 398 ALA A N 1
ATOM 2938 C CA . ALA A 1 398 ? 41.449 27.194 -11.076 1.00 39.22 398 ALA A CA 1
ATOM 2939 C C . ALA A 1 398 ? 42.955 26.906 -11.040 1.00 39.22 398 ALA A C 1
ATOM 2941 O O . ALA A 1 398 ? 43.743 27.545 -11.749 1.00 39.22 398 ALA A O 1
ATOM 2942 N N . HIS A 1 399 ? 43.352 25.975 -10.176 1.00 42.91 399 HIS A N 1
ATOM 2943 C CA . HIS A 1 399 ? 44.660 25.356 -10.247 1.00 42.91 399 HIS A CA 1
ATOM 2944 C C . HIS A 1 399 ? 44.915 24.918 -11.688 1.00 42.91 399 HIS A C 1
ATOM 2946 O O . HIS A 1 399 ? 44.058 24.338 -12.353 1.00 42.91 399 HIS A O 1
ATOM 2952 N N . LYS A 1 400 ? 46.117 25.221 -12.167 1.00 40.72 400 LYS A N 1
ATOM 2953 C CA . LYS A 1 400 ? 46.647 24.804 -13.461 1.00 40.72 400 LYS A CA 1
ATOM 2954 C C . LYS A 1 400 ? 46.919 23.293 -13.417 1.00 40.72 400 LYS A C 1
ATOM 2956 O O . LYS A 1 400 ? 48.066 22.868 -13.478 1.00 40.72 400 LYS A O 1
ATOM 2961 N N . VAL A 1 401 ? 45.868 22.486 -13.275 1.00 42.00 401 VAL A N 1
ATOM 2962 C CA . VAL A 1 401 ? 45.908 21.048 -13.531 1.00 42.00 401 VAL A CA 1
ATOM 2963 C C . VAL A 1 401 ? 45.905 20.901 -15.045 1.00 42.00 401 VAL A C 1
ATOM 2965 O O . VAL A 1 401 ? 45.002 21.351 -15.751 1.00 42.00 401 VAL A O 1
ATOM 2968 N N . LYS A 1 402 ? 47.008 20.372 -15.566 1.00 38.44 402 LYS A N 1
ATOM 2969 C CA . LYS A 1 402 ? 47.174 20.097 -16.988 1.00 38.44 402 LYS A CA 1
ATOM 2970 C C . LYS A 1 402 ? 46.078 19.117 -17.431 1.00 38.44 402 LYS A C 1
ATOM 2972 O O . LYS A 1 402 ? 45.951 18.055 -16.846 1.00 38.44 402 LYS A O 1
ATOM 2977 N N . LYS A 1 403 ? 45.326 19.524 -18.463 1.00 45.91 403 LYS A N 1
ATOM 2978 C CA . LYS A 1 403 ? 44.601 18.716 -19.465 1.00 45.91 403 LYS A CA 1
ATOM 2979 C C . LYS A 1 403 ? 44.329 17.248 -19.088 1.00 45.91 403 LYS A C 1
ATOM 2981 O O . LYS A 1 403 ? 45.236 16.437 -19.222 1.00 45.91 403 LYS A O 1
ATOM 2986 N N . ALA A 1 404 ? 43.060 16.917 -18.826 1.00 39.91 404 ALA A N 1
ATOM 2987 C CA . ALA A 1 404 ? 42.255 16.006 -19.660 1.00 39.91 404 ALA A CA 1
ATOM 2988 C C . ALA A 1 404 ? 40.995 15.496 -18.930 1.00 39.91 404 ALA A C 1
ATOM 2990 O O . ALA A 1 404 ? 40.903 14.316 -18.653 1.00 39.91 404 ALA A O 1
ATOM 2991 N N . HIS A 1 405 ? 39.980 16.334 -18.704 1.00 39.72 405 HIS A N 1
ATOM 2992 C CA . HIS A 1 405 ? 38.598 15.837 -18.678 1.00 39.72 405 HIS A CA 1
ATOM 2993 C C . HIS A 1 405 ? 37.733 16.839 -19.436 1.00 39.72 405 HIS A C 1
ATOM 2995 O O . HIS A 1 405 ? 37.468 17.953 -18.993 1.00 39.72 405 HIS A O 1
ATOM 3001 N N . LYS A 1 406 ? 37.402 16.462 -20.670 1.00 39.28 406 LYS A N 1
ATOM 3002 C CA . LYS A 1 406 ? 36.406 17.125 -21.505 1.00 39.28 406 LYS A CA 1
ATOM 3003 C C . LYS A 1 406 ? 35.089 17.039 -20.735 1.00 39.28 406 LYS A C 1
ATOM 3005 O O . LYS A 1 406 ? 34.695 15.927 -20.398 1.00 39.28 406 LYS A O 1
ATOM 3010 N N . ALA A 1 407 ? 34.477 18.184 -20.424 1.00 39.78 407 ALA A N 1
ATOM 3011 C CA . ALA A 1 407 ? 33.167 18.251 -19.782 1.00 39.78 407 ALA A CA 1
ATOM 3012 C C . ALA A 1 407 ? 32.224 17.272 -20.497 1.00 39.78 407 ALA A C 1
ATOM 3014 O O . ALA A 1 407 ? 31.953 17.427 -21.695 1.00 39.78 407 ALA A O 1
ATOM 3015 N N . LYS A 1 408 ? 31.857 16.197 -19.792 1.00 48.56 408 LYS A N 1
ATOM 3016 C CA . LYS A 1 408 ? 30.904 15.202 -20.274 1.00 48.56 408 LYS A CA 1
ATOM 3017 C C . LYS A 1 408 ? 29.578 15.950 -20.412 1.00 48.56 408 LYS A C 1
ATOM 3019 O O . LYS A 1 408 ? 29.207 16.700 -19.521 1.00 48.56 408 LYS A O 1
ATOM 3024 N N . LYS A 1 409 ? 28.929 15.841 -21.573 1.00 46.62 409 LYS A N 1
ATOM 3025 C CA . LYS A 1 409 ? 27.550 16.313 -21.721 1.00 46.62 409 LYS A CA 1
ATOM 3026 C C . LYS A 1 409 ? 26.715 15.474 -20.762 1.00 46.62 409 LYS A C 1
ATOM 3028 O O . LYS A 1 409 ? 26.608 14.270 -20.988 1.00 46.62 409 LYS A O 1
ATOM 3033 N N . ASP A 1 410 ? 26.187 16.092 -19.717 1.00 60.16 410 ASP A N 1
ATOM 3034 C CA . ASP A 1 410 ? 25.231 15.451 -18.826 1.00 60.16 410 ASP A CA 1
ATOM 3035 C C . ASP A 1 410 ? 24.022 15.022 -19.662 1.00 60.16 410 ASP A C 1
ATOM 3037 O O . ASP A 1 410 ? 23.474 15.807 -20.445 1.00 60.16 410 ASP A O 1
ATOM 3041 N N . ALA A 1 411 ? 23.670 13.740 -19.592 1.00 64.94 411 ALA A N 1
ATOM 3042 C CA . ALA A 1 411 ? 22.497 13.237 -20.283 1.00 64.94 411 ALA A CA 1
ATOM 3043 C C . ALA A 1 411 ? 21.259 13.835 -19.604 1.00 64.94 411 ALA A C 1
ATOM 3045 O O . ALA A 1 411 ? 20.985 13.554 -18.441 1.00 64.94 411 ALA A O 1
ATOM 3046 N N . VAL A 1 412 ? 20.531 14.687 -20.325 1.00 80.69 412 VAL A N 1
ATOM 3047 C CA . VAL A 1 412 ? 19.237 15.202 -19.872 1.00 80.69 412 VAL A CA 1
ATOM 3048 C C . VAL A 1 412 ? 18.198 14.124 -20.157 1.00 80.69 412 VAL A C 1
ATOM 3050 O O . VAL A 1 412 ? 17.854 13.883 -21.317 1.00 80.69 412 VAL A O 1
ATOM 3053 N N . CYS A 1 413 ? 17.717 13.462 -19.109 1.00 89.12 413 CYS A N 1
ATOM 3054 C CA . CYS A 1 413 ? 16.579 12.557 -19.208 1.00 89.12 413 CYS A CA 1
ATOM 3055 C C . CYS A 1 413 ? 15.314 13.385 -19.430 1.00 89.12 413 CYS A C 1
ATOM 3057 O O . CYS A 1 413 ? 15.002 14.274 -18.644 1.00 89.12 413 CYS A O 1
ATOM 3059 N N . THR A 1 414 ? 14.635 13.152 -20.552 1.00 85.94 414 THR A N 1
ATOM 3060 C CA . THR A 1 414 ? 13.488 13.967 -20.995 1.00 85.94 414 THR A CA 1
ATOM 3061 C C . THR A 1 414 ? 12.160 13.223 -20.909 1.00 85.94 414 THR A C 1
ATOM 3063 O O . THR A 1 414 ? 11.112 13.837 -21.099 1.00 85.94 414 THR A O 1
ATOM 3066 N N . GLY A 1 415 ? 12.179 11.917 -20.625 1.00 84.62 415 GLY A N 1
ATOM 3067 C CA . GLY A 1 415 ? 10.958 11.138 -20.460 1.00 84.62 415 GLY A CA 1
ATOM 3068 C C . GLY A 1 415 ? 10.307 11.345 -19.087 1.00 84.62 415 GLY A C 1
ATOM 3069 O O . GLY A 1 415 ? 11.009 11.593 -18.103 1.00 84.62 415 GLY A O 1
ATOM 3070 N N . PRO A 1 416 ? 8.971 11.226 -18.993 1.00 76.50 416 PRO A N 1
ATOM 3071 C CA . PRO A 1 416 ? 8.276 11.231 -17.709 1.00 76.50 416 PRO A CA 1
ATOM 3072 C C . PRO A 1 416 ? 8.780 10.075 -16.834 1.00 76.50 416 PRO A C 1
ATOM 3074 O O . PRO A 1 416 ? 8.963 8.962 -17.325 1.00 76.50 416 PRO A O 1
ATOM 3077 N N . ASN A 1 417 ? 8.996 10.340 -15.543 1.00 83.19 417 ASN A N 1
ATOM 3078 C CA . ASN A 1 417 ? 9.513 9.374 -14.561 1.00 83.19 417 ASN A CA 1
ATOM 3079 C C . ASN A 1 417 ? 10.895 8.786 -14.899 1.00 83.19 417 ASN A C 1
ATOM 3081 O O . ASN A 1 417 ? 11.194 7.660 -14.496 1.00 83.19 417 ASN A O 1
ATOM 3085 N N . GLN A 1 418 ? 11.724 9.525 -15.645 1.00 89.75 418 GLN A N 1
ATOM 3086 C CA . GLN A 1 418 ? 13.108 9.138 -15.893 1.00 89.75 418 GLN A CA 1
ATOM 3087 C C . GLN A 1 418 ? 14.070 9.839 -14.940 1.00 89.75 418 GLN A C 1
ATOM 3089 O O . GLN A 1 418 ? 14.064 11.065 -14.832 1.00 89.75 418 GLN A O 1
ATOM 3094 N N . SER A 1 419 ? 14.962 9.059 -14.339 1.00 90.62 419 SER A N 1
ATOM 3095 C CA . SER A 1 419 ? 16.038 9.560 -13.486 1.00 90.62 419 SER A CA 1
ATOM 3096 C C . SER A 1 419 ? 17.402 9.256 -14.110 1.00 90.62 419 SER A C 1
ATOM 3098 O O . SER A 1 419 ? 17.598 8.156 -14.641 1.00 90.62 419 SER A O 1
ATOM 3100 N N . PRO A 1 420 ? 18.360 10.200 -14.065 1.00 92.44 420 PRO A N 1
ATOM 3101 C CA . PRO A 1 420 ? 19.729 9.935 -14.480 1.00 92.44 420 PRO A CA 1
ATOM 3102 C C . PRO A 1 420 ? 20.394 8.958 -13.505 1.00 92.44 420 PRO A C 1
ATOM 3104 O O . PRO A 1 420 ? 20.369 9.159 -12.294 1.00 92.44 420 PRO A O 1
ATOM 3107 N N . MET A 1 421 ? 21.027 7.920 -14.038 1.00 93.56 421 MET A N 1
ATOM 3108 C CA . MET A 1 421 ? 21.748 6.901 -13.284 1.00 93.56 421 MET A CA 1
ATOM 3109 C C . MET A 1 421 ? 23.103 6.599 -13.910 1.00 93.56 421 MET A C 1
ATOM 3111 O O . MET A 1 421 ? 23.268 6.559 -15.132 1.00 93.56 421 MET A O 1
ATOM 3115 N N . SER A 1 422 ? 24.072 6.346 -13.037 1.00 94.69 422 SER A N 1
ATOM 3116 C CA . SER A 1 422 ? 25.402 5.868 -13.406 1.00 94.69 422 SER A CA 1
ATOM 3117 C C . SER A 1 422 ? 25.463 4.351 -13.253 1.00 94.69 422 SER A C 1
ATOM 3119 O O . SER A 1 422 ? 24.868 3.791 -12.333 1.00 94.69 422 SER A O 1
ATOM 3121 N N . VAL A 1 423 ? 26.210 3.693 -14.135 1.00 96.19 423 VAL A N 1
ATOM 3122 C CA . VAL A 1 423 ? 26.465 2.247 -14.077 1.00 96.19 423 VAL A CA 1
ATOM 3123 C C . VAL A 1 423 ? 27.930 2.027 -13.709 1.00 96.19 423 VAL A C 1
ATOM 3125 O O . VAL A 1 423 ? 28.815 2.677 -14.270 1.00 96.19 423 VAL A O 1
ATOM 3128 N N . GLU A 1 424 ? 28.202 1.144 -12.747 1.00 95.75 424 GLU A N 1
ATOM 3129 C CA . GLU A 1 424 ? 29.553 0.892 -12.246 1.00 95.75 424 GLU A CA 1
ATOM 3130 C C . GLU A 1 424 ? 30.486 0.472 -13.391 1.00 95.75 424 GLU A C 1
ATOM 3132 O O . GLU A 1 424 ? 30.230 -0.485 -14.118 1.00 95.75 424 GLU A O 1
ATOM 3137 N N . GLY A 1 425 ? 31.592 1.201 -13.557 1.00 93.81 425 GLY A N 1
ATOM 3138 C CA . GLY A 1 425 ? 32.602 0.895 -14.572 1.00 93.81 425 GLY A CA 1
ATOM 3139 C C . GLY A 1 425 ? 32.247 1.320 -16.000 1.00 93.81 425 GLY A C 1
ATOM 3140 O O . GLY A 1 425 ? 33.059 1.100 -16.896 1.00 93.81 425 GLY A O 1
ATOM 3141 N N . VAL A 1 426 ? 31.097 1.963 -16.226 1.00 94.94 426 VAL A N 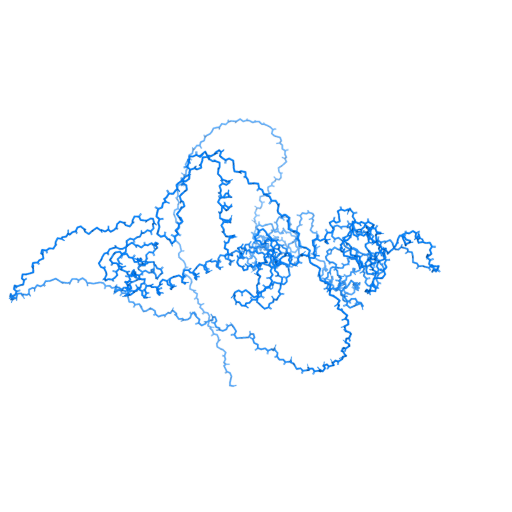1
ATOM 3142 C CA . VAL A 1 426 ? 30.684 2.441 -17.553 1.00 94.94 426 VAL A CA 1
ATOM 3143 C C . VAL A 1 426 ? 30.693 3.965 -17.592 1.00 94.94 426 VAL A C 1
ATOM 3145 O O . VAL A 1 426 ? 30.129 4.642 -16.735 1.00 94.94 426 VAL A O 1
ATOM 3148 N N . GLU A 1 427 ? 31.344 4.537 -18.607 1.00 91.75 427 GLU A N 1
ATOM 3149 C CA . GLU A 1 427 ? 31.341 5.985 -18.793 1.00 91.75 427 GLU A CA 1
ATOM 3150 C C . GLU A 1 427 ? 30.024 6.467 -19.408 1.00 91.75 427 GLU A C 1
ATOM 3152 O O . GLU A 1 427 ? 29.744 6.236 -20.584 1.00 91.75 427 GLU A O 1
ATOM 3157 N N . GLY A 1 428 ? 29.252 7.225 -18.635 1.00 89.50 428 GLY A N 1
ATOM 3158 C CA . GLY A 1 428 ? 28.039 7.874 -19.118 1.00 89.50 428 GLY A CA 1
ATOM 3159 C C . GLY A 1 428 ? 27.032 8.093 -18.001 1.00 89.50 428 GLY A C 1
ATOM 3160 O O . GLY A 1 428 ? 27.196 7.582 -16.898 1.00 89.50 428 GLY A O 1
ATOM 3161 N N . VAL A 1 429 ? 25.998 8.867 -18.315 1.00 91.25 429 VAL A N 1
ATOM 3162 C CA . VAL A 1 429 ? 24.774 8.956 -17.519 1.00 91.25 429 VAL A CA 1
ATOM 3163 C C . VAL A 1 429 ? 23.670 8.380 -18.390 1.00 91.25 429 VAL A C 1
ATOM 3165 O O . VAL A 1 429 ? 23.554 8.746 -19.561 1.00 91.25 429 VAL A O 1
ATOM 3168 N N . PHE A 1 430 ? 22.904 7.455 -17.835 1.00 95.31 430 PHE A N 1
ATOM 3169 C CA . PHE A 1 430 ? 21.826 6.759 -18.520 1.00 95.31 430 PHE A CA 1
ATOM 3170 C C . PHE A 1 430 ? 20.497 7.109 -17.863 1.00 95.31 430 PHE A C 1
ATOM 3172 O O . PHE A 1 430 ? 20.466 7.486 -16.698 1.00 95.31 430 PHE A O 1
ATOM 3179 N N . CYS A 1 431 ? 19.400 6.985 -18.596 1.00 95.31 431 CYS A N 1
ATOM 3180 C CA . CYS A 1 431 ? 18.075 7.258 -18.055 1.00 95.31 431 CYS A CA 1
ATOM 3181 C C . CYS A 1 431 ? 17.411 5.951 -17.640 1.00 95.31 431 CYS A C 1
ATOM 3183 O O . CYS A 1 431 ? 17.426 4.982 -18.396 1.00 95.31 431 CYS A O 1
ATOM 3185 N N . VAL A 1 432 ? 16.845 5.937 -16.438 1.00 95.88 432 VAL A N 1
ATOM 3186 C CA . VAL A 1 432 ? 16.101 4.801 -15.889 1.00 95.88 432 VAL A CA 1
ATOM 3187 C C . VAL A 1 432 ? 14.669 5.229 -15.673 1.00 95.88 432 VAL A C 1
ATOM 3189 O O . VAL A 1 432 ? 14.437 6.283 -15.088 1.00 95.88 432 VAL A O 1
ATOM 3192 N N . THR A 1 433 ? 13.727 4.411 -16.123 1.00 92.81 433 THR A N 1
ATOM 3193 C CA . THR A 1 433 ? 12.304 4.608 -15.851 1.00 92.81 433 THR A CA 1
ATOM 3194 C C . THR A 1 433 ? 11.934 3.876 -14.561 1.00 92.81 433 THR A C 1
ATOM 3196 O O . THR A 1 433 ? 12.221 2.688 -14.428 1.00 92.81 433 THR A O 1
ATOM 3199 N N . GLY A 1 434 ? 11.288 4.567 -13.618 1.00 91.62 434 GLY A N 1
ATOM 3200 C CA . GLY A 1 434 ? 10.860 3.992 -12.335 1.00 91.62 434 GLY A CA 1
ATOM 3201 C C . GLY A 1 434 ? 11.803 4.291 -11.163 1.00 91.62 434 GLY A C 1
ATOM 3202 O O . GLY A 1 434 ? 12.655 5.175 -11.236 1.00 91.62 434 GLY A O 1
ATOM 3203 N N . GLN A 1 435 ? 11.616 3.581 -10.047 1.00 93.19 435 GLN A N 1
ATOM 3204 C CA . GLN A 1 435 ? 12.423 3.760 -8.835 1.00 93.19 435 GLN A CA 1
ATOM 3205 C C . GLN A 1 435 ? 13.853 3.271 -9.090 1.00 93.19 435 GLN A C 1
ATOM 3207 O O . GLN A 1 435 ? 14.053 2.112 -9.441 1.00 93.19 435 GLN A O 1
ATOM 3212 N N . SER A 1 436 ? 14.848 4.143 -8.942 1.00 94.31 436 SER A N 1
ATOM 3213 C CA . SER A 1 436 ? 16.242 3.830 -9.267 1.00 94.31 436 SER A CA 1
ATOM 3214 C C . SER A 1 436 ? 16.897 2.896 -8.247 1.00 94.31 436 SER A C 1
ATOM 3216 O O . SER A 1 436 ? 16.620 2.959 -7.052 1.00 94.31 436 SER A O 1
ATOM 3218 N N . CYS A 1 437 ? 17.809 2.047 -8.725 1.00 96.31 437 CYS A N 1
ATOM 3219 C CA . CYS A 1 437 ? 18.672 1.220 -7.882 1.00 96.31 437 CYS A CA 1
ATOM 3220 C C . CYS A 1 437 ? 19.753 2.068 -7.186 1.00 96.31 437 CYS A C 1
ATOM 3222 O O . CYS A 1 437 ? 20.799 2.346 -7.778 1.00 96.31 437 CYS A O 1
ATOM 3224 N N . VAL A 1 438 ? 19.490 2.522 -5.958 1.00 94.81 438 VAL A N 1
ATOM 3225 C CA . VAL A 1 438 ? 20.399 3.368 -5.165 1.00 94.81 438 VAL A CA 1
ATOM 3226 C C . VAL A 1 438 ? 20.282 3.006 -3.684 1.00 94.81 438 VAL A C 1
ATOM 3228 O O . VAL A 1 438 ? 19.175 2.823 -3.181 1.00 94.81 438 VAL A O 1
ATOM 3231 N N . ALA A 1 439 ? 21.413 2.992 -2.975 1.00 92.19 439 ALA A N 1
ATOM 3232 C CA . ALA A 1 439 ? 21.479 2.775 -1.527 1.00 92.19 439 ALA A CA 1
ATOM 3233 C C . ALA A 1 439 ? 20.936 1.392 -1.123 1.00 92.19 439 ALA A C 1
ATOM 3235 O O . ALA A 1 439 ? 21.525 0.384 -1.502 1.00 92.19 439 ALA A O 1
ATOM 3236 N N . ASP A 1 440 ? 19.823 1.336 -0.397 1.00 91.75 440 ASP A N 1
ATOM 3237 C CA . ASP A 1 440 ? 19.208 0.086 0.072 1.00 91.75 440 ASP A CA 1
ATOM 3238 C C . ASP A 1 440 ? 18.032 -0.364 -0.808 1.00 91.75 440 ASP A C 1
ATOM 3240 O O . ASP A 1 440 ? 17.349 -1.346 -0.523 1.00 91.75 440 ASP A O 1
ATOM 3244 N N . ILE A 1 441 ? 17.788 0.350 -1.909 1.00 89.81 441 ILE A N 1
ATOM 3245 C CA . ILE A 1 441 ? 16.632 0.137 -2.772 1.00 89.81 441 ILE A CA 1
ATOM 3246 C C . ILE A 1 441 ? 17.034 -0.716 -3.973 1.00 89.81 441 ILE A C 1
ATOM 3248 O O . ILE A 1 441 ? 17.806 -0.286 -4.837 1.00 89.81 441 ILE A O 1
ATOM 3252 N N . LYS A 1 442 ? 16.429 -1.905 -4.085 1.00 94.81 442 LYS A N 1
ATOM 3253 C CA . LYS A 1 442 ? 16.560 -2.777 -5.259 1.00 94.81 442 LYS A CA 1
ATOM 3254 C C . LYS A 1 442 ? 15.659 -2.298 -6.406 1.00 94.81 442 LYS A C 1
ATOM 3256 O O . LYS A 1 442 ? 14.611 -2.875 -6.679 1.00 94.81 442 LYS A O 1
ATOM 3261 N N . GLY A 1 443 ? 16.054 -1.186 -7.019 1.00 94.38 443 GLY A N 1
ATOM 3262 C CA . GLY A 1 443 ? 15.305 -0.515 -8.082 1.00 94.38 443 GLY A CA 1
ATOM 3263 C C . GLY A 1 443 ? 15.667 -0.954 -9.506 1.00 94.38 443 GLY A C 1
ATOM 3264 O O . GLY A 1 443 ? 16.398 -1.918 -9.733 1.00 94.38 443 GLY A O 1
ATOM 3265 N N . ALA A 1 444 ? 15.164 -0.199 -10.480 1.00 96.62 444 ALA A N 1
ATOM 3266 C CA . ALA A 1 444 ? 15.444 -0.368 -11.897 1.00 96.62 444 ALA A CA 1
ATOM 3267 C C . ALA A 1 444 ? 16.841 0.157 -12.277 1.00 96.62 444 ALA A C 1
ATOM 3269 O O . ALA A 1 444 ? 17.399 1.059 -11.638 1.00 96.62 444 ALA A O 1
ATOM 3270 N N . CYS A 1 445 ? 17.383 -0.406 -13.357 1.00 97.56 445 CYS A N 1
ATOM 3271 C CA . CYS A 1 445 ? 18.645 -0.014 -13.976 1.00 97.56 445 CYS A CA 1
ATOM 3272 C C . CYS A 1 445 ? 18.459 0.255 -15.474 1.00 97.56 445 CYS A C 1
ATOM 3274 O O . CYS A 1 445 ? 17.433 -0.130 -16.033 1.00 97.56 445 CYS A O 1
ATOM 3276 N N . PRO A 1 446 ? 19.413 0.943 -16.131 1.00 97.12 446 PRO A N 1
ATOM 3277 C CA . PRO A 1 446 ? 19.235 1.353 -17.517 1.00 97.12 446 PRO A CA 1
ATOM 3278 C C . PRO A 1 446 ? 19.099 0.173 -18.476 1.00 97.12 446 PRO A C 1
ATOM 3280 O O . PRO A 1 446 ? 19.811 -0.824 -18.355 1.00 97.12 446 PRO A O 1
ATOM 3283 N N . GLU A 1 447 ? 18.233 0.336 -19.467 1.00 95.25 447 GLU A N 1
ATOM 3284 C CA . GLU A 1 447 ? 18.080 -0.586 -20.592 1.00 95.25 447 GLU A CA 1
ATOM 3285 C C . GLU A 1 447 ? 19.284 -0.535 -21.557 1.00 95.25 447 GLU A C 1
ATOM 3287 O O . GLU A 1 447 ? 20.133 0.365 -21.451 1.00 95.25 447 GLU A O 1
ATOM 3292 N N . PRO A 1 448 ? 19.391 -1.490 -22.505 1.00 95.31 448 PRO A N 1
ATOM 3293 C CA . PRO A 1 448 ? 20.408 -1.471 -23.547 1.00 95.31 448 PRO A CA 1
ATOM 3294 C C . PRO A 1 448 ? 20.555 -0.124 -24.260 1.00 95.31 448 PRO A C 1
ATOM 3296 O O . PRO A 1 448 ? 19.607 0.437 -24.805 1.00 95.31 448 PRO A O 1
ATOM 3299 N N . ALA A 1 449 ? 21.785 0.378 -24.306 1.00 93.94 449 ALA A N 1
ATOM 3300 C CA . ALA A 1 449 ? 22.143 1.628 -24.965 1.00 93.94 449 ALA A CA 1
ATOM 3301 C C . ALA A 1 449 ? 23.499 1.505 -25.676 1.00 93.94 449 ALA A C 1
ATOM 3303 O O . ALA A 1 449 ? 24.250 0.556 -25.465 1.00 93.94 449 ALA A O 1
ATOM 3304 N N . ALA A 1 450 ? 23.862 2.503 -26.489 1.00 90.38 450 ALA A N 1
ATOM 3305 C CA . ALA A 1 450 ? 25.085 2.472 -27.303 1.00 90.38 450 ALA A CA 1
ATOM 3306 C C . ALA A 1 450 ? 26.382 2.204 -26.504 1.00 90.38 450 ALA A C 1
ATOM 3308 O O . ALA A 1 450 ? 27.302 1.587 -27.032 1.00 90.38 450 ALA A O 1
ATOM 3309 N N . ASN A 1 451 ? 26.444 2.634 -25.237 1.00 90.69 451 ASN A N 1
ATOM 3310 C CA . ASN A 1 451 ? 27.585 2.405 -24.335 1.00 90.69 451 ASN A CA 1
ATOM 3311 C C . ASN A 1 451 ? 27.307 1.346 -23.253 1.00 90.69 451 ASN A C 1
ATOM 3313 O O . ASN A 1 451 ? 28.116 1.168 -22.347 1.00 90.69 451 ASN A O 1
ATOM 3317 N N . LEU A 1 452 ? 26.158 0.673 -23.324 1.00 95.56 452 LEU A N 1
ATOM 3318 C CA . LEU A 1 452 ? 25.710 -0.335 -22.371 1.00 95.56 452 LEU A CA 1
ATOM 3319 C C . LEU A 1 452 ? 24.859 -1.374 -23.125 1.00 95.56 452 LEU A C 1
ATOM 3321 O O . LEU A 1 452 ? 23.641 -1.383 -22.979 1.00 95.56 452 LEU A O 1
ATOM 3325 N N . PRO A 1 453 ? 25.464 -2.203 -23.994 1.00 94.69 453 PRO A N 1
ATOM 3326 C CA . PRO A 1 453 ? 24.739 -2.987 -25.002 1.00 94.69 453 PRO A CA 1
ATOM 3327 C C . PRO A 1 453 ? 23.785 -4.038 -24.423 1.00 94.69 453 PRO A C 1
ATOM 3329 O O . PRO A 1 453 ? 22.870 -4.458 -25.118 1.00 94.69 453 PRO A O 1
ATOM 3332 N N . TYR A 1 454 ? 23.983 -4.435 -23.167 1.00 95.88 454 TYR A N 1
ATOM 3333 C CA . TYR A 1 454 ? 23.156 -5.415 -22.460 1.00 95.88 454 TYR A CA 1
ATOM 3334 C C . TYR A 1 454 ? 22.385 -4.783 -21.290 1.00 95.88 454 TYR A C 1
ATOM 3336 O O . TYR A 1 454 ? 21.893 -5.479 -20.411 1.00 95.88 454 TYR A O 1
ATOM 3344 N N . GLY A 1 455 ? 22.318 -3.452 -21.217 1.00 96.38 455 GLY A N 1
ATOM 3345 C CA . GLY A 1 455 ? 21.724 -2.762 -20.073 1.00 96.38 455 GLY A CA 1
ATOM 3346 C C . GLY A 1 455 ? 22.482 -3.000 -18.759 1.00 96.38 455 GLY A C 1
ATOM 3347 O O . GLY A 1 455 ? 23.639 -3.438 -18.731 1.00 96.38 455 GLY A O 1
ATOM 3348 N N . GLY A 1 456 ? 21.831 -2.658 -17.652 1.00 97.00 456 GLY A N 1
ATOM 3349 C CA . GLY A 1 456 ? 22.340 -2.858 -16.301 1.00 97.00 456 GLY A CA 1
ATOM 3350 C C . GLY A 1 456 ? 21.384 -3.658 -15.422 1.00 97.00 456 GLY A C 1
ATOM 3351 O O . GLY A 1 456 ? 20.200 -3.791 -15.718 1.00 97.00 456 GLY A O 1
ATOM 3352 N N . TYR A 1 457 ? 21.903 -4.175 -14.315 1.00 97.19 457 TYR A N 1
ATOM 3353 C CA . TYR A 1 457 ? 21.133 -4.845 -13.271 1.00 97.19 457 TYR A CA 1
ATOM 3354 C C . TYR A 1 457 ? 21.493 -4.282 -11.895 1.00 97.19 457 TYR A C 1
ATOM 3356 O O . TYR A 1 457 ? 22.576 -3.724 -11.709 1.00 97.19 457 TYR A O 1
ATOM 3364 N N . CYS A 1 458 ? 20.562 -4.392 -10.949 1.00 97.62 458 CYS A N 1
ATOM 3365 C CA . CYS A 1 458 ? 20.708 -3.829 -9.612 1.00 97.62 458 CYS A CA 1
ATOM 3366 C C . CYS A 1 458 ? 21.393 -4.816 -8.663 1.00 97.62 458 CYS A C 1
ATOM 3368 O O . CYS A 1 458 ? 20.858 -5.895 -8.404 1.00 97.62 458 CYS A O 1
ATOM 3370 N N . ASP A 1 459 ? 22.560 -4.442 -8.138 1.00 97.75 459 ASP A N 1
ATOM 3371 C CA . ASP A 1 459 ? 23.367 -5.283 -7.250 1.00 97.75 459 ASP A CA 1
ATOM 3372 C C . ASP A 1 459 ? 24.293 -4.425 -6.365 1.00 97.75 459 ASP A C 1
ATOM 3374 O O . ASP A 1 459 ? 24.481 -3.236 -6.620 1.00 97.75 459 ASP A O 1
ATOM 3378 N N . LYS A 1 460 ? 24.883 -4.998 -5.312 1.00 96.25 460 LYS A N 1
ATOM 3379 C CA . LYS A 1 460 ? 25.814 -4.279 -4.430 1.00 96.25 460 LYS A CA 1
ATOM 3380 C C . LYS A 1 460 ? 27.073 -3.886 -5.199 1.00 96.25 460 LYS A C 1
ATOM 3382 O O . LYS A 1 460 ? 27.870 -4.746 -5.581 1.00 96.25 460 LYS A O 1
ATOM 3387 N N . VAL A 1 461 ? 27.259 -2.591 -5.444 1.00 95.00 461 VAL A N 1
ATOM 3388 C CA . VAL A 1 461 ? 28.478 -2.040 -6.060 1.00 95.00 461 VAL A CA 1
ATOM 3389 C C . VAL A 1 461 ? 29.632 -2.045 -5.051 1.00 95.00 461 VAL A C 1
ATOM 3391 O O . VAL A 1 461 ? 29.434 -2.331 -3.872 1.00 95.00 461 VAL A O 1
ATOM 3394 N N . LYS A 1 462 ? 30.859 -1.710 -5.473 1.00 90.50 462 LYS A N 1
ATOM 3395 C CA . LYS A 1 462 ? 32.055 -1.716 -4.592 1.00 90.50 462 LYS A CA 1
ATOM 3396 C C . LYS A 1 462 ? 31.922 -0.934 -3.284 1.00 90.50 462 LYS A C 1
ATOM 3398 O O . LYS A 1 462 ? 32.667 -1.199 -2.349 1.00 90.50 462 LYS A O 1
ATOM 3403 N N . THR A 1 463 ? 31.017 0.037 -3.222 1.00 91.38 463 THR A N 1
ATOM 3404 C CA . THR A 1 463 ? 30.747 0.816 -2.009 1.00 91.38 463 THR A CA 1
ATOM 3405 C C . THR A 1 463 ? 29.883 0.071 -0.986 1.00 91.38 463 THR A C 1
ATOM 3407 O O . THR A 1 463 ? 29.616 0.622 0.071 1.00 91.38 463 THR A O 1
ATOM 3410 N N . GLY A 1 464 ? 29.424 -1.149 -1.283 1.00 91.31 464 GLY A N 1
ATOM 3411 C CA . GLY A 1 464 ? 28.600 -1.974 -0.392 1.00 91.31 464 GLY A CA 1
ATOM 3412 C C . GLY A 1 464 ? 27.093 -1.710 -0.476 1.00 91.31 464 GLY A C 1
ATOM 3413 O O . GLY A 1 464 ? 26.314 -2.530 0.002 1.00 91.31 464 GLY A O 1
ATOM 3414 N N . VAL A 1 465 ? 26.678 -0.624 -1.132 1.00 94.50 465 VAL A N 1
ATOM 3415 C CA . VAL A 1 465 ? 25.267 -0.277 -1.383 1.00 94.50 465 VAL A CA 1
ATOM 3416 C C . VAL A 1 465 ? 24.791 -0.769 -2.753 1.00 94.50 465 VAL A C 1
ATOM 3418 O O . VAL A 1 465 ? 25.609 -0.995 -3.647 1.00 94.50 465 VAL A O 1
ATOM 3421 N N . TYR A 1 466 ? 23.479 -0.917 -2.947 1.00 96.00 466 TYR A N 1
ATOM 3422 C CA . TYR A 1 466 ? 22.893 -1.216 -4.253 1.00 96.00 466 TYR A CA 1
ATOM 3423 C C . TYR A 1 466 ? 23.176 -0.094 -5.260 1.00 96.00 466 TYR A C 1
ATOM 3425 O O . TYR A 1 466 ? 23.010 1.098 -4.985 1.00 96.00 466 TYR A O 1
ATOM 3433 N N . GLY A 1 467 ? 23.602 -0.505 -6.450 1.00 96.94 467 GLY A N 1
ATOM 3434 C CA . GLY A 1 467 ? 23.795 0.339 -7.617 1.00 96.94 467 GLY A CA 1
ATOM 3435 C C . GLY A 1 467 ? 23.739 -0.488 -8.901 1.00 96.94 467 GLY A C 1
ATOM 3436 O O . GLY A 1 467 ? 23.706 -1.719 -8.883 1.00 96.94 467 GLY A O 1
ATOM 3437 N N . CYS A 1 468 ? 23.712 0.184 -10.047 1.00 98.00 468 CYS A N 1
ATOM 3438 C CA . CYS A 1 468 ? 23.627 -0.517 -11.323 1.00 98.00 468 CYS A CA 1
ATOM 3439 C C . CYS A 1 468 ? 24.991 -1.053 -11.761 1.00 98.00 468 CYS A C 1
ATOM 3441 O O . CYS A 1 468 ? 25.941 -0.284 -11.909 1.00 98.00 468 CYS A O 1
ATOM 3443 N N . LYS A 1 469 ? 25.065 -2.353 -12.047 1.00 97.75 469 LYS A N 1
ATOM 3444 C CA . LYS A 1 469 ? 26.202 -3.013 -12.705 1.00 97.75 469 LYS A CA 1
ATOM 3445 C C . LYS A 1 469 ? 25.855 -3.360 -14.153 1.00 97.75 469 LYS A C 1
ATOM 3447 O O . LYS A 1 469 ? 24.688 -3.615 -14.444 1.00 97.75 469 LYS A O 1
ATOM 3452 N N . PRO A 1 470 ? 26.824 -3.364 -15.081 1.00 97.62 470 PRO A N 1
ATOM 3453 C CA . PRO A 1 470 ? 26.567 -3.747 -16.464 1.00 97.62 470 PRO A CA 1
ATOM 3454 C C . PRO A 1 470 ? 26.287 -5.251 -16.552 1.00 97.62 470 PRO A C 1
ATOM 3456 O O . PRO A 1 470 ? 27.012 -6.043 -15.948 1.00 97.62 470 PRO A O 1
ATOM 3459 N N . LYS A 1 471 ? 25.273 -5.659 -17.323 1.00 97.44 471 LYS A N 1
ATOM 3460 C CA . LYS A 1 471 ? 25.060 -7.087 -17.604 1.00 97.44 471 LYS A CA 1
ATOM 3461 C C . LYS A 1 471 ? 26.168 -7.609 -18.519 1.00 97.44 471 LYS A C 1
ATOM 3463 O O . LYS A 1 471 ? 26.612 -6.921 -19.445 1.00 97.44 471 LYS A O 1
ATOM 3468 N N . THR A 1 472 ? 26.619 -8.835 -18.268 1.00 96.69 472 THR A N 1
ATOM 3469 C CA . THR A 1 472 ? 27.479 -9.550 -19.215 1.00 96.69 472 THR A CA 1
ATOM 3470 C C . THR A 1 472 ? 26.630 -10.113 -20.347 1.00 96.69 472 THR A C 1
ATOM 3472 O O . THR A 1 472 ? 25.424 -10.313 -20.194 1.00 96.69 472 THR A O 1
ATOM 3475 N N . LYS A 1 473 ? 27.269 -10.405 -21.484 1.00 95.25 473 LYS A N 1
ATOM 3476 C CA . LYS A 1 473 ? 26.604 -11.096 -22.590 1.00 95.25 473 LYS A CA 1
ATOM 3477 C C . LYS A 1 473 ? 25.972 -12.415 -22.128 1.00 95.25 473 LYS A C 1
ATOM 3479 O O . LYS A 1 473 ? 24.847 -12.697 -22.487 1.00 95.25 473 LYS A O 1
ATOM 3484 N N . GLU A 1 474 ? 26.671 -13.179 -21.293 1.00 94.88 474 GLU A N 1
ATOM 3485 C CA . GLU A 1 474 ? 26.186 -14.465 -20.777 1.00 94.88 474 GLU A CA 1
ATOM 3486 C C . GLU A 1 474 ? 24.931 -14.312 -19.908 1.00 94.88 474 GLU A C 1
ATOM 3488 O O . GLU A 1 474 ? 24.009 -15.105 -20.042 1.00 94.88 474 GLU A O 1
ATOM 3493 N N . MET A 1 475 ? 24.864 -13.284 -19.052 1.00 93.62 475 MET A N 1
ATOM 3494 C CA . MET A 1 475 ? 23.665 -13.000 -18.251 1.00 93.62 475 MET A CA 1
ATOM 3495 C C . MET A 1 475 ? 22.494 -12.551 -19.123 1.00 93.62 475 MET A C 1
ATOM 3497 O O . MET A 1 475 ? 21.368 -12.981 -18.903 1.00 93.62 475 MET A O 1
ATOM 3501 N N . TRP A 1 476 ? 22.767 -11.695 -20.110 1.00 92.75 476 TRP A N 1
ATOM 3502 C CA . TRP A 1 476 ? 21.764 -11.251 -21.072 1.00 92.75 476 TRP A CA 1
ATOM 3503 C C . TRP A 1 476 ? 21.209 -12.425 -21.874 1.00 92.75 476 TRP A C 1
ATOM 3505 O O . TRP A 1 476 ? 19.997 -12.603 -21.941 1.00 92.75 476 TRP A O 1
ATOM 3515 N N . ASP A 1 477 ? 22.100 -13.242 -22.433 1.00 89.44 477 ASP A N 1
ATOM 3516 C CA . ASP A 1 477 ? 21.741 -14.432 -23.187 1.00 89.44 477 ASP A CA 1
ATOM 3517 C C . ASP A 1 477 ? 20.987 -15.413 -22.277 1.00 89.44 477 ASP A C 1
ATOM 3519 O O . ASP A 1 477 ? 19.995 -15.956 -22.715 1.00 89.44 477 ASP A O 1
ATOM 3523 N N . ALA A 1 478 ? 21.346 -15.595 -21.001 1.00 88.06 478 ALA A N 1
ATOM 3524 C CA . ALA A 1 478 ? 20.600 -16.469 -20.085 1.00 88.06 478 ALA A CA 1
ATOM 3525 C C . ALA A 1 478 ? 19.178 -15.968 -19.765 1.00 88.06 478 ALA A C 1
ATOM 3527 O O . ALA A 1 478 ? 18.259 -16.778 -19.662 1.00 88.06 478 ALA A O 1
ATOM 3528 N N . GLU A 1 479 ? 18.984 -14.654 -19.618 1.00 85.94 479 GLU A N 1
ATOM 3529 C CA . GLU A 1 479 ? 17.654 -14.060 -19.413 1.00 85.94 479 GLU A CA 1
ATOM 3530 C C . GLU A 1 479 ? 16.779 -14.142 -20.673 1.00 85.94 479 GLU A C 1
ATOM 3532 O O . GLU A 1 479 ? 15.563 -14.254 -20.555 1.00 85.94 479 GLU A O 1
ATOM 3537 N N . HIS A 1 480 ? 17.386 -14.124 -21.865 1.00 80.38 480 HIS A N 1
ATOM 3538 C CA . HIS A 1 480 ? 16.668 -14.123 -23.146 1.00 80.38 480 HIS A CA 1
ATOM 3539 C C . HIS A 1 480 ? 16.690 -15.481 -23.874 1.00 80.38 480 HIS A C 1
ATOM 3541 O O . HIS A 1 480 ? 15.941 -15.668 -24.827 1.00 80.38 480 HIS A O 1
ATOM 3547 N N . ALA A 1 481 ? 17.466 -16.463 -23.406 1.00 72.38 481 ALA A N 1
ATOM 3548 C CA . ALA A 1 481 ? 17.544 -17.824 -23.959 1.00 72.38 481 ALA A CA 1
ATOM 3549 C C . ALA A 1 481 ? 16.266 -18.646 -23.715 1.00 72.38 481 ALA A C 1
ATOM 3551 O O . ALA A 1 481 ? 16.168 -19.787 -24.161 1.00 72.38 481 ALA A O 1
ATOM 3552 N N . GLY A 1 482 ? 15.288 -18.084 -22.997 1.00 58.81 482 GLY A N 1
ATOM 3553 C CA . GLY A 1 482 ? 13.939 -18.631 -22.854 1.00 58.81 482 GLY A CA 1
ATOM 3554 C C . GLY A 1 482 ? 12.875 -17.945 -23.721 1.00 58.81 482 GLY A C 1
ATOM 3555 O O . GLY A 1 482 ? 11.746 -18.425 -23.749 1.00 58.81 482 GLY A O 1
ATOM 3556 N N . GLU A 1 483 ? 13.209 -16.854 -24.421 1.00 52.69 483 GLU A N 1
ATOM 3557 C CA . GLU A 1 483 ? 12.283 -16.070 -25.262 1.00 52.69 483 GLU A CA 1
ATOM 3558 C C . GLU A 1 483 ? 12.672 -16.094 -26.748 1.00 52.69 483 GLU A C 1
ATOM 3560 O O . GLU A 1 483 ? 12.338 -15.194 -27.520 1.00 52.69 483 GLU A O 1
ATOM 3565 N N . GLU A 1 484 ? 13.357 -17.151 -27.181 1.00 49.44 484 GLU A N 1
ATOM 3566 C CA . GLU A 1 484 ? 13.561 -17.402 -28.603 1.00 49.44 484 GLU A CA 1
ATOM 3567 C C . GLU A 1 484 ? 12.214 -17.792 -29.253 1.00 49.44 484 GLU A C 1
ATOM 3569 O O . GLU A 1 484 ? 11.735 -18.919 -29.146 1.00 49.44 484 GLU A O 1
ATOM 3574 N N . ASP A 1 485 ? 11.601 -16.809 -29.919 1.00 46.06 485 ASP A N 1
ATOM 3575 C CA . ASP A 1 485 ? 10.716 -16.963 -31.080 1.00 46.06 485 ASP A CA 1
ATOM 3576 C C . ASP A 1 485 ? 9.331 -17.610 -30.877 1.00 46.06 485 ASP A C 1
ATOM 3578 O O . ASP A 1 485 ? 8.931 -18.524 -31.602 1.00 46.06 485 ASP A O 1
ATOM 3582 N N . ALA A 1 486 ? 8.510 -17.045 -29.986 1.00 52.94 486 ALA A N 1
ATOM 3583 C CA . ALA A 1 486 ? 7.052 -17.178 -30.125 1.00 52.94 486 ALA A CA 1
ATOM 3584 C C . ALA A 1 486 ? 6.246 -15.913 -29.799 1.00 52.94 486 ALA A C 1
ATOM 3586 O O . ALA A 1 486 ? 5.020 -15.996 -29.692 1.00 52.94 486 ALA A O 1
ATOM 3587 N N . SER A 1 487 ? 6.862 -14.726 -29.709 1.00 53.22 487 SER A N 1
ATOM 3588 C CA . SER A 1 487 ? 6.086 -13.500 -29.912 1.00 53.22 487 SER A CA 1
ATOM 3589 C C . SER A 1 487 ? 5.750 -13.417 -31.400 1.00 53.22 487 SER A C 1
ATOM 3591 O O . SER A 1 487 ? 6.401 -12.746 -32.195 1.00 53.22 487 SER A O 1
ATOM 3593 N N . ALA A 1 488 ? 4.730 -14.172 -31.810 1.00 58.97 488 ALA A N 1
ATOM 3594 C CA . ALA A 1 488 ? 4.016 -13.860 -33.028 1.00 58.97 488 ALA A CA 1
ATOM 3595 C C . ALA A 1 488 ? 3.600 -12.392 -32.888 1.00 58.97 488 ALA A C 1
ATOM 3597 O O . ALA A 1 488 ? 2.743 -12.069 -32.064 1.00 58.97 488 ALA A O 1
ATOM 3598 N N . ASP A 1 489 ? 4.301 -11.510 -33.602 1.00 81.38 489 ASP A N 1
ATOM 3599 C CA . ASP A 1 489 ? 3.982 -10.094 -33.705 1.00 81.38 489 ASP A CA 1
ATOM 3600 C C . ASP A 1 489 ? 2.600 -10.031 -34.360 1.00 81.38 489 ASP A C 1
ATOM 3602 O O . ASP A 1 489 ? 2.440 -10.143 -35.578 1.00 81.38 489 ASP A O 1
ATOM 3606 N N . CYS A 1 490 ? 1.573 -10.051 -33.513 1.00 89.31 490 CYS A N 1
ATOM 3607 C CA . CYS A 1 490 ? 0.195 -9.978 -33.946 1.00 89.31 490 CYS A CA 1
ATOM 3608 C C . CYS A 1 490 ? -0.006 -8.605 -34.582 1.00 89.31 490 CYS A C 1
ATOM 3610 O O . CYS A 1 490 ? 0.451 -7.599 -34.039 1.00 89.31 490 CYS A O 1
ATOM 3612 N N . GLY A 1 491 ? -0.669 -8.558 -35.740 1.00 89.56 491 GLY A N 1
ATOM 3613 C CA . GLY A 1 491 ? -0.830 -7.305 -36.470 1.00 89.56 491 GLY A CA 1
ATOM 3614 C C . GLY A 1 491 ? -1.577 -6.252 -35.646 1.00 89.56 491 GLY A C 1
ATOM 3615 O O . GLY A 1 491 ? -2.260 -6.571 -34.671 1.00 89.56 491 GLY A O 1
ATOM 3616 N N . ASP A 1 492 ? -1.494 -4.983 -36.056 1.00 86.69 492 ASP A N 1
ATOM 3617 C CA . ASP A 1 492 ? -2.214 -3.884 -35.402 1.00 86.69 492 ASP A CA 1
ATOM 3618 C C . ASP A 1 492 ? -3.698 -4.238 -35.156 1.00 86.69 492 ASP A C 1
ATOM 3620 O O . ASP A 1 492 ? -4.487 -4.402 -36.092 1.00 86.69 492 ASP A O 1
ATOM 3624 N N . GLY A 1 493 ? -4.094 -4.321 -33.881 1.00 89.06 493 GLY A N 1
ATOM 3625 C CA . GLY A 1 493 ? -5.464 -4.659 -33.468 1.00 89.06 493 GLY A CA 1
ATOM 3626 C C . GLY A 1 493 ? -5.717 -6.142 -33.170 1.00 89.06 493 GLY A C 1
ATOM 3627 O O . GLY A 1 493 ? -6.863 -6.525 -32.908 1.00 89.06 493 GLY A O 1
ATOM 3628 N N . GLU A 1 494 ? -4.674 -6.963 -33.177 1.00 93.19 494 GLU A N 1
ATOM 3629 C CA . GLU A 1 494 ? -4.697 -8.344 -32.714 1.00 93.19 494 GLU A CA 1
ATOM 3630 C C . GLU A 1 494 ? -3.963 -8.477 -31.372 1.00 93.19 494 GLU A C 1
ATOM 3632 O O . GLU A 1 494 ? -3.124 -7.659 -31.003 1.00 93.19 494 GLU A O 1
ATOM 3637 N N . SER A 1 495 ? -4.321 -9.489 -30.589 1.00 92.88 495 SER A N 1
ATOM 3638 C CA . SER A 1 495 ? -3.674 -9.791 -29.311 1.00 92.88 495 SER A CA 1
ATOM 3639 C C . SER A 1 495 ? -3.197 -11.241 -29.289 1.00 92.88 495 SER A C 1
ATOM 3641 O O . SER A 1 495 ? -3.895 -12.107 -29.826 1.00 92.88 495 SER A O 1
ATOM 3643 N N . PRO A 1 496 ? -2.039 -11.532 -28.675 1.00 93.62 496 PRO A N 1
ATOM 3644 C CA . PRO A 1 496 ? -1.580 -12.899 -28.484 1.00 93.62 496 PRO A CA 1
ATOM 3645 C C . PRO A 1 496 ? -2.503 -13.632 -27.506 1.00 93.62 496 PRO A C 1
ATOM 3647 O O . PRO A 1 496 ? -2.904 -13.091 -26.475 1.00 93.62 496 PRO A O 1
ATOM 3650 N N . MET A 1 497 ? -2.850 -14.874 -27.829 1.00 94.75 497 MET A N 1
ATOM 3651 C CA . MET A 1 497 ? -3.738 -15.702 -27.026 1.00 94.75 497 MET A CA 1
ATOM 3652 C C . MET A 1 497 ? -3.293 -17.163 -27.052 1.00 94.75 497 MET A C 1
ATOM 3654 O O . MET A 1 497 ? -3.042 -17.732 -28.114 1.00 94.75 497 MET A O 1
ATOM 3658 N N . SER A 1 498 ? -3.239 -17.796 -25.884 1.00 95.38 498 SER A N 1
ATOM 3659 C CA . SER A 1 498 ? -2.983 -19.234 -25.764 1.00 95.38 498 SER A CA 1
ATOM 3660 C C . SER A 1 498 ? -4.284 -20.032 -25.888 1.00 95.38 498 SER A C 1
ATOM 3662 O O . SER A 1 498 ? -5.350 -19.590 -25.451 1.00 95.38 498 SER A O 1
ATOM 3664 N N . VAL A 1 499 ? -4.199 -21.228 -26.473 1.00 96.50 499 VAL A N 1
ATOM 3665 C CA . VAL A 1 499 ? -5.329 -22.155 -26.632 1.00 96.50 499 VAL A CA 1
ATOM 3666 C C . VAL A 1 499 ? -5.070 -23.404 -25.793 1.00 96.50 499 VAL A C 1
ATOM 3668 O O . VAL A 1 499 ? -3.991 -23.985 -25.841 1.00 96.50 499 VAL A O 1
ATOM 3671 N N . GLU A 1 500 ? -6.057 -23.833 -25.007 1.00 96.38 500 GLU A N 1
ATOM 3672 C CA . GLU A 1 500 ? -5.898 -24.948 -24.076 1.00 96.38 500 GLU A CA 1
ATOM 3673 C C . GLU A 1 500 ? -5.504 -26.246 -24.797 1.00 96.38 500 GLU A C 1
ATOM 3675 O O . GLU A 1 500 ? -6.264 -26.788 -25.602 1.00 96.38 500 GLU A O 1
ATOM 3680 N N . GLY A 1 501 ? -4.332 -26.781 -24.448 1.00 94.81 501 GLY A N 1
ATOM 3681 C CA . GLY A 1 501 ? -3.823 -28.037 -24.999 1.00 94.81 501 GLY A CA 1
ATOM 3682 C C . GLY A 1 501 ? -3.212 -27.921 -26.397 1.00 94.81 501 GLY A C 1
ATOM 3683 O O . GLY A 1 501 ? -2.976 -28.956 -27.015 1.00 94.81 501 GLY A O 1
ATOM 3684 N N . VAL A 1 502 ? -2.960 -26.703 -26.888 1.00 95.38 502 VAL A N 1
ATOM 3685 C CA . VAL A 1 502 ? -2.221 -26.447 -28.129 1.00 95.38 502 VAL A CA 1
ATOM 3686 C C . VAL A 1 502 ? -0.968 -25.642 -27.794 1.00 95.38 502 VAL A C 1
ATOM 3688 O O . VAL A 1 502 ? -1.044 -24.646 -27.079 1.00 95.38 502 VAL A O 1
ATOM 3691 N N . GLU A 1 503 ? 0.181 -26.094 -28.285 1.00 92.12 503 GLU A N 1
ATOM 3692 C CA . GLU A 1 503 ? 1.461 -25.407 -28.113 1.00 92.12 503 GLU A CA 1
ATOM 3693 C C . GLU A 1 503 ? 1.557 -24.219 -29.085 1.00 92.12 503 GLU A C 1
ATOM 3695 O O . GLU A 1 503 ? 1.225 -24.357 -30.264 1.00 92.12 503 GLU A O 1
ATOM 3700 N N . GLY A 1 504 ? 1.974 -23.053 -28.582 1.00 91.00 504 GLY A N 1
ATOM 3701 C CA . GLY A 1 504 ? 2.129 -21.820 -29.359 1.00 91.00 504 GLY A CA 1
ATOM 3702 C C . GLY A 1 504 ? 1.264 -20.644 -28.886 1.00 91.00 504 GLY A C 1
ATOM 3703 O O . GLY A 1 504 ? 0.367 -20.780 -28.048 1.00 91.00 504 GLY A O 1
ATOM 3704 N N . ILE A 1 505 ? 1.561 -19.465 -29.437 1.00 91.38 505 ILE A N 1
ATOM 3705 C CA . ILE A 1 505 ? 0.824 -18.215 -29.223 1.00 91.38 505 ILE A CA 1
ATOM 3706 C C . ILE A 1 505 ? 0.110 -17.852 -30.524 1.00 91.38 505 ILE A C 1
ATOM 3708 O O . ILE A 1 505 ? 0.703 -17.846 -31.599 1.00 91.38 505 ILE A O 1
ATOM 3712 N N . PHE A 1 506 ? -1.180 -17.553 -30.417 1.00 95.31 506 PHE A N 1
ATOM 3713 C CA . PHE A 1 506 ? -2.071 -17.367 -31.553 1.00 95.31 506 PHE A CA 1
ATOM 3714 C C . PHE A 1 506 ? -2.685 -15.972 -31.540 1.00 95.31 506 PHE A C 1
ATOM 3716 O O . PHE A 1 506 ? -3.130 -15.504 -30.495 1.00 95.31 506 PHE A O 1
ATOM 3723 N N . CYS A 1 507 ? -2.791 -15.323 -32.695 1.00 96.31 507 CYS A N 1
ATOM 3724 C CA . CYS A 1 507 ? -3.365 -13.982 -32.763 1.00 96.31 507 CYS A CA 1
ATOM 3725 C C . CYS A 1 507 ? -4.899 -14.023 -32.783 1.00 96.31 507 CYS A C 1
ATOM 3727 O O . CYS A 1 507 ? -5.517 -14.823 -33.495 1.00 96.31 507 CYS A O 1
ATOM 3729 N N . VAL A 1 508 ? -5.527 -13.162 -31.978 1.00 96.44 508 VAL A N 1
ATOM 3730 C CA . VAL A 1 508 ? -6.978 -12.954 -31.957 1.00 96.44 508 VAL A CA 1
ATOM 3731 C C . VAL A 1 508 ? -7.316 -11.491 -32.204 1.00 96.44 508 VAL A C 1
ATOM 3733 O O . VAL A 1 508 ? -6.791 -10.596 -31.552 1.00 96.44 508 VAL A O 1
ATOM 3736 N N . SER A 1 509 ? -8.240 -11.242 -33.128 1.00 95.19 509 SER A N 1
ATOM 3737 C CA . SER A 1 509 ? -8.784 -9.907 -33.375 1.00 95.19 509 SER A CA 1
ATOM 3738 C C . SER A 1 509 ? -9.947 -9.593 -32.424 1.00 95.19 509 SER A C 1
ATOM 3740 O O . SER A 1 509 ? -10.901 -10.377 -32.319 1.00 95.19 509 SER A O 1
ATOM 3742 N N . GLY A 1 510 ? -9.937 -8.408 -31.811 1.00 94.31 510 GLY A N 1
ATOM 3743 C CA . GLY A 1 510 ? -10.997 -7.933 -30.912 1.00 94.31 510 GLY A CA 1
ATOM 3744 C C . GLY A 1 510 ? -10.813 -8.355 -29.449 1.00 94.31 510 GLY A C 1
ATOM 3745 O O . GLY A 1 510 ? -9.741 -8.782 -29.042 1.00 94.31 510 GLY A O 1
ATOM 3746 N N . GLN A 1 511 ? -11.863 -8.202 -28.637 1.00 95.62 511 GLN A N 1
ATOM 3747 C CA . GLN A 1 511 ? -11.813 -8.508 -27.202 1.00 95.62 511 GLN A CA 1
ATOM 3748 C C . GLN A 1 511 ? -11.632 -10.016 -26.979 1.00 95.62 511 GLN A C 1
ATOM 3750 O O . GLN A 1 511 ? -12.470 -10.802 -27.421 1.00 95.62 511 GLN A O 1
ATOM 3755 N N . SER A 1 512 ? -10.554 -10.413 -26.308 1.00 95.94 512 SER A N 1
ATOM 3756 C CA . SER A 1 512 ? -10.187 -11.813 -26.078 1.00 95.94 512 SER A CA 1
ATOM 3757 C C . SER A 1 512 ? -11.101 -12.516 -25.065 1.00 95.94 512 SER A C 1
ATOM 3759 O O . SER A 1 512 ? -11.694 -11.894 -24.180 1.00 95.94 512 SER A O 1
ATOM 3761 N N . CYS A 1 513 ? -11.246 -13.835 -25.217 1.00 97.25 513 CYS A N 1
ATOM 3762 C CA . CYS A 1 513 ? -11.924 -14.700 -24.251 1.00 97.25 513 CYS A CA 1
ATOM 3763 C C . CYS A 1 513 ? -10.998 -15.003 -23.063 1.00 97.25 513 CYS A C 1
ATOM 3765 O O . CYS A 1 513 ? -10.153 -15.895 -23.151 1.00 97.25 513 CYS A O 1
ATOM 3767 N N . VAL A 1 514 ? -11.146 -14.249 -21.969 1.00 95.50 514 VAL A N 1
ATOM 3768 C CA . VAL A 1 514 ? -10.322 -14.371 -20.754 1.00 95.50 514 VAL A CA 1
ATOM 3769 C C . VAL A 1 514 ? -11.191 -14.182 -19.509 1.00 95.50 514 VAL A C 1
ATOM 3771 O O . VAL A 1 514 ? -12.012 -13.264 -19.452 1.00 95.50 514 VAL A O 1
ATOM 3774 N N . ALA A 1 515 ? -10.973 -15.021 -18.495 1.00 93.56 515 ALA A N 1
ATOM 3775 C CA . ALA A 1 515 ? -11.636 -14.965 -17.191 1.00 93.56 515 ALA A CA 1
ATOM 3776 C C . ALA A 1 515 ? -13.166 -15.117 -17.284 1.00 93.56 515 ALA A C 1
ATOM 3778 O O . ALA A 1 515 ? -13.656 -16.216 -17.534 1.00 93.56 515 ALA A O 1
ATOM 3779 N N . ASP A 1 516 ? -13.913 -14.027 -17.108 1.00 95.06 516 ASP A N 1
ATOM 3780 C CA . ASP A 1 516 ? -15.383 -14.005 -17.150 1.00 95.06 516 ASP A CA 1
ATOM 3781 C C . ASP A 1 516 ? -15.929 -13.375 -18.443 1.00 95.06 516 ASP A C 1
ATOM 3783 O O . ASP A 1 516 ? -17.138 -13.199 -18.618 1.00 95.06 516 ASP A O 1
ATOM 3787 N N . ILE A 1 517 ? -15.041 -13.015 -19.372 1.00 92.50 517 ILE A N 1
ATOM 3788 C CA . ILE A 1 517 ? -15.389 -12.309 -20.600 1.00 92.50 517 ILE A CA 1
ATOM 3789 C C . ILE A 1 517 ? -15.580 -13.317 -21.731 1.00 92.50 517 ILE A C 1
ATOM 3791 O O . ILE A 1 517 ? -14.643 -13.986 -22.169 1.00 92.50 517 ILE A O 1
ATOM 3795 N N . MET A 1 518 ? -16.798 -13.370 -22.276 1.00 95.25 518 MET A N 1
ATOM 3796 C CA . MET A 1 518 ? -17.099 -14.146 -23.479 1.00 95.25 518 MET A CA 1
ATOM 3797 C C . MET A 1 518 ? -16.627 -13.398 -24.737 1.00 95.25 518 MET A C 1
ATOM 3799 O O . MET A 1 518 ? -17.413 -12.736 -25.414 1.00 95.25 518 MET A O 1
ATOM 3803 N N . GLY A 1 519 ? -15.322 -13.469 -24.999 1.00 96.06 519 GLY A N 1
ATOM 3804 C CA . GLY A 1 519 ? -14.659 -12.809 -26.123 1.00 96.06 519 GLY A CA 1
ATOM 3805 C C . GLY A 1 519 ? -14.426 -13.703 -27.345 1.00 96.06 519 GLY A C 1
ATOM 3806 O O . GLY A 1 519 ? -14.950 -14.814 -27.461 1.00 96.06 519 GLY A O 1
ATOM 3807 N N . ASN A 1 520 ? -13.610 -13.198 -28.266 1.00 97.62 520 ASN A N 1
ATOM 3808 C CA . ASN A 1 520 ? -13.151 -13.911 -29.449 1.00 97.62 520 ASN A CA 1
ATOM 3809 C C . ASN A 1 520 ? -11.991 -14.854 -29.103 1.00 97.62 520 ASN A C 1
ATOM 3811 O O . ASN A 1 520 ? -11.236 -14.625 -28.157 1.00 97.62 520 ASN A O 1
ATOM 3815 N N . CYS A 1 521 ? -11.842 -15.896 -29.917 1.00 97.94 521 CYS A N 1
ATOM 3816 C CA . CYS A 1 521 ? -10.704 -16.807 -29.900 1.00 97.94 521 CYS A CA 1
ATOM 3817 C C . CYS A 1 521 ? -10.041 -16.852 -31.280 1.00 97.94 521 CYS A C 1
ATOM 3819 O O . CYS A 1 521 ? -10.692 -16.490 -32.269 1.00 97.94 521 CYS A O 1
ATOM 3821 N N . PRO A 1 522 ? -8.773 -17.288 -31.363 1.00 97.56 522 PRO A N 1
ATOM 3822 C CA . PRO A 1 522 ? -8.053 -17.340 -32.625 1.00 97.56 522 PRO A CA 1
ATOM 3823 C C . PRO A 1 522 ? -8.772 -18.175 -33.691 1.00 97.56 522 PRO A C 1
ATOM 3825 O O . PRO A 1 522 ? -9.306 -19.255 -33.413 1.00 97.56 522 PRO A O 1
ATOM 3828 N N . GLY A 1 523 ? -8.790 -17.662 -34.921 1.00 96.50 523 GLY A N 1
ATOM 3829 C CA . GLY A 1 523 ? -9.310 -18.381 -36.083 1.00 96.50 523 GLY A CA 1
ATOM 3830 C C . GLY A 1 523 ? -8.357 -19.483 -36.567 1.00 96.50 523 GLY A C 1
ATOM 3831 O O . GLY A 1 523 ? -7.302 -19.701 -35.969 1.00 96.50 523 GLY A O 1
ATOM 3832 N N . PRO A 1 524 ? -8.718 -20.198 -37.647 1.00 96.00 524 PRO A N 1
ATOM 3833 C CA . PRO A 1 524 ? -7.827 -21.160 -38.283 1.00 96.00 524 PRO A CA 1
ATOM 3834 C C . PRO A 1 524 ? -6.505 -20.526 -38.730 1.00 96.00 524 PRO A C 1
ATOM 3836 O O . PRO A 1 524 ? -6.516 -19.596 -39.535 1.00 96.00 524 PRO A O 1
ATOM 3839 N N . GLN A 1 525 ? -5.389 -21.052 -38.234 1.00 93.94 525 GLN A N 1
ATOM 3840 C CA . GLN A 1 525 ? -4.027 -20.652 -38.606 1.00 93.94 525 GLN A CA 1
ATOM 3841 C C . GLN A 1 525 ? -3.056 -21.829 -38.433 1.00 93.94 525 GLN A C 1
ATOM 3843 O O . GLN A 1 525 ? -3.472 -22.915 -38.021 1.00 93.94 525 GLN A O 1
ATOM 3848 N N . GLU A 1 526 ? -1.783 -21.651 -38.788 1.00 92.44 526 GLU A N 1
ATOM 3849 C CA . GLU A 1 526 ? -0.755 -22.685 -38.608 1.00 92.44 526 GLU A CA 1
ATOM 3850 C C . GLU A 1 526 ? -0.663 -23.084 -37.125 1.00 92.44 526 GLU A C 1
ATOM 3852 O O . GLU A 1 526 ? -0.668 -22.224 -36.252 1.00 92.44 526 GLU A O 1
ATOM 3857 N N . GLY A 1 527 ? -0.702 -24.388 -36.827 1.00 92.81 527 GLY A N 1
ATOM 3858 C CA . GLY A 1 527 ? -0.812 -24.911 -35.454 1.00 92.81 527 GLY A CA 1
ATOM 3859 C C . GLY A 1 527 ? -2.241 -24.997 -34.887 1.00 92.81 527 GLY A C 1
ATOM 3860 O O . GLY A 1 527 ? -2.456 -25.666 -33.880 1.00 92.81 527 GLY A O 1
ATOM 3861 N N . LEU A 1 528 ? -3.246 -24.402 -35.546 1.00 94.50 528 LEU A N 1
ATOM 3862 C CA . LEU A 1 528 ? -4.645 -24.409 -35.104 1.00 94.50 528 LEU A CA 1
ATOM 3863 C C . LEU A 1 528 ? -5.619 -24.518 -36.294 1.00 94.50 528 LEU A C 1
ATOM 3865 O O . LEU A 1 528 ? -6.406 -23.613 -36.561 1.00 94.50 528 LEU A O 1
ATOM 3869 N N . GLU A 1 529 ? -5.597 -25.644 -37.014 1.00 93.94 529 GLU A N 1
ATOM 3870 C CA . GLU A 1 529 ? -6.295 -25.840 -38.307 1.00 93.94 529 GLU A CA 1
ATOM 3871 C C . GLU A 1 529 ? -7.811 -25.573 -38.296 1.00 93.94 529 GLU A C 1
ATOM 3873 O O . GLU A 1 529 ? -8.426 -25.309 -39.332 1.00 93.94 529 GLU A O 1
ATOM 3878 N N . HIS A 1 530 ? -8.449 -25.678 -37.133 1.00 94.81 530 HIS A N 1
ATOM 3879 C CA . HIS A 1 530 ? -9.888 -25.473 -36.976 1.00 94.81 530 HIS A CA 1
ATOM 3880 C C . HIS A 1 530 ? -10.232 -24.213 -36.178 1.00 94.81 530 HIS A C 1
ATOM 3882 O O . HIS A 1 530 ? -11.411 -23.955 -35.932 1.00 94.81 530 HIS A O 1
ATOM 3888 N N . GLY A 1 531 ? -9.234 -23.420 -35.787 1.00 96.06 531 GLY A N 1
ATOM 3889 C CA . GLY A 1 531 ? -9.399 -22.323 -34.841 1.00 96.06 531 GLY A CA 1
ATOM 3890 C C . GLY A 1 531 ? -9.768 -22.807 -33.435 1.00 96.06 531 GLY A C 1
ATOM 3891 O O . GLY A 1 531 ? -9.731 -24.001 -33.118 1.00 96.06 531 GLY A O 1
ATOM 3892 N N . ALA A 1 532 ? -10.163 -21.858 -32.597 1.00 97.56 532 ALA A N 1
ATOM 3893 C CA . ALA A 1 532 ? -10.618 -22.093 -31.236 1.00 97.56 532 ALA A CA 1
ATOM 3894 C C . ALA A 1 532 ? -11.976 -21.425 -30.969 1.00 97.56 532 ALA A C 1
ATOM 3896 O O . ALA A 1 532 ? -12.417 -20.537 -31.700 1.00 97.56 532 ALA A O 1
ATOM 3897 N N . HIS A 1 533 ? -12.649 -21.855 -29.906 1.00 97.38 533 HIS A N 1
ATOM 3898 C CA . HIS A 1 533 ? -13.867 -21.236 -29.389 1.00 97.38 533 HIS A CA 1
ATOM 3899 C C . HIS A 1 533 ? -13.714 -20.905 -27.903 1.00 97.38 533 HIS A C 1
ATOM 3901 O O . HIS A 1 533 ? -12.943 -21.541 -27.188 1.00 97.38 533 HIS A O 1
ATOM 3907 N N . CYS A 1 534 ? -14.469 -19.911 -27.440 1.00 98.00 534 CYS A N 1
ATOM 3908 C CA . CYS A 1 534 ? -14.487 -19.506 -26.038 1.00 98.00 534 CYS A CA 1
ATOM 3909 C C . CYS A 1 534 ? -15.276 -20.525 -25.201 1.00 98.00 534 CYS A C 1
ATOM 3911 O O . CYS A 1 534 ? -16.437 -20.810 -25.506 1.00 98.00 534 CYS A O 1
ATOM 3913 N N . GLY A 1 535 ? -14.662 -21.081 -24.157 1.00 97.25 535 GLY A N 1
ATOM 3914 C CA . GLY A 1 535 ? -15.286 -22.055 -23.262 1.00 97.25 535 GLY A CA 1
ATOM 3915 C C . GLY A 1 535 ? -14.530 -22.212 -21.942 1.00 97.25 535 GLY A C 1
ATOM 3916 O O . GLY A 1 535 ? -13.431 -21.704 -21.779 1.00 97.25 535 GLY A O 1
ATOM 3917 N N . THR A 1 536 ? -15.114 -22.915 -20.973 1.00 97.00 536 THR A N 1
ATOM 3918 C CA . THR A 1 536 ? -14.493 -23.100 -19.650 1.00 97.00 536 THR A CA 1
ATOM 3919 C C . THR A 1 536 ? -13.289 -24.033 -19.733 1.00 97.00 536 THR A C 1
ATOM 3921 O O . THR A 1 536 ? -13.477 -25.234 -19.939 1.00 97.00 536 THR A O 1
ATOM 3924 N N . VAL A 1 537 ? -12.072 -23.511 -19.594 1.00 96.25 537 VAL A N 1
ATOM 3925 C CA . VAL A 1 537 ? -10.825 -24.300 -19.604 1.00 96.25 537 VAL A CA 1
ATOM 3926 C C . VAL A 1 537 ? -10.655 -25.100 -18.302 1.00 96.25 537 VAL A C 1
ATOM 3928 O O . VAL A 1 537 ? -11.444 -24.931 -17.372 1.00 96.25 537 VAL A O 1
ATOM 3931 N N . LYS A 1 538 ? -9.662 -25.999 -18.204 1.00 94.25 538 LYS A N 1
ATOM 3932 C CA . LYS A 1 538 ? -9.417 -26.840 -17.007 1.00 94.25 538 LYS A CA 1
ATOM 3933 C C . LYS A 1 538 ? -9.359 -26.071 -15.686 1.00 94.25 538 LYS A C 1
ATOM 3935 O O . LYS A 1 538 ? -9.733 -26.630 -14.662 1.00 94.25 538 LYS A O 1
ATOM 3940 N N . THR A 1 539 ? -8.919 -24.816 -15.705 1.00 94.62 539 THR A N 1
ATOM 3941 C CA . THR A 1 539 ? -8.844 -23.954 -14.515 1.00 94.62 539 THR A CA 1
ATOM 3942 C C . THR A 1 539 ? -10.208 -23.452 -14.031 1.00 94.62 539 THR A C 1
ATOM 3944 O O . THR A 1 539 ? -10.287 -22.830 -12.980 1.00 94.62 539 THR A O 1
ATOM 3947 N N . GLY A 1 540 ? -11.294 -23.708 -14.767 1.00 94.19 540 GLY A N 1
ATOM 3948 C CA . GLY A 1 540 ? -12.650 -23.303 -14.386 1.00 94.19 540 GLY A CA 1
ATOM 3949 C C . GLY A 1 540 ? -13.061 -21.904 -14.854 1.00 94.19 540 GLY A C 1
ATOM 3950 O O . GLY A 1 540 ? -14.226 -21.547 -14.696 1.00 94.19 540 GLY A O 1
ATOM 3951 N N . VAL A 1 541 ? -12.163 -21.143 -15.487 1.00 96.12 541 VAL A N 1
ATOM 3952 C CA . VAL A 1 541 ? -12.462 -19.832 -16.098 1.00 96.12 541 VAL A CA 1
ATOM 3953 C C . VAL A 1 541 ? -12.704 -19.947 -17.608 1.00 96.12 541 VAL A C 1
ATOM 3955 O O . VAL A 1 541 ? -12.357 -20.962 -18.219 1.00 96.12 541 VAL A O 1
ATOM 3958 N N . LEU A 1 542 ? -13.314 -18.936 -18.238 1.00 95.88 542 LEU A N 1
ATOM 3959 C CA . LEU A 1 542 ? -13.419 -18.881 -19.699 1.00 95.88 542 LEU A CA 1
ATOM 3960 C C . LEU A 1 542 ? -12.035 -18.662 -20.323 1.00 95.88 542 LEU A C 1
ATOM 3962 O O . LEU A 1 542 ? -11.273 -17.786 -19.913 1.00 95.88 542 LEU A O 1
ATOM 3966 N N . GLY A 1 543 ? -11.738 -19.461 -21.342 1.00 97.56 543 GLY A N 1
ATOM 3967 C CA . GLY A 1 543 ? -10.547 -19.371 -22.175 1.00 97.56 543 GLY A CA 1
ATOM 3968 C C . GLY A 1 543 ? -10.778 -20.027 -23.538 1.00 97.56 543 GLY A C 1
ATOM 3969 O O . GLY A 1 543 ? -11.857 -20.547 -23.833 1.00 97.56 543 GLY A O 1
ATOM 3970 N N . CYS A 1 544 ? -9.770 -19.997 -24.404 1.00 98.19 544 CYS A N 1
ATOM 3971 C CA . CYS A 1 544 ? -9.894 -20.548 -25.749 1.00 98.19 544 CYS A CA 1
ATOM 3972 C C . CYS A 1 544 ? -9.616 -22.052 -25.780 1.00 98.19 544 CYS A C 1
ATOM 3974 O O . CYS A 1 544 ? -8.548 -22.504 -25.376 1.00 98.19 544 CYS A O 1
ATOM 3976 N N . LYS A 1 545 ? -10.565 -22.826 -26.314 1.00 97.38 545 LYS A N 1
ATOM 3977 C CA . LYS A 1 545 ? -10.450 -24.271 -26.548 1.00 97.38 545 LYS A CA 1
ATOM 3978 C C . LYS A 1 545 ? -10.361 -24.587 -28.038 1.00 97.38 545 LYS A C 1
ATOM 3980 O O . LYS A 1 545 ? -11.101 -23.982 -28.817 1.00 97.38 545 LYS A O 1
ATOM 3985 N N . PRO A 1 546 ? -9.528 -25.554 -28.454 1.00 97.00 546 PRO A N 1
ATOM 3986 C CA . PRO A 1 546 ? -9.407 -25.917 -29.857 1.00 97.00 546 PRO A CA 1
ATOM 3987 C C . PRO A 1 546 ? -10.711 -26.538 -30.365 1.00 97.00 546 PRO A C 1
ATOM 3989 O O . PRO A 1 546 ? -11.403 -27.269 -29.650 1.00 97.00 546 PRO A O 1
ATOM 3992 N N . ASN A 1 547 ? -11.050 -26.269 -31.622 1.00 95.44 547 ASN A N 1
ATOM 3993 C CA . ASN A 1 547 ? -12.193 -26.909 -32.258 1.00 95.44 547 ASN A CA 1
ATOM 3994 C C . ASN A 1 547 ? -11.862 -28.371 -32.589 1.00 95.44 547 ASN A C 1
ATOM 3996 O O . ASN A 1 547 ? -11.036 -28.673 -33.451 1.00 95.44 547 ASN A O 1
ATOM 4000 N N . THR A 1 548 ? -12.534 -29.300 -31.910 1.00 85.25 548 THR A N 1
ATOM 4001 C CA . THR A 1 548 ? -12.396 -30.739 -32.127 1.00 85.25 548 THR A CA 1
ATOM 4002 C C . THR A 1 548 ? -13.195 -31.155 -33.367 1.00 85.25 548 THR A C 1
ATOM 4004 O O . THR A 1 548 ? -14.346 -31.564 -33.290 1.00 85.25 548 THR A O 1
ATOM 4007 N N . SER A 1 549 ? -12.553 -31.075 -34.536 1.00 72.50 549 SER A N 1
ATOM 4008 C CA . SER A 1 549 ? -13.070 -31.507 -35.848 1.00 72.50 549 SER A CA 1
ATOM 4009 C C . SER A 1 549 ? -14.095 -30.585 -36.524 1.00 72.50 549 SER A C 1
ATOM 4011 O O . SER A 1 549 ? -14.933 -29.938 -35.900 1.00 72.50 549 SER A O 1
ATOM 4013 N N . ALA A 1 550 ? -14.036 -30.575 -37.860 1.00 55.19 550 ALA A N 1
ATOM 4014 C CA . ALA A 1 550 ? -14.916 -29.840 -38.760 1.00 55.19 550 ALA A CA 1
ATOM 4015 C C . ALA A 1 550 ? -16.388 -30.276 -38.640 1.00 55.19 550 ALA A C 1
ATOM 4017 O O . ALA A 1 550 ? -16.940 -30.961 -39.506 1.00 55.19 550 ALA A O 1
ATOM 4018 N N . HIS A 1 551 ? -17.083 -29.815 -37.605 1.00 50.38 551 HIS A N 1
ATOM 4019 C CA . HIS A 1 551 ? -18.518 -29.651 -37.719 1.00 50.38 551 HIS A CA 1
ATOM 4020 C C . HIS A 1 551 ? -18.747 -28.613 -38.817 1.00 50.38 551 HIS A C 1
ATOM 4022 O O . HIS A 1 551 ? -18.463 -27.432 -38.634 1.00 50.38 551 HIS A O 1
ATOM 4028 N N . LYS A 1 552 ? -19.210 -29.081 -39.987 1.00 46.22 552 LYS A N 1
ATOM 4029 C CA . LYS A 1 552 ? -19.729 -28.272 -41.102 1.00 46.22 552 LYS A CA 1
ATOM 4030 C C . LYS A 1 552 ? -20.851 -27.360 -40.596 1.00 46.22 552 LYS A C 1
ATOM 4032 O O . LYS A 1 552 ? -22.031 -27.602 -40.839 1.00 46.22 552 LYS A O 1
ATOM 4037 N N . HIS A 1 553 ? -20.500 -26.298 -39.893 1.00 46.44 553 HIS A N 1
ATOM 4038 C CA . HIS A 1 553 ? -21.393 -25.195 -39.645 1.00 46.44 553 HIS A CA 1
ATOM 4039 C C . HIS A 1 553 ? -21.316 -24.316 -40.881 1.00 46.44 553 HIS A C 1
ATOM 4041 O O . HIS A 1 553 ? -20.308 -23.675 -41.160 1.00 46.44 553 HIS A O 1
ATOM 4047 N N . HIS A 1 554 ? -22.391 -24.351 -41.666 1.00 41.66 554 HIS A N 1
ATOM 4048 C CA . HIS A 1 554 ? -22.654 -23.380 -42.714 1.00 41.66 554 HIS A CA 1
ATOM 4049 C C . HIS A 1 554 ? -22.618 -21.970 -42.106 1.00 41.66 554 HIS A C 1
ATOM 4051 O O . HIS A 1 554 ? -23.645 -21.449 -41.670 1.00 41.66 554 HIS A O 1
ATOM 4057 N N . PHE A 1 555 ? -21.445 -21.339 -42.091 1.00 42.31 555 PHE A N 1
ATOM 4058 C CA . PHE A 1 555 ? -21.343 -19.901 -41.928 1.00 42.31 555 PHE A CA 1
ATOM 4059 C C . PHE A 1 555 ? -21.980 -19.278 -43.169 1.00 42.31 555 PHE A C 1
ATOM 4061 O O . PHE A 1 555 ? -21.412 -19.253 -44.260 1.00 42.31 555 PHE A O 1
ATOM 4068 N N . LYS A 1 556 ? -23.223 -18.809 -43.017 1.00 40.44 556 LYS A N 1
ATOM 4069 C CA . LYS A 1 556 ? -23.790 -17.830 -43.939 1.00 40.44 556 LYS A CA 1
ATOM 4070 C C . LYS A 1 556 ? -22.879 -16.612 -43.865 1.00 40.44 556 LYS A C 1
ATOM 4072 O O . LYS A 1 556 ? -22.947 -15.862 -42.896 1.00 40.44 556 LYS A O 1
ATOM 4077 N N . HIS A 1 557 ? -22.027 -16.438 -44.871 1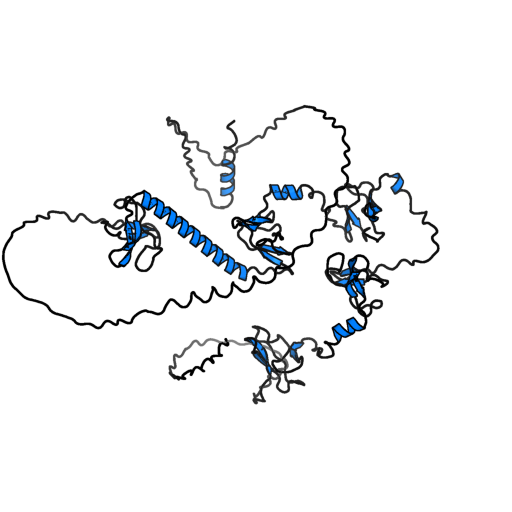.00 37.03 557 HIS A N 1
ATOM 4078 C CA . HIS A 1 557 ? -21.306 -15.193 -45.075 1.00 37.03 557 HIS A CA 1
ATOM 4079 C C . HIS A 1 557 ? -22.325 -14.050 -45.074 1.00 37.03 557 HIS A C 1
ATOM 4081 O O . HIS A 1 557 ? -23.152 -13.939 -45.982 1.00 37.03 557 HIS A O 1
ATOM 4087 N N . ALA A 1 558 ? -22.280 -13.212 -44.041 1.00 40.84 558 ALA A N 1
ATOM 4088 C CA . ALA A 1 558 ? -22.863 -11.888 -44.102 1.00 40.84 558 ALA A CA 1
ATOM 4089 C C . ALA A 1 558 ? -22.035 -11.108 -45.128 1.00 40.84 558 ALA A C 1
ATOM 4091 O O . ALA A 1 558 ? -20.939 -10.630 -44.850 1.00 40.84 558 ALA A O 1
ATOM 4092 N N . THR A 1 559 ? -22.530 -11.064 -46.362 1.00 37.41 559 THR A N 1
ATOM 4093 C CA . THR A 1 559 ? -21.958 -10.245 -47.423 1.00 37.41 559 THR A CA 1
ATOM 4094 C C . THR A 1 559 ? -21.956 -8.787 -46.984 1.00 37.41 559 THR A C 1
ATOM 4096 O O . THR A 1 559 ? -23.016 -8.201 -46.739 1.00 37.41 559 THR A O 1
ATOM 4099 N N . VAL A 1 560 ? -20.758 -8.207 -46.934 1.00 40.16 560 VAL A N 1
ATOM 4100 C CA . VAL A 1 560 ? -20.510 -6.769 -46.832 1.00 40.16 560 VAL A CA 1
ATOM 4101 C C . VAL A 1 560 ? -21.361 -6.049 -47.880 1.00 40.16 560 VAL A C 1
ATOM 4103 O O . VAL A 1 560 ? -21.169 -6.192 -49.088 1.00 40.16 560 VAL A O 1
ATOM 4106 N N . SER A 1 561 ? -22.351 -5.301 -47.401 1.00 33.81 561 SER A N 1
ATOM 4107 C CA . SER A 1 561 ? -23.250 -4.502 -48.228 1.00 33.81 561 SER A CA 1
ATOM 4108 C C . SER A 1 561 ? -22.582 -3.165 -48.540 1.00 33.81 561 SER A C 1
ATOM 4110 O O . SER A 1 561 ? -22.306 -2.379 -47.638 1.00 33.81 561 SER A O 1
ATOM 4112 N N . LYS A 1 562 ? -22.333 -2.894 -49.827 1.00 34.56 562 LYS A N 1
ATOM 4113 C CA . LYS A 1 562 ? -21.936 -1.565 -50.324 1.00 34.56 562 LYS A CA 1
ATOM 4114 C C . LYS A 1 562 ? -23.026 -0.522 -50.009 1.00 34.56 562 LYS A C 1
ATOM 4116 O O . LYS A 1 562 ? -24.210 -0.840 -50.138 1.00 34.56 562 LYS A O 1
ATOM 4121 N N . PRO A 1 563 ? -22.663 0.733 -49.686 1.00 37.72 563 PRO A N 1
ATOM 4122 C CA . PRO A 1 563 ? -23.627 1.764 -49.328 1.00 37.72 563 PRO A CA 1
ATOM 4123 C C . PRO A 1 563 ? -24.310 2.329 -50.582 1.00 37.72 563 PRO A C 1
ATOM 4125 O O . PRO A 1 563 ? -23.647 2.808 -51.504 1.00 37.72 563 PRO A O 1
ATOM 4128 N N . LYS A 1 564 ? -25.648 2.317 -50.616 1.00 33.47 564 LYS A N 1
ATOM 4129 C CA . LYS A 1 564 ? -26.439 3.137 -51.544 1.00 33.47 564 LYS A CA 1
ATOM 4130 C C . LYS A 1 564 ? -27.572 3.858 -50.812 1.00 33.47 564 LYS A C 1
ATOM 4132 O O . LYS A 1 564 ? -28.511 3.243 -50.328 1.00 33.47 564 LYS A O 1
ATOM 4137 N N . ALA A 1 565 ? -27.400 5.177 -50.770 1.00 32.50 565 ALA A N 1
ATOM 4138 C CA . ALA A 1 565 ? -28.369 6.270 -50.751 1.00 32.50 565 ALA A CA 1
ATOM 4139 C C . ALA A 1 565 ? -29.843 5.970 -50.390 1.00 32.50 565 ALA A C 1
ATOM 4141 O O . ALA A 1 565 ? -30.595 5.363 -51.149 1.00 32.50 565 ALA A O 1
ATOM 4142 N N . HIS A 1 566 ? -30.279 6.584 -49.288 1.00 32.88 566 HIS A N 1
ATOM 4143 C CA . HIS A 1 566 ? -31.658 7.020 -49.034 1.00 32.88 566 HIS A CA 1
ATOM 4144 C C . HIS A 1 566 ? -32.114 8.047 -50.100 1.00 32.88 566 HIS A C 1
ATOM 4146 O O . HIS A 1 566 ? -31.263 8.811 -50.567 1.00 32.88 566 HIS A O 1
ATOM 4152 N N . PRO A 1 567 ? -33.422 8.159 -50.455 1.00 44.81 567 PRO A N 1
ATOM 4153 C CA . PRO A 1 567 ? -34.358 8.808 -49.527 1.00 44.81 567 PRO A CA 1
ATOM 4154 C C . PRO A 1 567 ? -35.865 8.442 -49.572 1.00 44.81 567 PRO A C 1
ATOM 4156 O O . PRO A 1 567 ? -36.441 8.112 -50.600 1.00 44.81 567 PRO A O 1
ATOM 4159 N N . LYS A 1 568 ? -36.489 8.751 -48.420 1.00 34.62 568 LYS A N 1
ATOM 4160 C CA . LYS A 1 568 ? -37.848 9.296 -48.178 1.00 34.62 568 LYS A CA 1
ATOM 4161 C C . LYS A 1 568 ? -39.084 8.370 -48.125 1.00 34.62 568 LYS A C 1
ATOM 4163 O O . LYS A 1 568 ? -39.614 7.946 -49.137 1.00 34.62 568 LYS A O 1
ATOM 4168 N N . LYS A 1 569 ? -39.628 8.357 -46.891 1.00 36.19 569 LYS A N 1
ATOM 4169 C CA . LYS A 1 569 ? -41.028 8.568 -46.442 1.00 36.19 569 LYS A CA 1
ATOM 4170 C C . LYS A 1 569 ? -42.116 7.585 -46.919 1.00 36.19 569 LYS A C 1
ATOM 4172 O O . LYS A 1 569 ? -42.364 7.458 -48.103 1.00 36.19 569 LYS A O 1
ATOM 4177 N N . VAL A 1 570 ? -42.906 7.066 -45.967 1.00 34.41 570 VAL A N 1
ATOM 4178 C CA . VAL A 1 570 ? -44.294 7.494 -45.643 1.00 34.41 570 VAL A CA 1
ATOM 4179 C C . VAL A 1 570 ? -44.952 6.468 -44.687 1.00 34.41 570 VAL A C 1
ATOM 4181 O O . VAL A 1 570 ? -45.107 5.302 -45.013 1.00 34.41 570 VAL A O 1
ATOM 4184 N N . VAL A 1 571 ? -45.321 6.949 -43.492 1.00 35.75 571 VAL A N 1
ATOM 4185 C CA . VAL A 1 571 ? -46.556 6.719 -42.698 1.00 35.75 571 VAL A CA 1
ATOM 4186 C C . VAL A 1 571 ? -47.396 5.444 -42.962 1.00 35.75 571 VAL A C 1
ATOM 4188 O O . VAL A 1 571 ? -47.994 5.363 -44.028 1.00 35.75 571 VAL A O 1
ATOM 4191 N N . LYS A 1 572 ? -47.651 4.595 -41.935 1.00 33.62 572 LYS A N 1
ATOM 4192 C CA . LYS A 1 572 ? -48.974 4.412 -41.250 1.00 33.62 572 LYS A CA 1
ATOM 4193 C C . LYS A 1 572 ? -49.030 3.225 -40.248 1.00 33.62 572 LYS A C 1
ATOM 4195 O O . LYS A 1 572 ? -48.797 2.088 -40.618 1.00 33.62 572 LYS A O 1
ATOM 4200 N N . LYS A 1 573 ? -49.487 3.558 -39.030 1.00 33.25 573 LYS A N 1
ATOM 4201 C CA . LYS A 1 573 ? -50.507 2.924 -38.149 1.00 33.25 573 LYS A CA 1
ATOM 4202 C C . LYS A 1 573 ? -50.458 1.429 -37.740 1.00 33.25 573 LYS A C 1
ATOM 4204 O O . LYS A 1 573 ? -50.637 0.537 -38.551 1.00 33.25 573 LYS A O 1
ATOM 4209 N N . HIS A 1 574 ? -50.436 1.268 -36.407 1.00 36.91 574 HIS A N 1
ATOM 4210 C CA . HIS A 1 574 ? -51.183 0.365 -35.505 1.00 36.91 574 HIS A CA 1
ATOM 4211 C C . HIS A 1 574 ? -51.567 -1.060 -35.943 1.00 36.91 574 HIS A C 1
ATOM 4213 O O . HIS A 1 574 ? -52.445 -1.234 -36.781 1.00 36.91 574 HIS A O 1
ATOM 4219 N N . ALA A 1 575 ? -51.129 -2.045 -35.147 1.00 34.12 575 ALA A N 1
ATOM 4220 C CA . ALA A 1 575 ? -51.990 -3.137 -34.689 1.00 34.12 575 ALA A CA 1
ATOM 4221 C C . ALA A 1 575 ? -51.470 -3.724 -33.361 1.00 34.12 575 ALA A C 1
ATOM 4223 O O . ALA A 1 575 ? -50.409 -4.335 -33.290 1.00 34.12 575 ALA A O 1
ATOM 4224 N N . VAL A 1 576 ? -52.258 -3.520 -32.305 1.00 38.22 576 VAL A N 1
ATOM 4225 C CA . VAL A 1 576 ? -52.345 -4.390 -31.122 1.00 38.22 576 VAL A CA 1
ATOM 4226 C C . VAL A 1 576 ? -52.755 -5.787 -31.603 1.00 38.22 576 VAL A C 1
ATOM 4228 O O . VAL A 1 576 ? -53.535 -5.836 -32.550 1.00 38.22 576 VAL A O 1
ATOM 4231 N N . VAL A 1 577 ? -52.299 -6.876 -30.951 1.00 33.25 577 VAL A N 1
ATOM 4232 C CA . VAL A 1 577 ? -53.098 -8.079 -30.586 1.00 33.25 577 VAL A CA 1
ATOM 4233 C C . VAL A 1 577 ? -52.238 -9.343 -30.319 1.00 33.25 577 VAL A C 1
ATOM 4235 O O . VAL A 1 577 ? -51.533 -9.840 -31.185 1.00 33.25 577 VAL A O 1
ATOM 4238 N N . LYS A 1 578 ? -52.460 -9.897 -29.112 1.00 34.00 578 LYS A N 1
ATOM 4239 C CA . LYS A 1 578 ? -52.431 -11.312 -28.654 1.00 34.00 578 LYS A CA 1
ATOM 4240 C C . LYS A 1 578 ? -51.110 -12.076 -28.429 1.00 34.00 578 LYS A C 1
ATOM 4242 O O . LYS A 1 578 ? -50.453 -12.562 -29.338 1.00 34.00 578 LYS A O 1
ATOM 4247 N N . LYS A 1 579 ? -50.906 -12.379 -27.137 1.00 41.19 579 LYS A N 1
ATOM 4248 C CA . LYS A 1 579 ? -50.290 -13.609 -26.598 1.00 41.19 579 LYS A CA 1
ATOM 4249 C C . LYS A 1 579 ? -50.962 -14.874 -27.168 1.00 41.19 579 LYS A C 1
ATOM 4251 O O . LYS A 1 579 ? -52.175 -14.850 -27.397 1.00 41.19 579 LYS A O 1
ATOM 4256 N N . PRO A 1 580 ? -50.260 -16.020 -27.139 1.00 47.38 580 PRO A N 1
ATOM 4257 C CA . PRO A 1 580 ? -50.883 -17.200 -26.547 1.00 47.38 580 PRO A CA 1
ATOM 4258 C C . PRO A 1 580 ? -50.028 -17.890 -25.474 1.00 47.38 580 PRO A C 1
ATOM 4260 O O . PRO A 1 580 ? -48.809 -17.774 -25.398 1.00 47.38 580 PRO A O 1
ATOM 4263 N N . LYS A 1 581 ? -50.768 -18.579 -24.606 1.00 37.75 581 LYS A N 1
ATOM 4264 C CA . LYS A 1 581 ? -50.360 -19.369 -23.446 1.00 37.75 581 LYS A CA 1
ATOM 4265 C C . LYS A 1 581 ? -49.804 -20.746 -23.848 1.00 37.75 581 LYS A C 1
ATOM 4267 O O . LYS A 1 581 ? -50.306 -21.347 -24.786 1.00 37.75 581 LYS A O 1
ATOM 4272 N N . LYS A 1 582 ? -48.916 -21.246 -22.976 1.00 39.62 582 LYS A N 1
ATOM 4273 C CA . LYS A 1 582 ? -48.733 -22.634 -22.490 1.00 39.62 582 LYS A CA 1
ATOM 4274 C C . LYS A 1 582 ? -48.608 -23.774 -23.515 1.00 39.62 582 LYS A C 1
ATOM 4276 O O . LYS A 1 582 ? -49.591 -24.163 -24.131 1.00 39.62 582 LYS A O 1
ATOM 4281 N N . VAL A 1 583 ? -47.481 -24.491 -23.437 1.00 35.84 583 VAL A N 1
ATOM 4282 C CA . VAL A 1 583 ? -47.467 -25.958 -23.563 1.00 35.84 583 VAL A CA 1
ATOM 4283 C C . VAL A 1 583 ? -46.673 -26.560 -22.402 1.00 35.84 583 VAL A C 1
ATOM 4285 O O . VAL A 1 583 ? -45.516 -26.234 -22.171 1.00 35.84 583 VAL A O 1
ATOM 4288 N N . VAL A 1 584 ? -47.371 -27.419 -21.662 1.00 40.59 584 VAL A N 1
ATOM 4289 C CA . VAL A 1 584 ? -46.901 -28.347 -20.627 1.00 40.59 584 VAL A CA 1
ATOM 4290 C C . VAL A 1 584 ? -46.411 -29.628 -21.306 1.00 40.59 584 VAL A C 1
ATOM 4292 O O . VAL A 1 584 ? -47.107 -30.091 -22.211 1.00 40.59 584 VAL A O 1
ATOM 4295 N N . LYS A 1 585 ? -45.295 -30.209 -20.827 1.00 35.34 585 LYS A N 1
ATOM 4296 C CA . LYS A 1 585 ? -44.845 -31.634 -20.868 1.00 35.34 585 LYS A CA 1
ATOM 4297 C C . LYS A 1 585 ? -43.300 -31.639 -20.821 1.00 35.34 585 LYS A C 1
ATOM 4299 O O . LYS A 1 585 ? -42.699 -30.786 -21.446 1.00 35.34 585 LYS A O 1
ATOM 4304 N N . LYS A 1 586 ? -42.570 -32.538 -20.158 1.00 37.59 586 LYS A N 1
ATOM 4305 C CA . LYS A 1 586 ? -42.878 -33.830 -19.536 1.00 37.59 586 LYS A CA 1
ATOM 4306 C C . LYS A 1 586 ? -41.710 -34.202 -18.608 1.00 37.59 586 LYS A C 1
ATOM 4308 O O . LYS A 1 586 ? -40.559 -33.922 -18.917 1.00 37.59 586 LYS A O 1
ATOM 4313 N N . VAL A 1 587 ? -42.050 -34.890 -17.527 1.00 38.47 587 VAL A N 1
ATOM 4314 C CA . VAL A 1 587 ? -41.184 -35.654 -16.621 1.00 38.47 587 VAL A CA 1
ATOM 4315 C C . VAL A 1 587 ? -40.294 -36.646 -17.384 1.00 38.47 587 VAL A C 1
ATOM 4317 O O . VAL A 1 587 ? -40.824 -37.415 -18.184 1.00 38.47 587 VAL A O 1
ATOM 4320 N N . MET A 1 588 ? -38.999 -36.716 -17.051 1.00 38.66 588 MET A N 1
ATOM 4321 C CA . MET A 1 588 ? -38.225 -37.965 -17.078 1.00 38.66 588 MET A CA 1
ATOM 4322 C C . MET A 1 588 ? -37.228 -38.009 -15.912 1.00 38.66 588 MET A C 1
ATOM 4324 O O . MET A 1 588 ? -36.247 -37.279 -15.855 1.00 38.66 588 MET A O 1
ATOM 4328 N N . LYS A 1 589 ? -37.551 -38.909 -14.984 1.00 39.44 589 LYS A N 1
ATOM 4329 C CA . LYS A 1 589 ? -36.747 -39.439 -13.883 1.00 39.44 589 LYS A CA 1
ATOM 4330 C C . LYS A 1 589 ? -35.681 -40.360 -14.498 1.00 39.44 589 LYS A C 1
ATOM 4332 O O . LYS A 1 589 ? -36.053 -41.246 -15.267 1.00 39.44 589 LYS A O 1
ATOM 4337 N N . LYS A 1 590 ? -34.397 -40.212 -14.159 1.00 41.47 590 LYS A N 1
ATOM 4338 C CA . LYS A 1 590 ? -33.415 -41.286 -14.376 1.00 41.47 590 LYS A CA 1
ATOM 4339 C C . LYS A 1 590 ? -32.478 -41.401 -13.179 1.00 41.47 590 LYS A C 1
ATOM 4341 O O . LYS A 1 590 ? -31.645 -40.543 -12.927 1.00 41.47 590 LYS A O 1
ATOM 4346 N N . VAL A 1 591 ? -32.713 -42.483 -12.448 1.00 40.62 591 VAL A N 1
ATOM 4347 C CA . VAL A 1 591 ? -31.877 -43.064 -11.403 1.00 40.62 591 VAL A CA 1
ATOM 4348 C C . VAL A 1 591 ? -30.588 -43.564 -12.052 1.00 40.62 591 VAL A C 1
ATOM 4350 O O . VAL A 1 591 ? -30.660 -44.326 -13.017 1.00 40.62 591 VAL A O 1
ATOM 4353 N N . VAL A 1 592 ? -29.432 -43.165 -11.526 1.00 40.12 592 VAL A N 1
ATOM 4354 C CA . VAL A 1 592 ? -28.158 -43.864 -11.736 1.00 40.12 592 VAL A CA 1
ATOM 4355 C C . VAL A 1 592 ? -27.442 -43.898 -10.391 1.00 40.12 592 VAL A C 1
ATOM 4357 O O . VAL A 1 592 ? -27.128 -42.855 -9.824 1.00 40.12 592 VAL A O 1
ATOM 4360 N N . GLY A 1 593 ? -27.271 -45.111 -9.865 1.00 37.38 593 GLY A N 1
ATOM 4361 C CA . GLY A 1 593 ? -26.581 -45.379 -8.611 1.00 37.38 593 GLY A CA 1
ATOM 4362 C C . GLY A 1 593 ? -25.083 -45.108 -8.723 1.00 37.38 593 GLY A C 1
ATOM 4363 O O . GLY A 1 593 ? -24.461 -45.407 -9.743 1.00 37.38 593 GLY A O 1
ATOM 4364 N N . LYS A 1 594 ? -24.519 -44.546 -7.654 1.00 37.75 594 LYS A N 1
ATOM 4365 C CA . LYS A 1 594 ? -23.083 -44.325 -7.488 1.00 37.75 594 LYS A CA 1
ATOM 4366 C C . LYS A 1 594 ? -22.540 -45.426 -6.577 1.00 37.75 594 LYS A C 1
ATOM 4368 O O . LYS A 1 594 ? -22.875 -45.492 -5.399 1.00 37.75 594 LYS A O 1
ATOM 4373 N N . VAL A 1 595 ? -21.759 -46.321 -7.172 1.00 38.84 595 VAL A N 1
ATOM 4374 C CA . VAL A 1 595 ? -20.965 -47.348 -6.490 1.00 38.84 595 VAL A CA 1
ATOM 4375 C C . VAL A 1 595 ? -19.686 -46.678 -5.983 1.00 38.84 595 VAL A C 1
ATOM 4377 O O . VAL A 1 595 ? -18.987 -46.038 -6.767 1.00 38.84 595 VAL A O 1
ATOM 4380 N N . HIS A 1 596 ? -19.403 -46.801 -4.686 1.00 44.09 596 HIS A N 1
ATOM 4381 C CA . HIS A 1 596 ? -18.150 -46.357 -4.068 1.00 44.09 596 HIS A CA 1
ATOM 4382 C C . HIS A 1 596 ? -17.033 -47.388 -4.316 1.00 44.09 596 HIS A C 1
ATOM 4384 O O . HIS A 1 596 ? -17.296 -48.588 -4.200 1.00 44.09 596 HIS A O 1
ATOM 4390 N N . PRO A 1 597 ? -15.792 -46.971 -4.626 1.00 48.00 597 PRO A N 1
ATOM 4391 C CA . PRO A 1 597 ? -14.633 -47.859 -4.586 1.00 48.00 597 PRO A CA 1
ATOM 4392 C C . PRO A 1 597 ? -14.082 -48.010 -3.148 1.00 48.00 597 PRO A C 1
ATOM 4394 O O . PRO A 1 597 ? -14.176 -47.070 -2.357 1.00 48.00 597 PRO A O 1
ATOM 4397 N N . PRO A 1 598 ? -13.505 -49.174 -2.787 1.00 45.62 598 PRO A N 1
ATOM 4398 C CA . PRO A 1 598 ? -13.065 -49.465 -1.422 1.00 45.62 598 PRO A CA 1
ATOM 4399 C C . PRO A 1 598 ? -11.721 -48.810 -1.058 1.00 45.62 598 PRO A C 1
ATOM 4401 O O . PRO A 1 598 ? -10.777 -48.811 -1.854 1.00 45.62 598 PRO A O 1
ATO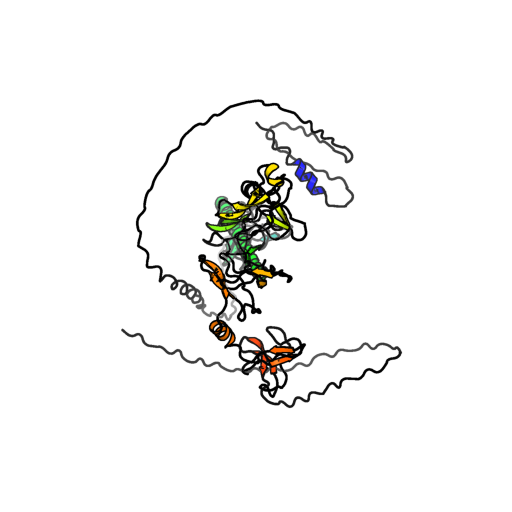M 4404 N N . LYS A 1 599 ? -11.639 -48.317 0.188 1.00 41.53 599 LYS A N 1
ATOM 4405 C CA . LYS A 1 599 ? -10.419 -47.853 0.870 1.00 41.53 599 LYS A CA 1
ATOM 4406 C C . LYS A 1 599 ? -9.405 -49.004 0.985 1.00 41.53 599 LYS A C 1
ATOM 4408 O O . LYS A 1 599 ? -9.749 -50.106 1.409 1.00 41.53 599 LYS A O 1
ATOM 4413 N N . LYS A 1 600 ? -8.149 -48.747 0.604 1.00 44.75 600 LYS A N 1
ATOM 4414 C CA . LYS A 1 600 ? -7.011 -49.654 0.816 1.00 44.75 600 LYS A CA 1
ATOM 4415 C C . LYS A 1 600 ? -6.385 -49.360 2.180 1.00 44.75 600 LYS A C 1
ATOM 4417 O O . LYS A 1 600 ? -5.908 -48.255 2.398 1.00 44.75 600 LYS A O 1
ATOM 4422 N N . HIS A 1 601 ? -6.361 -50.362 3.055 1.00 42.62 601 HIS A N 1
ATOM 4423 C CA . HIS A 1 601 ? -5.516 -50.385 4.248 1.00 42.62 601 HIS A CA 1
ATOM 4424 C C . HIS A 1 601 ? -4.068 -50.714 3.860 1.00 42.62 601 HIS A C 1
ATOM 4426 O O . HIS A 1 601 ? -3.827 -51.713 3.179 1.00 42.62 601 HIS A O 1
ATOM 4432 N N . SER A 1 602 ? -3.119 -49.914 4.346 1.00 43.22 602 SER A N 1
ATOM 4433 C CA . SER A 1 602 ? -1.695 -50.263 4.419 1.00 43.22 602 SER A CA 1
ATOM 4434 C C . SER A 1 602 ? -1.341 -50.688 5.856 1.00 43.22 602 SER A C 1
ATOM 4436 O O . SER A 1 602 ? -1.939 -50.165 6.798 1.00 43.22 602 SER A O 1
ATOM 4438 N N . PRO A 1 603 ? -0.422 -51.652 6.053 1.00 59.12 603 PRO A N 1
ATOM 4439 C CA . PRO A 1 603 ? -0.177 -52.270 7.354 1.00 59.12 603 PRO A CA 1
ATOM 4440 C C . PRO A 1 603 ? 0.871 -51.521 8.193 1.00 59.12 603 PRO A C 1
ATOM 4442 O O . PRO A 1 603 ? 1.922 -51.131 7.685 1.00 59.12 603 PRO A O 1
ATOM 4445 N N . LYS A 1 604 ? 0.602 -51.424 9.502 1.00 47.09 604 LYS A N 1
ATOM 4446 C CA . LYS A 1 604 ? 1.575 -51.090 10.554 1.00 47.09 604 LYS A CA 1
ATOM 4447 C C . LYS A 1 604 ? 2.710 -52.124 10.571 1.00 47.09 604 LYS A C 1
ATOM 4449 O O . LYS A 1 604 ? 2.449 -53.328 10.520 1.00 47.09 604 LYS A O 1
ATOM 4454 N N . LYS A 1 605 ? 3.956 -51.654 10.661 1.00 56.16 605 LYS A N 1
ATOM 4455 C CA . LYS A 1 605 ? 5.127 -52.460 11.032 1.00 56.16 605 LYS A CA 1
ATOM 4456 C C . LYS A 1 605 ? 5.489 -52.181 12.492 1.00 56.16 605 LYS A C 1
ATOM 4458 O O . LYS A 1 605 ? 5.337 -51.050 12.942 1.00 56.16 605 LYS A O 1
ATOM 4463 N N . ASN A 1 606 ? 5.909 -53.258 13.157 1.00 51.19 606 ASN A N 1
ATOM 4464 C CA . ASN A 1 606 ? 6.530 -53.312 14.482 1.00 51.19 606 ASN A CA 1
ATOM 4465 C C . ASN A 1 606 ? 7.762 -52.426 14.606 1.00 51.19 606 ASN A C 1
ATOM 4467 O O . ASN A 1 606 ? 8.495 -52.342 13.590 1.00 51.19 606 ASN A O 1
#

Organism: Pythium oligandrum (NCBI:txid41045)

Secondary structure (DSSP, 8-state):
---SSSSHHHHHHHHTTTT---PPPPP--------SS-----PPPPPPTT----------------------------------------------SSSSSSSSSGGGSS--------------------------------------------STTEEEE-BTT--S-EEEESSB--BT-TT-B-PPSBTTBTT-EEEEE-TTSSEEEEE-SSHHHHHHHHHHHHHHHHHHHHHHHHHHHHHHHTT----STTEEEE-BTT--S-EEEESSB-BBTB--B-PPSBTTBTT-EEEEE-TTSSEEEEEPPHHHHHHHHTTTTT------STTEEEEEBTTS-SEEEEESSB--BT---B---SBTTBTT-EEEEE-TTSSEEEEE---HHHHT--S-------S-----------STTEEEE-BTT--S-EEEESSB-BBTB--B-PPPBTTBTT-EEEEE-TTSSEEEEEPPHHHHHHHHTT-SS------TTEEEE-BTT--S-EEEESSB-BBTB--B---SBTTBTT-EEEEE-TTSSEEEEE--S-----------PPP-------------------------------PPPPPPPPPPP-

pLDDT: mean 71.7, std 25.94, range [26.09, 98.19]

Foldseek 3Di:
DDDDPPPPPVVVVVVVVPDDPDDDDDDDDDDDDDDPDDDDDDDDDDDDDPDDDDDDDDDDDDDDDDDDDDDDDDDDDDDDDDDDDDDDDDDDDDDDPPPPPPPVPPPPPPDDDDDDDDDDDDDDDDDDDDDDDDDDDDDDPPDDPDPQPQPDLPDDQWDWFDAAPFPHTAIWHHAAFWFPCQLGTWHCQDVRQNLTWDWDQHPVRGTGTYHDPDNVSSVVVVVVNVVVVVVVVVVVVVVVVVVVLVVPDPPDPQWDWFDAPPFPDTATDHWDFFWFADQIDWHPADPRQNQTWGWDQDPVRGTGTYRDDPVRSCVVCVLPVAAPPVQVDDQWDWFDAPPFPYTAIWHWDFFWFADLITFHDQDVSQNHTWHWDQDPVRGTGTYGDPDPVVSPDDPPDDDPPDDDDDPDPADDDDDPQWDWFDAPPFPHTATWHWDFFWFADQITWHPADPRQNQTWGWDQDPVRGTGTYRDDPVRSCVVCVVVPDQPPVAPVQWDWFDAAPFDGTATDHDDFFWFADLDTWHDDDVSQNHTWHWDQHPVRGTGTYHDPDDPPDPPPPPPDDDDDDDDDDDDDDDDDDDDDDDDDDDDDDDDDDDDDDDDDDDDDDD